Protein AF-A0A834T929-F1 (afdb_monomer_lite)

Radius of gyration: 54.78 Å; chains: 1; bounding box: 114×130×174 Å

Secondary structure (DSSP, 8-state):
-HHHHHHHHHHHHHHHHHHHHHHHHHHHHHHHHHHHHHHHHHHHHHHHHHHHHHHHHHHHHHHHHHHHHHHHHHHHHHHHHHHHHHHHHHHHHHHHHHHHHHHHHHH-HHHHHHHHHHHHHHHHHHHHHHHHHHHHHHHHHHHHHHHHHHHHHHHHHHHHHHHHHH------HHHHHHHHHHHHHHHHHHHHHHHHHHHHHHHHHHHHHHHHHHHHHHHHHHHHHHHHH--TT-SEEEEEETPPPSHHHHHHHHHH--STTHHHHHHHHHHHHHHHTT-TT---EEEEEETTEEEEEE-TT-HHHHHHHHHT-HHHHHHHHHHHHHHHHHHTTT-S-EEEEEETTTTEEPPHHHHHHHHHHHHHHGGGS-TT----------------------------------------------------PPPP--------PPPPPPPPP-PPP---------------------------

Sequence (476 aa):
MAKSIYEMRNHEYEQNLRKQSMTIVALLKEVDYKNQKLIEMEHSINEKVALMSKHIASLNENINAREKCLLEMEQKYLESSTMVRRMMNERYKICDIYQKVQLTLWSFPELRQLKVKNNNMIRDMRCLKKKNGQLTKELEESKALNDLQQKNFIEEIEMLRRELQDHDPVESNSNLATQLDTFRQQLKGKMEYLEAVESINSCLIVKERQYKQELLDARKESINCLQDMCSGRSQIGIKRMGELDRKPFQDACMQKYSNEQWPLISAQLCSSWEENMKNPNWYPFKKIVVNGMLQEIIDENDEKLKELRSEHGEMVYKAVANALMELEEYNSSGRYVVSEIWNWKEGRRASLKEVIQYMIRQLKTHKRDGDDAGAVLGDLEEHRHGEVEVRPGRVAPAAVVAGESIVGRAKVGGRDEDRRTAGMAPLWVIATLDLEARSAAKSIVKQSSAQSRRVHTVPFTVQVPVPTCSSCTQQL

pLDDT: mean 74.59, std 25.1, range [24.61, 97.44]

Organism: NCBI:txid362788

InterPro domains:
  IPR005379 Factor of DNA methylation 1-5/IDN2 , domain XH [PF03469] (239-368)
  IPR045177 Factor of DNA methylation 1-5/IDN2 [PTHR21596] (15-368)

Structure (mmCIF, N/CA/C/O backbone):
data_AF-A0A834T929-F1
#
_entry.id   AF-A0A834T929-F1
#
loop_
_atom_site.group_PDB
_atom_site.id
_atom_site.type_symbol
_atom_site.label_atom_id
_atom_site.label_alt_id
_atom_site.label_comp_id
_atom_site.label_asym_id
_atom_site.label_entity_id
_atom_site.label_seq_id
_atom_site.pdbx_PDB_ins_code
_atom_site.Cartn_x
_atom_site.Cartn_y
_atom_site.Cartn_z
_atom_site.occupancy
_atom_site.B_iso_or_equiv
_atom_site.auth_seq_id
_atom_site.auth_comp_id
_atom_site.auth_asym_id
_atom_site.auth_atom_id
_atom_site.pdbx_PDB_model_num
ATOM 1 N N . MET A 1 1 ? 57.618 43.888 -124.127 1.00 59.41 1 MET A N 1
ATOM 2 C CA . MET A 1 1 ? 56.613 42.810 -123.983 1.00 59.41 1 MET A CA 1
ATOM 3 C C . MET A 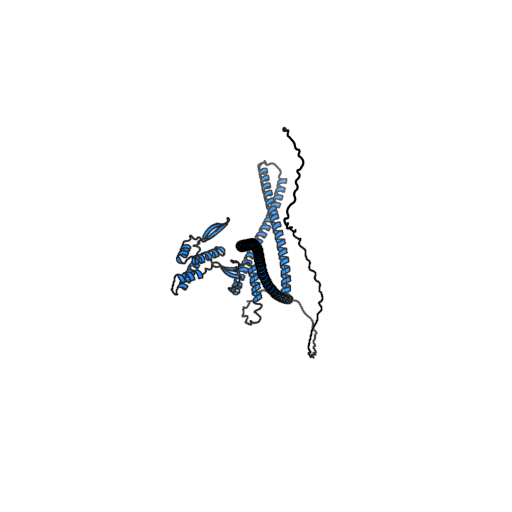1 1 ? 56.798 42.030 -122.675 1.00 59.41 1 MET A C 1
ATOM 5 O O . MET A 1 1 ? 56.012 42.263 -121.771 1.00 59.41 1 MET A O 1
ATOM 9 N N . ALA A 1 2 ? 57.851 41.213 -122.509 1.00 61.16 2 ALA A N 1
ATOM 10 C CA . ALA A 1 2 ? 58.026 40.312 -121.350 1.00 61.16 2 ALA A CA 1
ATOM 11 C C . ALA A 1 2 ? 57.797 40.932 -119.948 1.00 61.16 2 ALA A C 1
ATOM 13 O O . ALA A 1 2 ? 57.059 40.358 -119.154 1.00 61.16 2 ALA A O 1
ATOM 14 N N . LYS A 1 3 ? 58.365 42.115 -119.658 1.00 68.44 3 LYS A N 1
ATOM 15 C CA . LYS A 1 3 ? 58.229 42.785 -118.346 1.00 68.44 3 LYS A CA 1
ATOM 16 C C . LYS A 1 3 ? 56.764 43.043 -117.941 1.00 68.44 3 LYS A C 1
ATOM 18 O O . LYS A 1 3 ? 56.370 42.680 -116.841 1.00 68.44 3 LYS A O 1
ATOM 23 N N . SER A 1 4 ? 55.941 43.535 -118.869 1.00 69.38 4 SER A N 1
ATOM 24 C CA . SER A 1 4 ? 54.508 43.779 -118.634 1.00 69.38 4 SER A CA 1
ATOM 25 C C . SER A 1 4 ? 53.720 42.486 -118.371 1.00 69.38 4 SER A C 1
ATOM 27 O O . SER A 1 4 ? 52.816 42.479 -117.542 1.00 69.38 4 SER A O 1
ATOM 29 N N . ILE A 1 5 ? 54.089 41.369 -119.011 1.00 70.56 5 ILE A N 1
ATOM 30 C CA . ILE A 1 5 ? 53.457 40.059 -118.766 1.00 70.56 5 ILE A CA 1
ATOM 31 C C . ILE A 1 5 ? 53.782 39.556 -117.350 1.00 70.56 5 ILE A C 1
ATOM 33 O O . ILE A 1 5 ? 52.911 39.003 -116.679 1.00 70.56 5 ILE A O 1
ATOM 37 N N . TYR A 1 6 ? 55.012 39.781 -116.876 1.00 72.81 6 TYR A N 1
ATOM 38 C CA . TYR A 1 6 ? 55.414 39.465 -115.503 1.00 72.81 6 TYR A CA 1
ATOM 39 C C . TYR A 1 6 ? 54.658 40.325 -114.477 1.00 72.81 6 TYR A C 1
ATOM 41 O O . TYR A 1 6 ? 54.103 39.796 -113.518 1.00 72.81 6 TYR A O 1
ATOM 49 N N . GLU A 1 7 ? 54.572 41.637 -114.713 1.00 75.69 7 GLU A N 1
ATOM 50 C CA . GLU A 1 7 ? 53.873 42.589 -113.838 1.00 75.69 7 GLU A CA 1
ATOM 51 C C . GLU A 1 7 ? 52.366 42.291 -113.744 1.00 75.69 7 GLU A C 1
ATOM 53 O O . GLU A 1 7 ? 51.822 42.249 -112.640 1.00 75.69 7 GLU A O 1
ATOM 58 N N . MET A 1 8 ? 51.702 41.980 -114.867 1.00 75.06 8 MET A N 1
ATOM 59 C CA . MET A 1 8 ? 50.295 41.551 -114.869 1.00 75.06 8 MET A CA 1
ATOM 60 C C . MET A 1 8 ? 50.088 40.240 -114.100 1.00 75.06 8 MET A C 1
ATOM 62 O O . MET A 1 8 ? 49.194 40.170 -113.259 1.00 75.06 8 MET A O 1
ATOM 66 N N . ARG A 1 9 ? 50.934 39.222 -114.326 1.00 75.38 9 ARG A N 1
ATOM 67 C CA . ARG A 1 9 ? 50.831 37.930 -113.621 1.00 75.38 9 ARG A CA 1
ATOM 68 C C . ARG A 1 9 ? 51.072 38.074 -112.115 1.00 75.38 9 ARG A C 1
ATOM 70 O O . ARG A 1 9 ? 50.388 37.423 -111.331 1.00 75.38 9 ARG A O 1
ATOM 77 N N . ASN A 1 10 ? 52.006 38.931 -111.697 1.00 79.38 10 ASN A N 1
ATOM 78 C CA . ASN A 1 10 ? 52.228 39.202 -110.276 1.00 79.38 10 ASN A CA 1
ATOM 79 C C . ASN A 1 10 ? 51.037 39.944 -109.647 1.00 79.38 10 ASN A C 1
ATOM 81 O O . ASN A 1 10 ? 50.620 39.605 -108.544 1.00 79.38 10 ASN A O 1
ATOM 85 N N . HIS A 1 11 ? 50.438 40.904 -110.359 1.00 80.75 11 HIS A N 1
ATOM 86 C CA . HIS A 1 11 ? 49.243 41.600 -109.882 1.00 80.75 11 HIS A CA 1
ATOM 87 C C . HIS A 1 11 ? 48.024 40.666 -109.773 1.00 80.75 11 HIS A C 1
ATOM 89 O O . HIS A 1 11 ? 47.280 40.733 -108.796 1.00 80.75 11 HIS A O 1
ATOM 95 N N . GLU A 1 12 ? 47.838 39.755 -110.730 1.00 83.38 12 GLU A N 1
ATOM 96 C CA . GLU A 1 12 ? 46.808 38.710 -110.677 1.00 83.38 12 GLU A CA 1
ATOM 97 C C . GLU A 1 12 ? 47.025 37.755 -109.490 1.00 83.38 12 GLU A C 1
ATOM 99 O O . GLU A 1 12 ? 46.083 37.464 -108.747 1.00 83.38 12 GLU A O 1
ATOM 104 N N . TYR A 1 13 ? 48.271 37.328 -109.257 1.00 85.25 13 TYR A N 1
ATOM 105 C CA . TYR A 1 13 ? 48.651 36.521 -108.096 1.00 85.25 13 TYR A CA 1
ATOM 106 C C . TYR A 1 13 ? 48.364 37.252 -106.776 1.00 85.25 13 TYR A C 1
ATOM 108 O O . TYR A 1 13 ? 47.704 36.694 -105.901 1.00 85.25 13 TYR A O 1
ATOM 116 N N . GLU A 1 14 ? 48.757 38.523 -106.648 1.00 84.44 14 GLU A N 1
ATOM 117 C CA . GLU A 1 14 ? 48.433 39.349 -105.480 1.00 84.44 14 GLU A CA 1
ATOM 118 C C . GLU A 1 14 ? 46.925 39.532 -105.278 1.00 84.44 14 GLU A C 1
ATOM 120 O O . GLU A 1 14 ? 46.450 39.443 -104.147 1.00 84.44 14 GLU A O 1
ATOM 125 N N . GLN A 1 15 ? 46.147 39.775 -106.338 1.00 85.75 15 GLN A N 1
ATOM 126 C CA . GLN A 1 15 ? 44.692 39.874 -106.218 1.00 85.75 15 GLN A CA 1
ATOM 127 C C . GLN A 1 15 ? 44.075 38.558 -105.740 1.00 85.75 15 GLN A C 1
ATOM 129 O O . GLN A 1 15 ? 43.180 38.576 -104.894 1.00 85.75 15 GLN A O 1
ATOM 134 N N . ASN A 1 16 ? 44.532 37.420 -106.261 1.00 88.31 16 ASN A N 1
ATOM 135 C CA . ASN A 1 16 ? 44.012 36.112 -105.871 1.00 88.31 16 ASN A CA 1
ATOM 136 C C . ASN A 1 16 ? 44.427 35.739 -104.441 1.00 88.31 16 ASN A C 1
ATOM 138 O O . ASN A 1 16 ? 43.580 35.270 -103.682 1.00 88.31 16 ASN A O 1
ATOM 142 N N . LEU A 1 17 ? 45.652 36.068 -104.021 1.00 88.19 17 LEU A N 1
ATOM 143 C CA . LEU A 1 17 ? 46.097 35.935 -102.633 1.00 88.19 17 LEU A CA 1
ATOM 144 C C . LEU A 1 17 ? 45.279 36.831 -101.686 1.00 88.19 17 LEU A C 1
ATOM 146 O O . LEU A 1 17 ? 44.824 36.368 -100.646 1.00 88.19 17 LEU A O 1
ATOM 150 N N . ARG A 1 18 ? 44.999 38.090 -102.059 1.00 89.06 18 ARG A N 1
ATOM 151 C CA . ARG A 1 18 ? 44.128 38.991 -101.275 1.00 89.06 18 ARG A CA 1
ATOM 152 C C . ARG A 1 18 ? 42.698 38.448 -101.162 1.00 89.06 18 ARG A C 1
ATOM 154 O O . ARG A 1 18 ? 42.133 38.486 -100.071 1.00 89.06 18 ARG A O 1
ATOM 161 N N . LYS A 1 19 ? 42.122 37.905 -102.246 1.00 91.31 19 LYS A N 1
ATOM 162 C CA . LYS A 1 19 ? 40.805 37.232 -102.222 1.00 91.31 19 LYS A CA 1
ATOM 163 C C . LYS A 1 19 ? 40.820 36.037 -101.263 1.00 91.31 19 LYS A C 1
ATOM 165 O O . LYS A 1 19 ? 39.967 35.974 -100.385 1.00 91.31 19 LYS A O 1
ATOM 170 N N . GLN A 1 20 ? 41.818 35.155 -101.372 1.00 92.81 20 GLN A N 1
ATOM 171 C CA . GLN A 1 20 ? 41.988 34.007 -100.475 1.00 92.81 20 GLN A CA 1
ATOM 172 C C . GLN A 1 20 ? 42.117 34.440 -99.008 1.00 92.81 20 GLN A C 1
ATOM 174 O O . GLN A 1 20 ? 41.387 33.921 -98.169 1.00 92.81 20 GLN A O 1
ATOM 179 N N . SER A 1 21 ? 42.956 35.431 -98.691 1.00 93.31 21 SER A N 1
ATOM 180 C CA . SER A 1 21 ? 43.095 35.950 -97.323 1.00 93.31 21 SER A CA 1
ATOM 181 C C . SER A 1 21 ? 41.795 36.548 -96.776 1.00 93.31 21 SER A C 1
ATOM 183 O O . SER A 1 21 ? 41.469 36.314 -95.614 1.00 93.31 21 SER A O 1
ATOM 185 N N . MET A 1 22 ? 41.009 37.264 -97.589 1.00 93.31 22 MET A N 1
ATOM 186 C CA . MET A 1 22 ? 39.683 37.744 -97.172 1.00 93.31 22 MET A CA 1
ATOM 187 C C . MET A 1 22 ? 38.711 36.586 -96.903 1.00 93.31 22 MET A C 1
ATOM 189 O O . MET A 1 22 ? 38.002 36.613 -95.897 1.00 93.31 22 MET A O 1
ATOM 193 N N . THR A 1 23 ? 38.706 35.545 -97.743 1.00 94.31 23 THR A N 1
ATOM 194 C CA . THR A 1 23 ? 37.905 34.331 -97.516 1.00 94.31 23 THR A CA 1
ATOM 195 C C . THR A 1 23 ? 38.338 33.596 -96.245 1.00 94.31 23 THR A C 1
ATOM 197 O O . THR A 1 23 ? 37.482 33.207 -95.457 1.00 94.31 23 THR A O 1
ATOM 200 N N . ILE A 1 24 ? 39.643 33.458 -95.994 1.00 95.56 24 ILE A N 1
ATOM 201 C CA . ILE A 1 24 ? 40.187 32.834 -94.778 1.00 95.56 24 ILE A CA 1
ATOM 202 C C . ILE A 1 24 ? 39.765 33.623 -93.531 1.00 95.56 24 ILE A C 1
ATOM 204 O O . ILE A 1 24 ? 39.264 33.027 -92.585 1.00 95.56 24 ILE A O 1
ATOM 208 N N . VAL A 1 25 ? 39.878 34.956 -93.535 1.00 95.88 25 VAL A N 1
ATOM 209 C CA . VAL A 1 25 ? 39.445 35.800 -92.403 1.00 95.88 25 VAL A CA 1
ATOM 210 C C . VAL A 1 25 ? 37.929 35.732 -92.174 1.00 95.88 25 VAL A C 1
ATOM 212 O O . VAL A 1 25 ? 37.487 35.770 -91.026 1.00 95.88 25 VAL A O 1
ATOM 215 N N . ALA A 1 26 ? 37.121 35.600 -93.230 1.00 95.81 26 ALA A N 1
ATOM 216 C CA . ALA A 1 26 ? 35.679 35.384 -93.094 1.00 95.81 26 ALA A CA 1
ATOM 217 C C . ALA A 1 26 ? 35.356 34.002 -92.493 1.00 95.81 26 ALA A C 1
ATOM 219 O O . ALA A 1 26 ? 34.534 33.911 -91.583 1.00 95.81 26 ALA A O 1
ATOM 220 N N . LEU A 1 27 ? 36.035 32.944 -92.951 1.00 96.75 27 LEU A N 1
ATOM 221 C CA . LEU A 1 27 ? 35.875 31.585 -92.423 1.00 96.75 27 LEU A CA 1
ATOM 222 C C . LEU A 1 27 ? 36.340 31.463 -90.966 1.00 96.75 27 LEU A C 1
ATOM 224 O O . LEU A 1 27 ? 35.666 30.801 -90.185 1.00 96.75 27 LEU A O 1
ATOM 228 N N . LEU A 1 28 ? 37.436 32.128 -90.582 1.00 96.69 28 LEU A N 1
ATOM 229 C CA . LEU A 1 28 ? 37.902 32.176 -89.192 1.00 96.69 28 LEU A CA 1
ATOM 230 C C . LEU A 1 28 ? 36.837 32.786 -88.273 1.00 96.69 28 LEU A C 1
ATOM 232 O O . LEU A 1 28 ? 36.427 32.137 -87.320 1.00 96.69 28 LEU A O 1
ATOM 236 N N . LYS A 1 29 ? 36.286 33.958 -88.621 1.00 96.69 29 LYS A N 1
ATOM 237 C CA . LYS A 1 29 ? 35.209 34.597 -87.838 1.00 96.69 29 LYS A CA 1
ATOM 238 C C . LYS A 1 29 ? 33.954 33.729 -87.710 1.00 96.69 29 LYS A C 1
ATOM 240 O O . LYS A 1 29 ? 33.313 33.730 -86.663 1.00 96.69 29 LYS A O 1
ATOM 245 N N . GLU A 1 30 ? 33.599 32.998 -88.764 1.00 97.19 30 GLU A N 1
ATOM 246 C CA . GLU A 1 30 ? 32.463 32.070 -88.763 1.00 97.19 30 GLU A CA 1
ATOM 247 C C . GLU A 1 30 ? 32.725 30.833 -87.881 1.00 97.19 30 GLU A C 1
ATOM 249 O O . GLU A 1 30 ? 31.814 30.346 -87.210 1.00 97.19 30 GLU A O 1
ATOM 254 N N . VAL A 1 31 ? 33.970 30.344 -87.840 1.00 97.44 31 VAL A N 1
ATOM 255 C CA . VAL A 1 31 ? 34.415 29.284 -86.920 1.00 97.44 31 VAL A CA 1
ATOM 256 C C . VAL A 1 31 ? 34.422 29.785 -85.475 1.00 97.44 31 VAL A C 1
ATOM 258 O O . VAL A 1 31 ? 33.849 29.122 -84.616 1.00 97.44 31 VAL A O 1
ATOM 261 N N . ASP A 1 32 ? 34.973 30.969 -85.205 1.00 96.62 32 ASP A N 1
ATOM 262 C CA . ASP A 1 32 ? 34.999 31.580 -83.869 1.00 96.62 32 ASP A CA 1
ATOM 263 C C . ASP A 1 32 ? 33.578 31.791 -83.319 1.00 96.62 32 ASP A C 1
ATOM 265 O O . ASP A 1 32 ? 33.283 31.410 -82.186 1.00 96.62 32 ASP A O 1
ATOM 269 N N . TYR A 1 33 ? 32.661 32.312 -84.145 1.00 96.88 33 TYR A N 1
ATOM 270 C CA . TYR A 1 33 ? 31.247 32.470 -83.788 1.00 96.88 33 TYR A CA 1
ATOM 271 C C . TYR A 1 33 ? 30.565 31.126 -83.478 1.00 96.88 33 TYR A C 1
ATOM 273 O O . TYR A 1 33 ? 29.840 31.004 -82.486 1.00 96.88 33 TYR A O 1
ATOM 281 N N . LYS A 1 34 ? 30.815 30.093 -84.293 1.00 97.31 34 LYS A N 1
ATOM 282 C CA . LYS A 1 34 ? 30.289 28.738 -84.060 1.00 97.31 34 LYS A CA 1
ATOM 283 C C . LYS A 1 34 ? 30.859 28.098 -82.796 1.00 97.31 34 LYS A C 1
ATOM 285 O O . LYS A 1 34 ? 30.098 27.474 -82.062 1.00 97.31 34 LYS A O 1
ATOM 290 N N . ASN A 1 35 ? 32.148 28.287 -82.519 1.00 97.19 35 ASN A N 1
ATOM 291 C CA . ASN A 1 35 ? 32.811 27.785 -81.316 1.00 97.19 35 ASN A CA 1
ATOM 292 C C . ASN A 1 35 ? 32.249 28.453 -80.053 1.00 97.19 35 ASN A C 1
ATOM 294 O O . ASN A 1 35 ? 31.866 27.755 -79.118 1.00 97.19 35 ASN A O 1
ATOM 298 N N . GLN A 1 36 ? 32.107 29.783 -80.050 1.00 96.81 36 GLN A N 1
ATOM 299 C CA . GLN A 1 36 ? 31.488 30.522 -78.944 1.00 96.81 36 GLN A CA 1
ATOM 300 C C . GLN A 1 36 ? 30.057 30.031 -78.671 1.00 96.81 36 GLN A C 1
ATOM 302 O O . GLN A 1 36 ? 29.705 29.707 -77.537 1.00 96.81 36 GLN A O 1
ATOM 307 N N . LYS A 1 37 ? 29.247 29.878 -79.726 1.00 97.38 37 LYS A N 1
ATOM 308 C CA . LYS A 1 37 ? 27.879 29.358 -79.615 1.00 97.38 37 LYS A CA 1
ATOM 309 C C . LYS A 1 37 ? 27.826 27.899 -79.139 1.00 97.38 37 LYS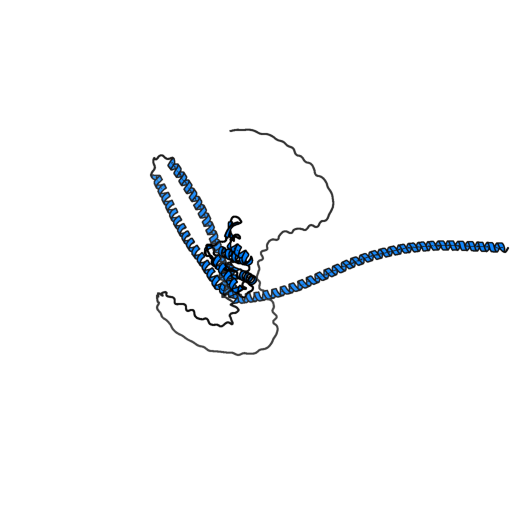 A C 1
ATOM 311 O O . LYS A 1 37 ? 26.878 27.516 -78.458 1.00 97.38 37 LYS A O 1
ATOM 316 N N . LEU A 1 38 ? 28.821 27.079 -79.482 1.00 97.19 38 LEU A N 1
ATOM 317 C CA . LEU A 1 38 ? 28.946 25.706 -78.986 1.00 97.19 38 LEU A CA 1
ATOM 318 C C . LEU A 1 38 ? 29.215 25.697 -77.476 1.00 97.19 38 LEU A C 1
ATOM 320 O O . LEU A 1 38 ? 28.508 24.992 -76.760 1.00 97.19 38 LEU A O 1
ATOM 324 N N . ILE A 1 39 ? 30.138 26.535 -76.992 1.00 96.94 39 ILE A N 1
ATOM 325 C CA . ILE A 1 39 ? 30.446 26.693 -75.559 1.00 96.94 39 ILE A CA 1
ATOM 326 C C . ILE A 1 39 ? 29.205 27.150 -74.772 1.00 96.94 39 ILE A C 1
ATOM 328 O O . ILE A 1 39 ? 28.914 26.613 -73.705 1.00 96.94 39 ILE A O 1
ATOM 332 N N . GLU A 1 40 ? 28.422 28.092 -75.306 1.00 96.62 40 GLU A N 1
ATOM 333 C CA . GLU A 1 40 ? 27.163 28.547 -74.690 1.00 96.62 40 GLU A CA 1
ATOM 334 C C . GLU A 1 40 ? 26.109 27.427 -74.596 1.00 96.62 40 GLU A C 1
ATOM 336 O O . GLU A 1 40 ? 25.443 27.269 -73.567 1.00 96.62 40 GLU A O 1
ATOM 341 N N . MET A 1 41 ? 25.972 26.609 -75.647 1.00 97.06 41 MET A N 1
ATOM 342 C CA . MET A 1 41 ? 25.072 25.449 -75.637 1.00 97.06 41 MET A CA 1
ATOM 343 C C . MET A 1 41 ? 25.553 24.360 -74.670 1.00 97.06 41 MET A C 1
ATOM 345 O O . MET A 1 41 ? 24.740 23.816 -73.924 1.00 97.06 41 MET A O 1
ATOM 349 N N . GLU A 1 42 ? 26.855 24.070 -74.642 1.00 96.19 42 GLU A N 1
ATOM 350 C CA . GLU A 1 42 ? 27.475 23.119 -73.715 1.00 96.19 42 GLU A CA 1
ATOM 351 C C . GLU A 1 42 ? 27.285 23.557 -72.257 1.00 96.19 42 GLU A C 1
ATOM 353 O O . GLU A 1 42 ? 26.868 22.753 -71.422 1.00 96.19 42 GLU A O 1
ATOM 358 N N . HIS A 1 43 ? 27.484 24.843 -71.951 1.00 96.50 43 HIS A N 1
ATOM 359 C CA . HIS A 1 43 ? 27.217 25.395 -70.624 1.00 96.50 43 HIS A CA 1
ATOM 360 C C . HIS A 1 43 ? 25.749 25.195 -70.220 1.00 96.50 43 HIS A C 1
ATOM 362 O O . HIS A 1 43 ? 25.477 24.621 -69.166 1.00 96.50 43 HIS A O 1
ATOM 368 N N . SER A 1 44 ? 24.797 25.549 -71.092 1.00 96.69 44 SER A N 1
ATOM 369 C CA . SER A 1 44 ? 23.365 25.375 -70.810 1.00 96.69 44 SER A CA 1
ATOM 370 C C . SER A 1 44 ? 22.936 23.904 -70.680 1.00 96.69 44 SER A C 1
ATOM 372 O O . SER A 1 44 ? 21.965 23.600 -69.982 1.00 96.69 44 SER A O 1
ATOM 374 N N . ILE A 1 45 ? 23.629 22.972 -71.342 1.00 95.38 45 ILE A N 1
ATOM 375 C CA . ILE A 1 45 ? 23.442 21.526 -71.146 1.00 95.38 45 ILE A CA 1
ATOM 376 C C . ILE A 1 45 ? 23.973 21.117 -69.768 1.00 95.38 45 ILE A C 1
ATOM 378 O O . ILE A 1 45 ? 23.249 20.472 -69.008 1.00 95.38 45 ILE A O 1
ATOM 382 N N . ASN A 1 46 ? 25.184 21.541 -69.408 1.00 95.94 46 ASN A N 1
ATOM 383 C CA . ASN A 1 46 ? 25.815 21.220 -68.128 1.00 95.94 46 ASN A CA 1
ATOM 384 C C . ASN A 1 46 ? 25.036 21.783 -66.923 1.00 95.94 46 ASN A C 1
ATOM 386 O O . ASN A 1 46 ? 24.862 21.075 -65.931 1.00 95.94 46 ASN A O 1
ATOM 390 N N . GLU A 1 47 ? 24.471 22.991 -67.019 1.00 96.94 47 GLU A N 1
ATOM 391 C CA . GLU A 1 47 ? 23.548 23.538 -66.011 1.00 96.94 47 GLU A CA 1
ATOM 392 C C . GLU A 1 47 ? 22.309 22.650 -65.814 1.00 96.94 47 GLU A C 1
ATOM 394 O O . GLU A 1 47 ? 21.936 22.329 -64.682 1.00 96.94 47 GLU A O 1
ATOM 399 N N . LYS A 1 48 ? 21.679 22.207 -66.912 1.00 96.75 48 LYS A N 1
ATOM 400 C CA . LYS A 1 48 ? 20.497 21.329 -66.872 1.00 96.75 48 LYS A CA 1
ATOM 401 C C . LYS A 1 48 ? 20.838 19.955 -66.303 1.00 96.75 48 LYS A C 1
ATOM 403 O O . LYS A 1 48 ? 20.074 19.435 -65.494 1.00 96.75 48 LYS A O 1
ATOM 408 N N . VAL A 1 49 ? 21.988 19.386 -66.665 1.00 96.12 49 VAL A N 1
ATOM 409 C CA . VAL A 1 49 ? 22.495 18.127 -66.094 1.00 96.12 49 VAL A CA 1
ATOM 410 C C . VAL A 1 49 ? 22.760 18.278 -64.594 1.00 96.12 49 VAL A C 1
ATOM 412 O O . VAL A 1 49 ? 22.338 17.424 -63.818 1.00 96.12 49 VAL A O 1
ATOM 415 N N . ALA A 1 50 ? 23.361 19.383 -64.147 1.00 96.25 50 ALA A N 1
ATOM 416 C CA . ALA A 1 50 ? 23.563 19.657 -62.725 1.00 96.25 50 ALA A CA 1
ATOM 417 C C . ALA A 1 50 ? 22.234 19.825 -61.959 1.00 96.25 50 ALA A C 1
ATOM 419 O O . ALA A 1 50 ? 22.107 19.335 -60.834 1.00 96.25 50 ALA A O 1
ATOM 420 N N . LEU A 1 51 ? 21.227 20.473 -62.559 1.00 96.38 51 LEU A N 1
ATOM 421 C CA . LEU A 1 51 ? 19.885 20.602 -61.981 1.00 96.38 51 LEU A CA 1
ATOM 422 C C . LEU A 1 51 ? 19.186 19.235 -61.867 1.00 96.38 51 LEU A C 1
ATOM 424 O O . LEU A 1 51 ? 18.683 18.890 -60.797 1.00 96.38 51 LEU A O 1
ATOM 428 N N . MET A 1 52 ? 19.196 18.432 -62.936 1.00 97.31 52 MET A N 1
ATOM 429 C CA . MET A 1 52 ? 18.624 17.080 -62.935 1.00 97.31 52 MET A CA 1
ATOM 430 C C . MET A 1 52 ? 19.309 16.182 -61.899 1.00 97.31 52 MET A C 1
ATOM 432 O O . MET A 1 52 ? 18.618 15.527 -61.123 1.00 97.31 52 MET A O 1
ATOM 436 N N . SER A 1 53 ? 20.641 16.215 -61.801 1.00 96.06 53 SER A N 1
ATOM 437 C CA . SER A 1 53 ? 21.399 15.468 -60.787 1.00 96.06 53 SER A CA 1
ATOM 438 C C . SER A 1 53 ? 21.004 15.846 -59.354 1.00 96.06 53 SER A C 1
ATOM 440 O O . SER A 1 53 ? 20.831 14.960 -58.519 1.00 96.06 53 SER A O 1
ATOM 442 N N . LYS A 1 54 ? 20.783 17.139 -59.064 1.00 96.56 54 LYS A N 1
ATOM 443 C CA . LYS A 1 54 ? 20.286 17.599 -57.750 1.00 96.56 54 LYS A CA 1
ATOM 444 C C . LYS A 1 54 ? 18.874 17.082 -57.451 1.00 96.56 54 LYS A C 1
ATOM 446 O O . LYS A 1 54 ? 18.615 16.640 -56.333 1.00 96.56 54 LYS A O 1
ATOM 451 N N . HIS A 1 55 ? 17.976 17.095 -58.438 1.00 96.81 55 HIS A N 1
ATOM 452 C CA . HIS A 1 55 ? 16.632 16.531 -58.277 1.00 96.81 55 HIS A CA 1
ATOM 453 C C . HIS A 1 55 ? 16.657 15.011 -58.062 1.00 96.81 55 HIS A C 1
ATOM 455 O O . HIS A 1 55 ? 15.953 14.525 -57.182 1.00 96.81 55 HIS A O 1
ATOM 461 N N . ILE A 1 56 ? 17.491 14.270 -58.799 1.00 96.25 56 ILE A N 1
ATOM 462 C CA . ILE A 1 56 ? 17.654 12.816 -58.636 1.00 96.25 56 ILE A CA 1
ATOM 463 C C . ILE A 1 56 ? 18.205 12.481 -57.244 1.00 96.25 56 ILE A C 1
ATOM 465 O O . ILE A 1 56 ? 17.650 11.618 -56.569 1.00 96.25 56 ILE A O 1
ATOM 469 N N . ALA A 1 57 ? 19.235 13.193 -56.774 1.00 95.94 57 ALA A N 1
ATOM 470 C CA . ALA A 1 57 ? 19.780 13.009 -55.428 1.00 95.94 57 ALA A CA 1
ATOM 471 C C . ALA A 1 57 ? 18.705 13.212 -54.344 1.00 95.94 57 ALA A C 1
ATOM 473 O O . ALA A 1 57 ? 18.483 12.323 -53.524 1.00 95.94 57 ALA A O 1
ATOM 474 N N . SER A 1 58 ? 17.962 14.324 -54.402 1.00 95.56 58 SER A N 1
ATOM 475 C CA . SER A 1 58 ? 16.894 14.607 -53.436 1.00 95.56 58 SER A CA 1
ATOM 476 C C . SER A 1 58 ? 15.736 13.600 -53.509 1.00 95.56 58 SER A C 1
ATOM 478 O O . SER A 1 58 ? 15.172 13.228 -52.478 1.00 95.56 58 SER A O 1
ATOM 480 N N . LEU A 1 59 ? 15.381 13.103 -54.700 1.00 95.62 59 LEU A N 1
ATOM 481 C CA . LEU A 1 59 ? 14.379 12.043 -54.846 1.00 95.62 59 LEU A CA 1
ATOM 482 C C . LEU A 1 59 ? 14.854 10.723 -54.224 1.00 95.62 59 LEU A C 1
ATOM 484 O O . LEU A 1 59 ? 14.084 10.099 -53.496 1.00 95.62 59 LEU A O 1
ATOM 488 N N . ASN A 1 60 ? 16.115 10.338 -54.433 1.00 95.44 60 ASN A N 1
ATOM 489 C CA . ASN A 1 60 ? 16.699 9.132 -53.840 1.00 95.44 60 ASN A CA 1
ATOM 490 C C . ASN A 1 60 ? 16.757 9.221 -52.305 1.00 95.44 60 ASN A C 1
ATOM 492 O O . ASN A 1 60 ? 16.372 8.275 -51.625 1.00 95.44 60 ASN A O 1
ATOM 496 N N . GLU A 1 61 ? 17.148 10.368 -51.740 1.00 96.06 61 GLU A N 1
ATOM 497 C CA . GLU A 1 61 ? 17.090 10.614 -50.289 1.00 96.06 61 GLU A CA 1
ATOM 498 C C . GLU A 1 61 ? 15.664 10.446 -49.734 1.00 96.06 61 GLU A C 1
ATOM 500 O O . GLU A 1 61 ? 15.460 9.778 -48.718 1.00 96.06 61 GLU A O 1
ATOM 505 N N . ASN A 1 62 ? 14.663 10.994 -50.433 1.00 94.81 62 ASN A N 1
ATOM 506 C CA . ASN A 1 62 ? 13.252 10.860 -50.064 1.00 94.81 62 ASN A CA 1
ATOM 507 C C . ASN A 1 62 ? 12.728 9.416 -50.178 1.00 94.81 62 ASN A C 1
ATOM 509 O O . ASN A 1 62 ? 11.875 9.023 -49.382 1.00 94.81 62 ASN A O 1
ATOM 513 N N . ILE A 1 63 ? 13.208 8.631 -51.148 1.00 95.31 63 ILE A N 1
ATOM 514 C CA . ILE A 1 63 ? 12.865 7.208 -51.299 1.00 95.31 63 ILE A CA 1
ATOM 515 C C . ILE A 1 63 ? 13.483 6.405 -50.150 1.00 95.31 63 ILE A C 1
ATOM 517 O O . ILE A 1 63 ? 12.741 5.798 -49.379 1.00 95.31 63 ILE A O 1
ATOM 521 N N . ASN A 1 64 ? 14.798 6.511 -49.943 1.00 94.25 64 ASN A N 1
ATOM 522 C CA . ASN A 1 64 ? 15.527 5.809 -48.882 1.00 94.25 64 ASN A CA 1
ATOM 523 C C . ASN A 1 64 ? 14.935 6.093 -47.484 1.00 94.25 64 ASN A C 1
ATOM 525 O O . ASN A 1 64 ? 14.799 5.193 -46.652 1.00 94.25 64 ASN A O 1
ATOM 529 N N . ALA A 1 65 ? 14.536 7.344 -47.220 1.00 94.31 65 ALA A N 1
ATOM 530 C CA . ALA A 1 65 ? 13.885 7.728 -45.968 1.00 94.31 65 ALA A CA 1
ATOM 531 C C . ALA A 1 65 ? 12.499 7.076 -45.786 1.00 94.31 65 ALA A C 1
ATOM 533 O O . ALA A 1 65 ? 12.145 6.681 -44.672 1.00 94.31 65 ALA A O 1
ATOM 534 N N . ARG A 1 66 ? 11.717 6.932 -46.867 1.00 93.62 66 ARG A N 1
ATOM 535 C CA . ARG A 1 66 ? 10.405 6.261 -46.847 1.00 93.62 66 ARG A CA 1
ATOM 536 C C . ARG A 1 66 ? 10.539 4.752 -46.686 1.00 93.62 66 ARG A C 1
ATOM 538 O O . ARG A 1 66 ? 9.802 4.187 -45.886 1.00 93.62 66 ARG A O 1
ATOM 545 N N . GLU A 1 67 ? 11.482 4.122 -47.379 1.00 92.50 67 GLU A N 1
ATOM 546 C CA . GLU A 1 67 ? 11.758 2.684 -47.267 1.00 92.50 67 GLU A CA 1
ATOM 547 C C . GLU A 1 67 ? 12.179 2.308 -45.843 1.00 92.50 67 GLU A C 1
ATOM 549 O O . GLU A 1 67 ? 11.589 1.409 -45.242 1.00 92.50 67 GLU A O 1
ATOM 554 N N . LYS A 1 68 ? 13.104 3.069 -45.238 1.00 94.69 68 LYS A N 1
ATOM 555 C CA . LYS A 1 68 ? 13.459 2.895 -43.822 1.00 94.69 68 LYS A CA 1
ATOM 556 C C . LYS A 1 68 ? 12.238 3.036 -42.904 1.00 94.69 68 LYS A C 1
ATOM 558 O O . LYS A 1 68 ? 12.047 2.223 -42.002 1.00 94.69 68 LYS A O 1
ATOM 563 N N . CYS A 1 69 ? 11.411 4.059 -43.124 1.00 94.62 69 CYS A N 1
ATOM 564 C CA . CYS A 1 69 ? 10.219 4.300 -42.310 1.00 94.62 69 CYS A CA 1
ATOM 565 C C . CYS A 1 69 ? 9.180 3.169 -42.446 1.00 94.62 69 CYS A C 1
ATOM 567 O O . CYS A 1 69 ? 8.549 2.798 -41.458 1.00 94.62 69 CYS A O 1
ATOM 569 N N . LEU A 1 70 ? 9.043 2.586 -43.641 1.00 93.69 70 LEU A N 1
ATOM 570 C CA . LEU A 1 70 ? 8.171 1.443 -43.910 1.00 93.69 70 LEU A CA 1
ATOM 571 C C . LEU A 1 70 ? 8.662 0.182 -43.184 1.00 93.69 70 LEU A C 1
ATOM 573 O O . LEU A 1 70 ? 7.881 -0.413 -42.446 1.00 93.69 70 LEU A O 1
ATOM 577 N N . LEU A 1 71 ? 9.952 -0.156 -43.283 1.00 94.06 71 LEU A N 1
ATOM 578 C CA . LEU A 1 71 ? 10.554 -1.286 -42.555 1.00 94.06 71 LEU A CA 1
ATOM 579 C C . LEU A 1 71 ? 10.377 -1.151 -41.032 1.00 94.06 71 LEU A C 1
ATOM 581 O O . LEU A 1 71 ? 10.023 -2.110 -40.345 1.00 94.06 71 LEU A O 1
ATOM 585 N N . GLU A 1 72 ? 10.548 0.061 -40.496 1.00 94.81 72 GLU A N 1
ATOM 586 C CA . GLU A 1 72 ? 10.276 0.347 -39.085 1.00 94.81 72 GLU A CA 1
ATOM 587 C C . GLU A 1 72 ? 8.801 0.145 -38.692 1.00 94.81 72 GLU A C 1
ATOM 589 O O . GLU A 1 72 ? 8.525 -0.207 -37.543 1.00 94.81 72 GLU A O 1
ATOM 594 N N . MET A 1 73 ? 7.843 0.385 -39.595 1.00 94.31 73 MET A N 1
ATOM 595 C CA . MET A 1 73 ? 6.421 0.112 -39.346 1.00 94.31 73 MET A CA 1
ATOM 596 C C . MET A 1 73 ? 6.095 -1.380 -39.457 1.00 94.31 73 MET A C 1
ATOM 598 O O . MET A 1 73 ? 5.344 -1.888 -38.624 1.00 94.31 73 MET A O 1
ATOM 602 N N . GLU A 1 74 ? 6.677 -2.093 -40.423 1.00 92.06 74 GLU A N 1
ATOM 603 C CA . GLU A 1 74 ? 6.506 -3.542 -40.584 1.00 92.06 74 GLU A CA 1
ATOM 604 C C . GLU A 1 74 ? 7.025 -4.313 -39.366 1.00 92.06 74 GLU A C 1
ATOM 606 O O . GLU A 1 74 ? 6.317 -5.180 -38.846 1.00 92.06 74 GLU A O 1
ATOM 611 N N . GLN A 1 75 ? 8.197 -3.944 -38.834 1.00 94.12 75 GLN A N 1
ATOM 612 C CA . GLN A 1 75 ? 8.716 -4.519 -37.590 1.00 94.12 75 GLN A CA 1
ATOM 613 C C . GLN A 1 75 ? 7.745 -4.289 -36.419 1.00 94.12 75 GLN A C 1
ATOM 615 O O . GLN A 1 75 ? 7.345 -5.246 -35.754 1.00 94.12 75 GLN A O 1
ATOM 620 N N . LYS A 1 76 ? 7.306 -3.041 -36.195 1.00 94.19 76 LYS A N 1
ATOM 621 C CA . LYS A 1 76 ? 6.373 -2.686 -35.105 1.00 94.19 76 LYS A CA 1
ATOM 622 C C . LYS A 1 76 ? 5.023 -3.407 -35.251 1.00 94.19 76 LYS A C 1
ATOM 624 O O . LYS A 1 76 ? 4.429 -3.821 -34.252 1.00 94.19 76 LYS A O 1
ATOM 629 N N . TYR A 1 77 ? 4.545 -3.607 -36.482 1.00 91.00 77 TYR A N 1
ATOM 630 C CA . TYR A 1 77 ? 3.338 -4.383 -36.771 1.00 91.00 77 TYR A CA 1
ATOM 631 C C . TYR A 1 77 ? 3.523 -5.874 -36.450 1.00 91.00 77 TYR A C 1
ATOM 633 O O . TYR A 1 77 ? 2.668 -6.468 -35.788 1.00 91.00 77 TYR A O 1
ATOM 641 N N . LEU A 1 78 ? 4.644 -6.474 -36.862 1.00 95.38 78 LEU A N 1
ATOM 642 C CA . LEU A 1 78 ? 4.962 -7.874 -36.585 1.00 95.38 78 LEU A CA 1
ATOM 643 C C . LEU A 1 78 ? 5.094 -8.130 -35.077 1.00 95.38 78 LEU A C 1
ATOM 645 O O . LEU A 1 78 ? 4.456 -9.045 -34.553 1.00 95.38 78 LEU A O 1
ATOM 649 N N . GLU A 1 79 ? 5.848 -7.292 -34.363 1.00 95.31 79 GLU A N 1
ATOM 650 C CA . GLU A 1 79 ? 5.989 -7.342 -32.903 1.00 95.31 79 GLU A CA 1
ATOM 651 C C . GLU A 1 79 ? 4.619 -7.280 -32.212 1.00 95.31 79 GLU A C 1
ATOM 653 O O . GLU A 1 79 ? 4.269 -8.189 -31.449 1.00 95.31 79 GLU A O 1
ATOM 658 N N . SER A 1 80 ? 3.802 -6.278 -32.557 1.00 94.31 80 SER A N 1
ATOM 659 C CA . SER A 1 80 ? 2.434 -6.115 -32.049 1.00 94.31 80 SER A CA 1
ATOM 660 C C . SER A 1 80 ? 1.561 -7.347 -32.326 1.00 94.31 80 SER A C 1
ATOM 662 O O . SER A 1 80 ? 0.921 -7.875 -31.414 1.00 94.31 80 SER A O 1
ATOM 664 N N . SER A 1 81 ? 1.606 -7.893 -33.545 1.00 94.38 81 SER A N 1
ATOM 665 C CA . SER A 1 81 ? 0.883 -9.110 -33.933 1.00 94.38 81 SER A CA 1
ATOM 666 C C . SER A 1 81 ? 1.305 -10.334 -33.105 1.00 94.38 81 SER A C 1
ATOM 668 O O . SER A 1 81 ? 0.453 -11.084 -32.611 1.00 94.38 81 SER A O 1
ATOM 670 N N . THR A 1 82 ? 2.608 -10.523 -32.846 1.00 96.00 82 THR A N 1
ATOM 671 C CA . THR A 1 82 ? 3.064 -11.609 -31.957 1.00 96.00 82 THR A CA 1
ATOM 672 C C . THR A 1 82 ? 2.622 -11.413 -30.505 1.00 96.00 82 THR A C 1
ATOM 674 O O . THR A 1 82 ? 2.266 -12.394 -29.845 1.00 96.00 82 THR A O 1
ATOM 677 N N . MET A 1 83 ? 2.573 -10.170 -30.016 1.00 95.06 83 MET A N 1
ATOM 678 C CA . MET A 1 83 ? 2.102 -9.849 -28.668 1.00 95.06 83 MET A CA 1
ATOM 679 C C . MET A 1 83 ? 0.589 -10.068 -28.527 1.00 95.06 83 MET A C 1
ATOM 681 O O . MET A 1 83 ? 0.152 -10.703 -27.568 1.00 95.06 83 MET A O 1
ATOM 685 N N . VAL A 1 84 ? -0.218 -9.651 -29.509 1.00 94.69 84 VAL A N 1
ATOM 686 C CA . VAL A 1 84 ? -1.665 -9.932 -29.557 1.00 94.69 84 VAL A CA 1
ATOM 687 C C . VAL A 1 84 ? -1.926 -11.440 -29.569 1.00 94.69 84 VAL A C 1
ATOM 689 O O . VAL A 1 84 ? -2.725 -11.924 -28.767 1.00 94.69 84 VAL A O 1
ATOM 692 N N . ARG A 1 85 ? -1.198 -12.210 -30.391 1.00 96.12 85 ARG A N 1
ATOM 693 C CA . ARG A 1 85 ? -1.288 -13.682 -30.416 1.00 96.12 85 ARG A CA 1
ATOM 694 C C . ARG A 1 85 ? -0.929 -14.316 -29.064 1.00 96.12 85 ARG A C 1
ATOM 696 O O . ARG A 1 85 ? -1.601 -15.256 -28.640 1.00 96.12 85 ARG A O 1
ATOM 703 N N . ARG A 1 86 ? 0.076 -13.784 -28.356 1.00 95.19 86 ARG A N 1
ATOM 704 C CA . ARG A 1 86 ? 0.435 -14.216 -26.992 1.00 95.19 86 ARG A CA 1
ATOM 705 C C . ARG A 1 86 ? -0.694 -13.921 -25.997 1.00 95.19 86 ARG A C 1
ATOM 707 O O . ARG A 1 86 ? -1.124 -14.827 -25.291 1.00 95.19 86 ARG A O 1
ATOM 714 N N . MET A 1 87 ? -1.226 -12.697 -25.990 1.00 92.94 87 MET A N 1
ATOM 715 C CA . MET A 1 87 ? -2.333 -12.299 -25.107 1.00 92.94 87 MET A CA 1
ATOM 716 C C . MET A 1 87 ? -3.617 -13.101 -25.366 1.00 92.94 87 MET A C 1
ATOM 718 O O . MET A 1 87 ? -4.315 -13.453 -24.417 1.00 92.94 87 MET A O 1
ATOM 722 N N . MET A 1 88 ? -3.918 -13.444 -26.624 1.00 94.00 88 MET A N 1
ATOM 723 C CA . MET A 1 88 ? -5.032 -14.339 -26.956 1.00 94.00 88 MET A CA 1
ATOM 724 C C . MET A 1 88 ? -4.842 -15.736 -26.354 1.00 94.00 88 MET A C 1
ATOM 726 O O . MET A 1 88 ? -5.785 -16.266 -25.774 1.00 94.00 88 MET A O 1
ATOM 730 N N . ASN A 1 89 ? -3.637 -16.314 -26.429 1.00 95.56 89 ASN A N 1
ATOM 731 C CA . ASN A 1 89 ? -3.350 -17.622 -25.832 1.00 95.56 89 ASN A CA 1
ATOM 732 C C . ASN A 1 89 ? -3.537 -17.611 -24.303 1.00 95.56 89 ASN A C 1
ATOM 734 O O . ASN A 1 89 ? -4.239 -18.461 -23.760 1.00 95.56 89 ASN A O 1
ATOM 738 N N . GLU A 1 90 ? -2.991 -16.610 -23.604 1.00 94.19 90 GLU A N 1
ATOM 739 C CA . GLU A 1 90 ? -3.190 -16.491 -22.151 1.00 94.19 90 GLU A CA 1
ATOM 740 C C . GLU A 1 90 ? -4.667 -16.262 -21.787 1.00 94.19 90 GLU A C 1
ATOM 742 O O . GLU A 1 90 ? -5.164 -16.861 -20.832 1.00 94.19 90 GLU A O 1
ATOM 747 N N . ARG A 1 91 ? -5.416 -15.487 -22.588 1.00 93.88 91 ARG A N 1
ATOM 748 C CA . ARG A 1 91 ? -6.873 -15.347 -22.429 1.00 93.88 91 ARG A CA 1
ATOM 749 C C . ARG A 1 91 ? -7.595 -16.692 -22.562 1.00 93.88 91 ARG A C 1
ATOM 751 O O . ARG A 1 91 ? -8.458 -16.974 -21.735 1.00 93.88 91 ARG A O 1
ATOM 758 N N . TYR A 1 92 ? -7.251 -17.527 -23.548 1.00 95.00 92 TYR A N 1
ATOM 759 C CA . TYR A 1 92 ? -7.860 -18.855 -23.700 1.00 95.00 92 TYR A CA 1
ATOM 760 C C . TYR A 1 92 ? -7.599 -19.751 -22.481 1.00 95.00 92 TYR A C 1
ATOM 762 O O . TYR A 1 92 ? -8.547 -20.344 -21.965 1.00 95.00 92 TYR A O 1
ATOM 770 N N . LYS A 1 93 ? -6.365 -19.781 -21.954 1.00 96.12 93 LYS A N 1
ATOM 771 C CA . LYS A 1 93 ? -6.038 -20.516 -20.714 1.00 96.12 93 LYS A CA 1
ATOM 772 C C . LYS A 1 93 ? -6.854 -20.020 -19.517 1.00 96.12 93 LYS A C 1
ATOM 774 O O . LYS A 1 93 ? -7.391 -20.824 -18.761 1.00 96.12 93 LYS A O 1
ATOM 779 N N . ILE A 1 94 ? -6.976 -18.701 -19.347 1.00 93.75 94 ILE A N 1
ATOM 780 C CA . ILE A 1 94 ? -7.753 -18.101 -18.250 1.00 93.75 94 ILE A CA 1
ATOM 781 C C . ILE A 1 94 ? -9.242 -18.457 -18.377 1.00 93.75 94 ILE A C 1
ATOM 783 O O . ILE A 1 94 ? -9.867 -18.793 -17.373 1.00 93.75 94 ILE A O 1
ATOM 787 N N . CYS A 1 95 ? -9.808 -18.437 -19.588 1.00 92.38 95 CYS A N 1
ATOM 788 C CA . CYS A 1 95 ? -11.195 -18.845 -19.828 1.00 92.38 95 CYS A CA 1
ATOM 789 C C . CYS A 1 95 ? -11.435 -20.337 -19.531 1.00 92.38 95 CYS A C 1
ATOM 791 O O . CYS A 1 95 ? -12.437 -20.664 -18.899 1.00 92.38 95 CYS A O 1
ATOM 793 N N . ASP A 1 96 ? -10.518 -21.227 -19.920 1.00 93.94 96 ASP A N 1
ATOM 794 C CA . ASP A 1 96 ? -10.577 -22.661 -19.598 1.00 93.94 96 ASP A CA 1
ATOM 795 C C . ASP A 1 96 ? -10.523 -22.917 -18.079 1.00 93.94 96 ASP A C 1
ATOM 797 O O . ASP A 1 96 ? -11.386 -23.605 -17.528 1.00 93.94 96 ASP A O 1
ATOM 801 N N . ILE A 1 97 ? -9.574 -22.289 -17.374 1.00 93.38 97 ILE A N 1
ATOM 802 C CA . ILE A 1 97 ? -9.468 -22.371 -15.909 1.00 93.38 97 ILE A CA 1
ATOM 803 C C . ILE A 1 97 ? -10.737 -21.823 -15.244 1.00 93.38 97 ILE A C 1
ATOM 805 O O . ILE A 1 97 ? -11.268 -22.454 -14.330 1.00 93.38 97 ILE A O 1
ATOM 809 N N . TYR A 1 98 ? -11.260 -20.682 -15.705 1.00 89.06 98 TYR A N 1
ATOM 810 C CA . TYR A 1 98 ? -12.489 -20.095 -15.168 1.00 89.06 98 TYR A CA 1
ATOM 811 C C . TYR A 1 98 ? -13.689 -21.031 -15.349 1.00 89.06 98 TYR A C 1
ATOM 813 O O . TYR A 1 98 ? -14.426 -21.264 -14.392 1.00 89.06 98 TYR A O 1
ATOM 821 N N . GLN A 1 99 ? -13.846 -21.638 -16.530 1.00 91.50 99 GLN A N 1
ATOM 822 C CA . GLN A 1 99 ? -14.916 -22.597 -16.802 1.00 91.50 99 GLN A CA 1
ATOM 823 C C . GLN A 1 99 ? -14.797 -23.847 -15.914 1.00 91.50 99 GLN A C 1
ATOM 825 O O . GLN A 1 99 ? -15.789 -24.279 -15.328 1.00 91.50 99 GLN A O 1
ATOM 830 N N . LYS A 1 100 ? -13.587 -24.395 -15.736 1.00 91.06 100 LYS A N 1
ATOM 831 C CA . LYS A 1 100 ? -13.320 -25.538 -14.840 1.00 91.06 100 LYS A CA 1
ATOM 832 C C . LYS A 1 100 ? -13.608 -25.212 -13.370 1.00 91.06 100 LYS A C 1
ATOM 834 O O . LYS A 1 100 ? -14.216 -26.022 -12.666 1.00 91.06 100 LYS A O 1
ATOM 839 N N . VAL A 1 101 ? -13.239 -24.015 -12.911 1.00 86.00 101 VAL A N 1
ATOM 840 C CA . VAL A 1 101 ? -13.558 -23.517 -11.561 1.00 86.00 101 VAL A CA 1
ATOM 841 C C . VAL A 1 101 ? -15.062 -23.284 -11.394 1.00 86.00 101 VAL A C 1
ATOM 843 O O . VAL A 1 101 ? -15.612 -23.610 -10.347 1.00 86.00 101 VAL A O 1
ATOM 846 N N . GLN A 1 102 ? -15.759 -22.774 -12.412 1.00 81.38 102 GLN A N 1
ATOM 847 C CA . GLN A 1 102 ? -17.207 -22.566 -12.358 1.00 81.38 102 GLN A CA 1
ATOM 848 C C . GLN A 1 102 ? -17.982 -23.892 -12.347 1.00 81.38 102 GLN A C 1
ATOM 850 O O . GLN A 1 102 ? -18.945 -24.017 -11.593 1.00 81.38 102 GLN A O 1
ATOM 855 N N . LEU A 1 103 ? -17.550 -24.890 -13.126 1.00 83.94 103 LEU A N 1
ATOM 856 C CA . LEU A 1 103 ? -18.139 -26.233 -13.133 1.00 83.94 103 LEU A CA 1
ATOM 857 C C . LEU A 1 103 ? -17.919 -26.959 -11.798 1.00 83.94 103 LEU A C 1
ATOM 859 O O . LEU A 1 103 ? -18.880 -27.455 -11.217 1.00 83.94 103 LEU A O 1
ATOM 863 N N . THR A 1 104 ? -16.697 -26.960 -11.255 1.00 80.75 104 THR A N 1
ATOM 864 C CA . THR A 1 104 ? -16.440 -27.546 -9.924 1.00 80.75 104 THR A CA 1
ATOM 865 C C . THR A 1 104 ? -17.215 -26.816 -8.823 1.00 80.75 104 THR A C 1
ATOM 867 O O . THR A 1 104 ? -17.859 -27.465 -8.005 1.00 80.75 104 THR A O 1
ATOM 870 N N . LEU A 1 105 ? -17.265 -25.478 -8.841 1.00 76.62 105 LEU A N 1
ATOM 871 C CA . LEU A 1 105 ? -18.069 -24.683 -7.901 1.00 76.62 105 LEU A CA 1
ATOM 872 C C . LEU A 1 105 ? -19.582 -24.949 -8.014 1.00 76.62 105 LEU A C 1
ATOM 874 O O . LEU A 1 105 ? -20.299 -24.812 -7.024 1.00 76.62 105 LEU A O 1
ATOM 878 N N . TRP A 1 106 ? -20.083 -25.328 -9.194 1.00 73.00 106 TRP A N 1
ATOM 879 C CA . TRP A 1 106 ? -21.480 -25.727 -9.377 1.00 73.00 106 TRP A CA 1
ATOM 880 C C . TRP A 1 106 ? -21.789 -27.069 -8.700 1.00 73.00 106 TRP A C 1
ATOM 882 O O . TRP A 1 106 ? -22.881 -27.226 -8.146 1.00 73.00 106 TRP A O 1
ATOM 892 N N . SER A 1 107 ? -20.831 -28.000 -8.707 1.00 77.44 107 SER A N 1
ATOM 893 C CA . SER A 1 107 ? -20.973 -29.361 -8.175 1.00 77.44 107 SER A CA 1
ATOM 894 C C . SER A 1 107 ? -20.941 -29.478 -6.645 1.00 77.44 107 SER A C 1
ATOM 896 O O . SER A 1 107 ? -21.318 -30.529 -6.141 1.00 77.44 107 SER A O 1
ATOM 898 N N . PHE A 1 108 ? -20.541 -28.439 -5.900 1.00 80.31 108 PHE A N 1
ATOM 899 C CA . PHE A 1 108 ? -20.494 -28.453 -4.426 1.00 80.31 108 PHE A CA 1
ATOM 900 C C . PHE A 1 108 ? -21.723 -27.757 -3.792 1.00 80.31 108 PHE A C 1
ATOM 902 O O . PHE A 1 108 ? -21.815 -26.519 -3.834 1.00 80.31 108 PHE A O 1
ATOM 909 N N . PRO A 1 109 ? -22.676 -28.494 -3.180 1.00 77.31 109 PRO A N 1
ATOM 910 C CA . PRO A 1 109 ? -23.892 -27.913 -2.598 1.00 77.31 109 PRO A CA 1
ATOM 911 C C . PRO A 1 109 ? -23.629 -26.932 -1.445 1.00 77.31 109 PRO A C 1
ATOM 913 O O . PRO A 1 109 ? -24.343 -25.939 -1.293 1.00 77.31 109 PRO A O 1
ATOM 916 N N . GLU A 1 110 ? -22.583 -27.158 -0.656 1.00 80.88 110 GLU A N 1
ATOM 917 C CA . GLU A 1 110 ? -22.254 -26.396 0.554 1.00 80.88 110 GLU A CA 1
ATOM 918 C C . GLU A 1 110 ? -21.772 -24.992 0.178 1.00 80.88 110 GLU A C 1
ATOM 920 O O . GLU A 1 110 ? -22.198 -23.995 0.763 1.00 80.88 110 GLU A O 1
ATOM 925 N N . LEU A 1 111 ? -20.947 -24.892 -0.871 1.00 74.25 111 LEU A N 1
ATOM 926 C CA . LEU A 1 111 ? -20.505 -23.615 -1.438 1.00 74.25 111 LEU A CA 1
ATOM 927 C C . LEU A 1 111 ? -21.669 -22.848 -2.081 1.00 74.25 111 LEU A C 1
ATOM 929 O O . LEU A 1 111 ? -21.720 -21.617 -1.990 1.00 74.25 111 LEU A O 1
ATOM 933 N N . ARG A 1 112 ? -22.649 -23.556 -2.660 1.00 71.56 112 ARG A N 1
ATOM 934 C CA . ARG A 1 112 ? -23.900 -22.958 -3.150 1.00 71.56 112 ARG A CA 1
ATOM 935 C C . ARG A 1 112 ? -24.722 -22.372 -1.995 1.00 71.56 112 ARG A C 1
ATOM 937 O O . ARG A 1 112 ? -25.146 -21.220 -2.090 1.00 71.56 112 ARG A O 1
ATOM 944 N N . GLN A 1 113 ? -24.879 -23.100 -0.885 1.00 81.12 113 GLN A N 1
ATOM 945 C CA . GLN A 1 113 ? -25.536 -22.580 0.321 1.00 81.12 113 GLN A CA 1
ATOM 946 C C . GLN A 1 113 ? -24.782 -21.388 0.928 1.00 81.12 113 GLN A C 1
ATOM 948 O O . GLN A 1 113 ? -25.404 -20.378 1.252 1.00 81.12 113 GLN A O 1
ATOM 953 N N . LEU A 1 114 ? -23.452 -21.457 1.044 1.00 83.62 114 LEU A N 1
ATOM 954 C CA . LEU A 1 114 ? -22.624 -20.359 1.558 1.00 83.62 114 LEU A CA 1
ATOM 955 C C . LEU A 1 114 ? -22.748 -19.090 0.703 1.00 83.62 114 LEU A C 1
ATOM 957 O O . LEU A 1 114 ? -22.823 -17.992 1.252 1.00 83.62 114 LEU A O 1
ATOM 961 N N . LYS A 1 115 ? -22.853 -19.219 -0.628 1.00 81.81 115 LYS A N 1
ATOM 962 C CA . LYS A 1 115 ? -23.115 -18.084 -1.530 1.00 81.81 115 LYS A CA 1
ATOM 963 C C . LYS A 1 115 ? -24.473 -17.425 -1.248 1.00 81.81 115 LYS A C 1
ATOM 965 O O . LYS A 1 115 ? -24.550 -16.199 -1.218 1.00 81.81 115 LYS A O 1
ATOM 970 N N . VAL A 1 116 ? -25.522 -18.212 -0.991 1.00 85.69 116 VAL A N 1
ATOM 971 C CA . VAL A 1 116 ? -26.850 -17.692 -0.605 1.00 85.69 116 VAL A CA 1
ATOM 972 C C . VAL A 1 116 ? -26.808 -17.033 0.779 1.00 85.69 116 VAL A C 1
ATOM 974 O O . VAL A 1 116 ? -27.258 -15.898 0.919 1.00 85.69 116 VAL A O 1
ATOM 977 N N . LYS A 1 117 ? -26.200 -17.683 1.781 1.00 86.62 117 LYS A N 1
ATOM 978 C CA . LYS A 1 117 ? -26.048 -17.133 3.142 1.00 86.62 117 LYS A CA 1
ATOM 979 C C . LYS A 1 117 ? -25.278 -15.805 3.142 1.00 86.62 117 LYS A C 1
ATOM 981 O O . LYS A 1 117 ? -25.715 -14.856 3.783 1.00 86.62 117 LYS A O 1
ATOM 986 N N . ASN A 1 118 ? -24.200 -15.692 2.361 1.00 85.62 118 ASN A N 1
ATOM 987 C CA . ASN A 1 118 ? -23.441 -14.447 2.209 1.00 85.62 118 ASN A CA 1
ATOM 988 C C . ASN A 1 118 ? -24.274 -13.332 1.541 1.00 85.62 118 ASN A C 1
ATOM 990 O O . ASN A 1 118 ? -24.301 -12.202 2.023 1.00 85.62 118 ASN A O 1
ATOM 994 N N . ASN A 1 119 ? -25.024 -13.649 0.477 1.00 88.44 119 ASN A N 1
ATOM 995 C CA . ASN A 1 119 ? -25.926 -12.686 -0.167 1.00 88.44 119 ASN A CA 1
ATOM 996 C C . ASN A 1 119 ? -27.018 -12.167 0.788 1.00 88.44 119 ASN A C 1
ATOM 998 O O . ASN A 1 119 ? -27.357 -10.983 0.734 1.00 88.44 119 ASN A O 1
ATOM 1002 N N . ASN A 1 120 ? -27.542 -13.025 1.670 1.00 93.38 120 ASN A N 1
ATOM 1003 C CA . ASN A 1 120 ? -28.489 -12.623 2.711 1.00 93.38 120 ASN A CA 1
ATOM 1004 C C . ASN A 1 120 ? -27.807 -11.730 3.757 1.00 93.38 120 ASN A C 1
ATOM 1006 O O . ASN A 1 120 ? -28.247 -10.605 3.958 1.00 93.38 120 ASN A O 1
ATOM 1010 N N . MET A 1 121 ? -26.650 -12.134 4.289 1.00 92.25 121 MET A N 1
ATOM 1011 C CA . MET A 1 121 ? -25.879 -11.344 5.259 1.00 92.25 121 MET A CA 1
ATOM 1012 C C . MET A 1 121 ? -25.512 -9.937 4.738 1.00 92.25 121 MET A C 1
ATOM 1014 O O . MET A 1 121 ? -25.553 -8.964 5.488 1.00 92.25 121 MET A O 1
ATOM 1018 N N . ILE A 1 122 ? -25.223 -9.787 3.439 1.00 93.19 122 ILE A N 1
ATOM 1019 C CA . ILE A 1 122 ? -25.014 -8.480 2.780 1.00 93.19 122 ILE A CA 1
ATOM 1020 C C . ILE A 1 122 ? -26.299 -7.626 2.769 1.00 93.19 122 ILE A C 1
ATOM 1022 O O . ILE A 1 122 ? -26.236 -6.394 2.856 1.00 93.19 122 ILE A O 1
ATOM 1026 N N . ARG A 1 123 ? -27.473 -8.257 2.658 1.00 92.81 123 ARG A N 1
ATOM 1027 C CA . ARG A 1 123 ? -28.796 -7.614 2.731 1.00 92.81 123 ARG A CA 1
ATOM 1028 C C . ARG A 1 123 ? -29.108 -7.167 4.160 1.00 92.81 123 ARG A C 1
ATOM 1030 O O . ARG A 1 123 ? -29.531 -6.028 4.357 1.00 92.81 123 ARG A O 1
ATOM 1037 N N . ASP A 1 124 ? -28.820 -8.020 5.135 1.00 93.44 124 ASP A N 1
ATOM 1038 C CA . ASP A 1 124 ? -29.078 -7.782 6.557 1.00 93.44 124 ASP A CA 1
ATOM 1039 C C . ASP A 1 124 ? -28.163 -6.678 7.102 1.00 93.44 124 ASP A C 1
ATOM 1041 O O . ASP A 1 124 ? -28.636 -5.713 7.697 1.00 93.44 124 ASP A O 1
ATOM 1045 N N . MET A 1 125 ? -26.870 -6.718 6.766 1.00 90.31 125 MET A N 1
ATOM 1046 C CA . MET A 1 125 ? -25.901 -5.656 7.063 1.00 90.31 125 MET A CA 1
ATOM 1047 C C . MET A 1 125 ? -26.322 -4.300 6.464 1.00 90.31 125 MET A C 1
ATOM 1049 O O . MET A 1 125 ? -26.148 -3.253 7.091 1.00 90.31 125 MET A O 1
ATOM 1053 N N . ARG A 1 126 ? -26.937 -4.297 5.270 1.00 94.88 126 ARG A N 1
ATOM 1054 C CA . ARG A 1 126 ? -27.515 -3.088 4.655 1.00 94.88 126 ARG A CA 1
ATOM 1055 C C . ARG A 1 126 ? -28.768 -2.601 5.395 1.00 94.88 126 ARG A C 1
ATOM 1057 O O . ARG A 1 126 ? -28.976 -1.392 5.478 1.00 94.88 126 ARG A O 1
ATOM 1064 N N . CYS A 1 127 ? -29.587 -3.507 5.930 1.00 92.62 127 CYS A N 1
ATOM 1065 C CA . CYS A 1 127 ? -30.750 -3.171 6.753 1.00 92.62 127 CYS A CA 1
ATOM 1066 C C . CYS A 1 127 ? -30.327 -2.576 8.106 1.00 92.62 127 CYS A C 1
ATOM 1068 O O . CYS A 1 127 ? -30.788 -1.494 8.464 1.00 92.62 127 CYS A O 1
ATOM 1070 N N . LEU A 1 128 ? -29.383 -3.216 8.803 1.00 89.19 128 LEU A N 1
ATOM 1071 C CA . LEU A 1 128 ? -28.810 -2.725 10.059 1.00 89.19 128 LEU A CA 1
ATOM 1072 C C . LEU A 1 128 ? -28.163 -1.346 9.879 1.00 89.19 128 LEU A C 1
ATOM 1074 O O . LEU A 1 128 ? -28.453 -0.437 10.649 1.00 89.19 128 LEU A O 1
ATOM 1078 N N . LYS A 1 129 ? -27.387 -1.127 8.806 1.00 93.50 129 LYS A N 1
ATOM 1079 C CA . LYS A 1 129 ? -26.818 0.201 8.519 1.00 93.50 129 LYS A CA 1
ATOM 1080 C C . LYS A 1 129 ? -27.891 1.285 8.323 1.00 93.50 129 LYS A C 1
ATOM 1082 O O . LYS A 1 129 ? -27.660 2.422 8.723 1.00 93.50 129 LYS A O 1
ATOM 1087 N N . LYS A 1 130 ? -29.054 0.957 7.740 1.00 93.69 130 LYS A N 1
ATOM 1088 C CA . LYS A 1 130 ? -30.189 1.896 7.662 1.00 93.69 130 LYS A CA 1
ATOM 1089 C C . LYS A 1 130 ? -30.784 2.178 9.042 1.00 93.69 130 LYS A C 1
ATOM 1091 O O . LYS A 1 130 ? -30.905 3.345 9.391 1.00 93.69 130 LYS A O 1
ATOM 1096 N N . LYS A 1 131 ? -31.087 1.138 9.829 1.00 93.19 131 LYS A N 1
ATOM 1097 C CA . LYS A 1 131 ? -31.652 1.284 11.183 1.00 93.19 131 LYS A CA 1
ATOM 1098 C C . LYS A 1 131 ? -30.749 2.112 12.097 1.00 93.19 131 LYS A C 1
ATOM 1100 O O . LYS A 1 131 ? -31.232 3.036 12.735 1.00 93.19 131 LYS A O 1
ATOM 1105 N N . ASN A 1 132 ? -29.440 1.858 12.091 1.00 83.56 132 ASN A N 1
ATOM 1106 C CA . ASN A 1 132 ? -28.486 2.647 12.873 1.00 83.56 132 ASN A CA 1
ATOM 1107 C C . ASN A 1 132 ? -28.491 4.126 12.453 1.00 83.56 132 ASN A C 1
ATOM 1109 O O . ASN A 1 132 ? -28.448 4.986 13.319 1.00 83.56 132 ASN A O 1
ATOM 1113 N N . GLY A 1 133 ? -28.600 4.423 11.151 1.00 92.25 133 GLY A N 1
ATOM 1114 C CA . GLY A 1 133 ? -28.709 5.799 10.650 1.00 92.25 133 GLY A CA 1
ATOM 1115 C C . GLY A 1 133 ? -30.025 6.508 11.002 1.00 92.25 133 GLY A C 1
ATOM 1116 O O . GLY A 1 133 ? -30.063 7.734 11.037 1.00 92.25 133 GLY A O 1
ATOM 1117 N N . GLN A 1 134 ? -31.096 5.753 11.271 1.00 91.75 134 GLN A N 1
ATOM 1118 C CA . GLN A 1 134 ? -32.351 6.291 11.809 1.00 91.75 134 GLN A CA 1
ATOM 1119 C C . GLN A 1 134 ? -32.198 6.578 13.307 1.00 91.75 134 GLN A C 1
ATOM 1121 O O . GLN A 1 134 ? -32.394 7.714 13.721 1.00 91.75 134 GLN A O 1
ATOM 1126 N N . LEU A 1 135 ? -31.704 5.605 14.081 1.00 90.56 135 LEU A N 1
ATOM 1127 C CA . LEU A 1 135 ? -31.457 5.746 15.522 1.00 90.56 135 LEU A CA 1
ATOM 1128 C C . LEU A 1 135 ? -30.488 6.892 15.860 1.00 90.56 135 LEU A C 1
ATOM 1130 O O . LEU A 1 135 ? -30.695 7.584 16.851 1.00 90.56 135 LEU A O 1
ATOM 1134 N N . THR A 1 136 ? -29.450 7.143 15.049 1.00 86.00 136 THR A N 1
ATOM 1135 C CA . THR A 1 136 ? -28.568 8.308 15.257 1.00 86.00 136 THR A CA 1
ATOM 1136 C C . THR A 1 136 ? -29.295 9.632 15.046 1.00 86.00 136 THR A C 1
ATOM 1138 O O . THR A 1 136 ? -29.059 10.569 15.800 1.00 86.00 136 THR A O 1
ATOM 1141 N N . LYS A 1 137 ? -30.205 9.705 14.066 1.00 93.56 137 LYS A N 1
ATOM 1142 C CA . LYS A 1 137 ? -30.990 10.914 13.792 1.00 93.56 137 LYS A CA 1
ATOM 1143 C C . LYS A 1 137 ? -32.053 11.148 14.870 1.00 93.56 137 LYS A C 1
ATOM 1145 O O . LYS A 1 137 ? -32.186 12.261 15.357 1.00 93.56 137 LYS A O 1
ATOM 1150 N N . GLU A 1 138 ? -32.744 10.092 15.296 1.00 92.44 138 GLU A N 1
ATOM 1151 C CA . GLU A 1 138 ? -33.694 10.121 16.418 1.00 92.44 138 GLU A CA 1
ATOM 1152 C C . GLU A 1 138 ? -33.002 10.554 17.728 1.00 92.44 138 GLU A C 1
ATOM 1154 O O . GLU A 1 138 ? -33.562 11.329 18.502 1.00 92.44 138 GLU A O 1
ATOM 1159 N N . LEU A 1 139 ? -31.751 10.130 17.951 1.00 91.31 139 LEU A N 1
ATOM 1160 C CA . LEU A 1 139 ? -30.926 10.559 19.086 1.00 91.31 139 LEU A CA 1
ATOM 1161 C C . LEU A 1 139 ? -30.482 12.031 18.989 1.00 91.31 139 LEU A C 1
ATOM 1163 O O . LEU A 1 139 ? -30.443 12.716 20.009 1.00 91.31 139 LEU A O 1
ATOM 1167 N N . GLU A 1 140 ? -30.145 12.531 17.799 1.00 91.75 140 GLU A N 1
ATOM 1168 C CA . GLU A 1 140 ? -29.839 13.954 17.575 1.00 91.75 140 GLU A CA 1
ATOM 1169 C C . GLU A 1 140 ? -31.080 14.838 17.788 1.00 91.75 140 GLU A C 1
ATOM 1171 O O . GLU A 1 140 ? -31.004 15.847 18.489 1.00 91.75 140 GLU A O 1
ATOM 1176 N N . GLU A 1 141 ? -32.240 14.422 17.271 1.00 92.12 141 GLU A N 1
ATOM 1177 C CA . GLU A 1 141 ? -33.522 15.116 17.454 1.00 92.12 141 GLU A CA 1
ATOM 1178 C C . GLU A 1 141 ? -33.975 15.102 18.923 1.00 92.12 141 GLU A C 1
ATOM 1180 O O . GLU A 1 141 ? -34.409 16.130 19.445 1.00 92.12 141 GLU A O 1
ATOM 1185 N N . SER A 1 142 ? -33.797 13.981 19.631 1.00 88.00 142 SER A N 1
ATOM 1186 C CA . SER A 1 142 ? -34.072 13.882 21.070 1.00 88.00 142 SER A CA 1
ATOM 1187 C C . SER A 1 142 ? -33.156 14.781 21.907 1.00 88.00 142 SER A C 1
ATOM 1189 O O . SER A 1 142 ? -33.637 15.434 22.833 1.00 88.00 142 SER A O 1
ATOM 1191 N N . LYS A 1 143 ? -31.859 14.872 21.578 1.00 91.06 143 LYS A N 1
ATOM 1192 C CA . LYS A 1 143 ? -30.930 15.796 22.250 1.00 91.06 143 LYS A CA 1
ATOM 1193 C C . LYS A 1 143 ? -31.333 17.251 22.037 1.00 91.06 143 LYS A C 1
ATOM 1195 O O . LYS A 1 143 ? -31.509 17.963 23.017 1.00 91.06 143 LYS A O 1
ATOM 1200 N N . ALA A 1 144 ? -31.583 17.660 20.793 1.00 91.00 144 ALA A N 1
ATOM 1201 C CA . ALA A 1 144 ? -32.008 19.025 20.485 1.00 91.00 144 ALA A CA 1
ATOM 1202 C C . ALA A 1 144 ? -33.330 19.411 21.182 1.00 91.00 144 ALA A C 1
ATOM 1204 O O . ALA A 1 144 ? -33.486 20.551 21.622 1.00 91.00 144 ALA A O 1
ATOM 1205 N N . LEU A 1 145 ? -34.266 18.463 21.329 1.00 91.56 145 LEU A N 1
ATOM 1206 C CA . LEU A 1 145 ? -35.502 18.666 22.088 1.00 91.56 145 LEU A CA 1
ATOM 1207 C C . LEU A 1 145 ? -35.241 18.831 23.594 1.00 91.56 145 LEU A C 1
ATOM 1209 O O . LEU A 1 145 ? -35.827 19.718 24.211 1.00 91.56 145 LEU A O 1
ATOM 1213 N N . ASN A 1 146 ? -34.357 18.016 24.176 1.00 85.56 146 ASN A N 1
ATOM 1214 C CA . ASN A 1 146 ? -33.971 18.121 25.586 1.00 85.56 146 ASN A CA 1
ATOM 1215 C C . ASN A 1 146 ? -33.213 19.431 25.876 1.00 85.56 146 ASN A C 1
ATOM 1217 O O . ASN A 1 146 ? -33.528 20.102 26.857 1.00 85.56 146 ASN A O 1
ATOM 1221 N N . ASP A 1 147 ? -32.296 19.853 24.998 1.00 88.69 147 ASP A N 1
ATOM 1222 C CA . ASP A 1 147 ? -31.572 21.129 25.104 1.00 88.69 147 ASP A CA 1
ATOM 1223 C C . ASP A 1 147 ? -32.530 22.335 25.040 1.00 88.69 147 ASP A C 1
ATOM 1225 O O . ASP A 1 147 ? -32.363 23.319 25.766 1.00 88.69 147 ASP A O 1
ATOM 1229 N N . LEU A 1 148 ? -33.553 22.268 24.177 1.00 91.38 148 LEU A N 1
ATOM 1230 C CA . LEU A 1 148 ? -34.601 23.288 24.081 1.00 91.38 148 LEU A CA 1
ATOM 1231 C C . LEU A 1 148 ? -35.485 23.301 25.335 1.00 91.38 148 LEU A C 1
ATOM 1233 O O . LEU A 1 148 ? -35.714 24.361 25.909 1.00 91.38 148 LEU A O 1
ATOM 1237 N N . GLN A 1 149 ? -35.932 22.134 25.803 1.00 86.94 149 GLN A N 1
ATOM 1238 C CA . GLN A 1 149 ? -36.686 22.028 27.052 1.00 86.94 149 GLN A CA 1
ATOM 1239 C C . GLN A 1 149 ? -35.892 22.571 28.245 1.00 86.94 149 GLN A C 1
ATOM 1241 O O . GLN A 1 149 ? -36.447 23.309 29.055 1.00 86.94 149 GLN A O 1
ATOM 1246 N N . GLN A 1 150 ? -34.597 22.261 28.348 1.00 80.38 150 GLN A N 1
ATOM 1247 C CA . GLN A 1 150 ? -33.746 22.754 29.430 1.00 80.38 150 GLN A CA 1
ATOM 1248 C C . GLN A 1 150 ? -33.655 24.286 29.434 1.00 80.38 150 GLN A C 1
ATOM 1250 O O . GLN A 1 150 ? -33.737 24.880 30.507 1.00 80.38 150 GLN A O 1
ATOM 1255 N N . LYS A 1 151 ? -33.552 24.932 28.263 1.00 87.81 151 LYS A N 1
ATOM 1256 C CA . LYS A 1 151 ? -33.613 26.401 28.151 1.00 87.81 151 LYS A CA 1
ATOM 1257 C C . LYS A 1 151 ? -34.953 26.949 28.625 1.00 87.81 151 LYS A C 1
ATOM 1259 O O . LYS A 1 151 ? -34.958 27.802 29.504 1.00 87.81 151 LYS A O 1
ATOM 1264 N N . ASN A 1 152 ? -36.064 26.394 28.139 1.00 84.56 152 ASN A N 1
ATOM 1265 C CA . ASN A 1 152 ? -37.403 26.828 28.542 1.00 84.56 152 ASN A CA 1
ATOM 1266 C C . ASN A 1 152 ? -37.596 26.738 30.069 1.00 84.56 152 ASN A C 1
ATOM 1268 O O . ASN A 1 152 ? -38.121 27.668 30.670 1.00 84.56 152 ASN A O 1
ATOM 1272 N N . PHE A 1 153 ? -37.126 25.663 30.717 1.00 80.31 153 PHE A N 1
ATOM 1273 C CA . PHE A 1 153 ? -37.202 25.531 32.179 1.00 80.31 153 PHE A CA 1
ATOM 1274 C C . PHE A 1 153 ? -36.272 26.501 32.929 1.00 80.31 153 PHE A C 1
ATOM 1276 O O . PHE A 1 153 ? -36.601 26.909 34.038 1.00 80.31 153 PHE A O 1
ATOM 1283 N N . ILE A 1 154 ? -35.127 26.892 32.356 1.00 81.62 154 ILE A N 1
ATOM 1284 C CA . ILE A 1 154 ? -34.262 27.936 32.933 1.00 81.62 154 ILE A CA 1
ATOM 1285 C C . ILE A 1 154 ? -34.944 29.307 32.826 1.00 81.62 154 ILE A C 1
ATOM 1287 O O . ILE A 1 154 ? -34.996 30.032 33.816 1.00 81.62 154 ILE A O 1
ATOM 1291 N N . GLU A 1 155 ? -35.517 29.634 31.667 1.00 83.94 155 GLU A N 1
ATOM 1292 C CA . GLU A 1 155 ? -36.254 30.882 31.429 1.00 83.94 155 GLU A CA 1
ATOM 1293 C C . GLU A 1 155 ? -37.497 30.990 32.333 1.00 83.94 155 GLU A C 1
ATOM 1295 O O . GLU A 1 155 ? -37.715 32.029 32.954 1.00 83.94 155 GLU A O 1
ATOM 1300 N N . GLU A 1 156 ? -38.260 29.906 32.499 1.00 83.38 156 GLU A N 1
ATOM 1301 C CA . GLU A 1 156 ? -39.410 29.822 33.414 1.00 83.38 156 GLU A CA 1
ATOM 1302 C C . GLU A 1 156 ? -38.992 30.013 34.886 1.00 83.38 156 GLU A C 1
ATOM 1304 O O . GLU A 1 156 ? -39.614 30.790 35.612 1.00 83.38 156 GLU A O 1
ATOM 1309 N N . ILE A 1 157 ? -37.887 29.390 35.320 1.00 78.50 157 ILE A N 1
ATOM 1310 C CA . ILE A 1 157 ? -37.312 29.595 36.662 1.00 78.50 157 ILE A CA 1
ATOM 1311 C C . ILE A 1 157 ? -36.814 31.036 36.853 1.00 78.50 157 ILE A C 1
ATOM 1313 O O . ILE A 1 157 ? -36.903 31.565 37.962 1.00 78.50 157 ILE A O 1
ATOM 1317 N N . GLU A 1 158 ? -36.290 31.687 35.812 1.00 79.00 158 GLU A N 1
ATOM 1318 C CA . GLU A 1 158 ? -35.912 33.101 35.877 1.00 79.00 158 GLU A CA 1
ATOM 1319 C C . GLU A 1 158 ? -37.122 34.036 35.947 1.00 79.00 158 GLU A C 1
ATOM 1321 O O . GLU A 1 158 ? -37.073 34.992 36.720 1.00 79.00 158 GLU A O 1
ATOM 1326 N N . MET A 1 159 ? -38.202 33.777 35.200 1.00 78.81 159 MET A N 1
ATOM 1327 C CA . MET A 1 159 ? -39.426 34.582 35.292 1.00 78.81 159 MET A CA 1
ATOM 1328 C C . MET A 1 159 ? -40.065 34.457 36.675 1.00 78.81 159 MET A C 1
ATOM 1330 O O . MET A 1 159 ? -40.236 35.471 37.348 1.00 78.81 159 MET A O 1
ATOM 1334 N N . LEU A 1 160 ? -40.294 33.229 37.155 1.00 76.75 160 LEU A N 1
ATOM 1335 C CA . LEU A 1 160 ? -40.855 32.979 38.488 1.00 76.75 160 LEU A CA 1
ATOM 1336 C C . LEU A 1 160 ? -40.005 33.607 39.603 1.00 76.75 160 LEU A C 1
ATOM 1338 O O . LEU A 1 160 ? -40.545 34.068 40.605 1.00 76.75 160 LEU A O 1
ATOM 1342 N N . ARG A 1 161 ? -38.674 33.660 39.442 1.00 72.81 161 ARG A N 1
ATOM 1343 C CA . ARG A 1 161 ? -37.770 34.308 40.408 1.00 72.81 161 ARG A CA 1
ATOM 1344 C C . ARG A 1 161 ? -37.878 35.836 40.402 1.00 72.81 161 ARG A C 1
ATOM 1346 O O . ARG A 1 161 ? -37.648 36.434 41.446 1.00 72.81 161 ARG A O 1
ATOM 1353 N N . ARG A 1 162 ? -38.217 36.456 39.266 1.00 75.62 162 ARG A N 1
ATOM 1354 C CA . ARG A 1 162 ? -38.500 37.900 39.176 1.00 75.62 162 ARG A CA 1
ATOM 1355 C C . ARG A 1 162 ? -39.875 38.208 39.772 1.00 75.62 162 ARG A C 1
ATOM 1357 O O . ARG A 1 162 ? -39.972 39.070 40.633 1.00 75.62 162 ARG A O 1
ATOM 1364 N N . GLU A 1 163 ? -40.897 37.426 39.426 1.00 72.19 163 GLU A N 1
ATOM 1365 C CA . GLU A 1 163 ? -42.249 37.558 39.994 1.00 72.19 163 GLU A CA 1
ATOM 1366 C C . GLU A 1 163 ? -42.247 37.409 41.528 1.00 72.19 163 GLU A C 1
ATOM 1368 O O . GLU A 1 163 ? -42.811 38.246 42.224 1.00 72.19 163 GLU A O 1
ATOM 1373 N N . LEU A 1 164 ? -41.526 36.421 42.077 1.00 63.19 164 LEU A N 1
ATOM 1374 C CA . LEU A 1 164 ? -41.320 36.256 43.529 1.00 63.19 164 LEU A CA 1
ATOM 1375 C C . LEU A 1 164 ? -40.525 37.388 44.201 1.00 63.19 164 LEU A C 1
ATOM 1377 O O . LEU A 1 164 ? -40.487 37.441 45.429 1.00 63.19 164 LEU A O 1
ATOM 1381 N N . GLN A 1 165 ? -39.864 38.253 43.431 1.00 61.44 165 GLN A N 1
ATOM 1382 C CA . GLN A 1 165 ? -39.088 39.383 43.940 1.00 61.44 165 GLN A CA 1
ATOM 1383 C C . GLN A 1 165 ? -39.869 40.711 43.886 1.00 61.44 165 GLN A C 1
ATOM 1385 O O . GLN A 1 165 ? -39.531 41.628 44.633 1.00 61.44 165 GLN A O 1
ATOM 1390 N N . ASP A 1 166 ? -40.936 40.783 43.081 1.00 54.66 166 ASP A N 1
ATOM 1391 C CA . ASP A 1 166 ? -41.810 41.958 42.930 1.00 54.66 166 ASP A CA 1
ATOM 1392 C C . ASP A 1 166 ? -43.139 41.854 43.721 1.00 54.66 166 ASP A C 1
ATOM 1394 O O . ASP A 1 166 ? -43.916 42.811 43.743 1.00 54.66 166 ASP A O 1
ATOM 1398 N N . HIS A 1 167 ? -43.432 40.718 44.373 1.00 51.28 167 HIS A N 1
ATOM 1399 C CA . HIS A 1 167 ? -44.739 40.458 45.000 1.00 51.28 167 HIS A CA 1
ATOM 1400 C C . HIS A 1 167 ? -44.757 40.610 46.533 1.00 51.28 167 HIS A C 1
ATOM 1402 O O . HIS A 1 167 ? -44.174 39.803 47.260 1.00 51.28 167 HIS A O 1
ATOM 1408 N N . ASP A 1 168 ? -45.538 41.571 47.037 1.00 48.66 168 ASP A N 1
ATOM 1409 C CA . ASP A 1 168 ? -45.973 41.589 48.443 1.00 48.66 168 ASP A CA 1
ATOM 1410 C C . ASP A 1 168 ? -47.014 40.465 48.707 1.00 48.66 168 ASP A C 1
ATOM 1412 O O . ASP A 1 168 ? -47.785 40.107 47.803 1.00 48.66 168 ASP A O 1
ATOM 1416 N N . PRO A 1 169 ? -47.064 39.867 49.917 1.00 49.00 169 PRO A N 1
ATOM 1417 C CA . PRO A 1 169 ? -47.711 38.570 50.131 1.00 49.00 169 PRO A CA 1
ATOM 1418 C C . PRO A 1 169 ? -49.196 38.661 50.537 1.00 49.00 169 PRO A C 1
ATOM 1420 O O . PRO A 1 169 ? -49.531 38.561 51.719 1.00 49.00 169 PRO A O 1
ATOM 1423 N N . VAL A 1 170 ? -50.111 38.760 49.562 1.00 46.78 170 VAL A N 1
ATOM 1424 C CA . VAL A 1 170 ? -51.568 38.633 49.794 1.00 46.78 170 VAL A CA 1
ATOM 1425 C C . VAL A 1 170 ? -52.243 37.719 48.753 1.00 46.78 170 VAL A C 1
ATOM 1427 O O . VAL A 1 170 ? -52.166 37.963 47.558 1.00 46.78 170 VAL A O 1
ATOM 1430 N N . GLU A 1 171 ? -52.918 36.679 49.260 1.00 50.94 171 GLU A N 1
ATOM 1431 C CA . GLU A 1 171 ? -53.967 35.835 48.641 1.00 50.94 171 GLU A CA 1
ATOM 1432 C C . GLU A 1 171 ? -53.788 35.252 47.215 1.00 50.94 171 GLU A C 1
ATOM 1434 O O . GLU A 1 171 ? -54.090 35.890 46.214 1.00 50.94 171 GLU A O 1
ATOM 1439 N N . SER A 1 172 ? -53.560 33.927 47.130 1.00 48.28 172 SER A N 1
ATOM 1440 C CA . SER A 1 172 ? -54.611 32.971 46.689 1.00 48.28 172 SER A CA 1
ATOM 1441 C C . SER A 1 172 ? -54.129 31.503 46.736 1.00 48.28 172 SER A C 1
ATOM 1443 O O . SER A 1 172 ? -53.591 30.957 45.770 1.00 48.28 172 SER A O 1
ATOM 1445 N N . ASN A 1 173 ? -54.353 30.815 47.864 1.00 56.25 173 ASN A N 1
ATOM 1446 C CA . ASN A 1 173 ? -53.830 29.455 48.101 1.00 56.25 173 ASN A CA 1
ATOM 1447 C C . ASN A 1 173 ? -54.342 28.373 47.126 1.00 56.25 173 ASN A C 1
ATOM 1449 O O . ASN A 1 173 ? -53.679 27.351 46.957 1.00 56.25 173 ASN A O 1
ATOM 1453 N N . SER A 1 174 ? -55.510 28.555 46.498 1.00 57.66 174 SER A N 1
ATOM 1454 C CA . SER A 1 174 ? -56.129 27.487 45.697 1.00 57.66 174 SER A CA 1
ATOM 1455 C C . SER A 1 174 ? -55.429 27.231 44.360 1.00 57.66 174 SER A C 1
ATOM 1457 O O . SER A 1 174 ? -55.445 26.094 43.900 1.00 57.66 174 SER A O 1
ATOM 1459 N N . ASN A 1 175 ? -54.860 28.260 43.723 1.00 64.31 175 ASN A N 1
ATOM 1460 C CA . ASN A 1 175 ? -54.263 28.131 42.387 1.00 64.31 175 ASN A CA 1
ATOM 1461 C C . ASN A 1 175 ? -52.787 27.695 42.463 1.00 64.31 175 ASN A C 1
ATOM 1463 O O . ASN A 1 175 ? -52.319 26.901 41.649 1.00 64.31 175 ASN A O 1
ATOM 1467 N N . LEU A 1 176 ? -52.074 28.145 43.505 1.00 64.81 176 LEU A N 1
ATOM 1468 C CA . LEU A 1 176 ? -50.710 27.694 43.796 1.00 64.81 176 LEU A CA 1
ATOM 1469 C C . LEU A 1 176 ? -50.650 26.178 44.039 1.00 64.81 176 LEU A C 1
ATOM 1471 O O . LEU A 1 176 ? -49.723 25.519 43.579 1.00 64.81 176 LEU A O 1
ATOM 1475 N N . ALA A 1 177 ? -51.639 25.613 44.741 1.00 68.38 177 ALA A N 1
ATOM 1476 C CA . ALA A 1 177 ? -51.682 24.182 45.041 1.00 68.38 177 ALA A CA 1
ATOM 1477 C C . ALA A 1 177 ? -51.761 23.320 43.766 1.00 68.38 177 ALA A C 1
ATOM 1479 O O . ALA A 1 177 ? -50.976 22.385 43.604 1.00 68.38 177 ALA A O 1
ATOM 1480 N N . THR A 1 178 ? -52.644 23.669 42.825 1.00 75.38 178 THR A N 1
ATOM 1481 C CA . THR A 1 178 ? -52.764 22.968 41.536 1.00 75.38 178 THR A CA 1
ATOM 1482 C C . THR A 1 178 ? -51.519 23.130 40.667 1.00 75.38 178 THR A C 1
ATOM 1484 O O . THR A 1 178 ? -51.096 22.155 40.046 1.00 75.38 178 THR A O 1
ATOM 1487 N N . GLN A 1 179 ? -50.882 24.306 40.668 1.00 76.50 179 GLN A N 1
ATOM 1488 C CA . GLN A 1 179 ? -49.600 24.514 39.983 1.00 76.50 179 GLN A CA 1
ATOM 1489 C C . GLN A 1 179 ? -48.482 23.644 40.587 1.00 76.50 179 GLN A C 1
ATOM 1491 O O . GLN A 1 179 ? -47.792 22.933 39.850 1.00 76.50 179 GLN A O 1
ATOM 1496 N N . LEU A 1 180 ? -48.341 23.621 41.918 1.00 73.94 180 LEU A N 1
ATOM 1497 C CA . LEU A 1 180 ? -47.345 22.808 42.626 1.00 73.94 180 LEU A CA 1
ATOM 1498 C C . LEU A 1 180 ? -47.498 21.308 42.346 1.00 73.94 180 LEU A C 1
ATOM 1500 O O . LEU A 1 180 ? -46.494 20.633 42.106 1.00 73.94 180 LEU A O 1
ATOM 1504 N N . ASP A 1 181 ? -48.724 20.780 42.323 1.00 75.19 181 ASP A N 1
ATOM 1505 C CA . ASP A 1 181 ? -48.943 19.368 41.997 1.00 75.19 181 ASP A CA 1
ATOM 1506 C C . ASP A 1 181 ? -48.703 19.067 40.505 1.00 75.19 181 ASP A C 1
ATOM 1508 O O . ASP A 1 181 ? -48.120 18.026 40.193 1.00 75.19 181 ASP A O 1
ATOM 1512 N N . THR A 1 182 ? -49.000 19.984 39.571 1.00 79.38 182 THR A N 1
ATOM 1513 C CA . THR A 1 182 ? -48.566 19.806 38.167 1.00 79.38 182 THR A CA 1
ATOM 1514 C C . THR A 1 182 ? -47.043 19.821 38.004 1.00 79.38 182 THR A C 1
ATOM 1516 O O . THR A 1 182 ? -46.509 18.970 37.288 1.00 79.38 182 THR A O 1
ATOM 1519 N N . PHE A 1 183 ? -46.316 20.699 38.705 1.00 73.00 183 PHE A N 1
ATOM 1520 C CA . PHE A 1 183 ? -44.848 20.694 38.692 1.00 73.00 183 PHE A CA 1
ATOM 1521 C C . PHE A 1 183 ? -44.271 19.418 39.324 1.00 73.00 183 PHE A C 1
ATOM 1523 O O . PHE A 1 183 ? -43.329 18.845 38.778 1.00 73.00 183 PHE A O 1
ATOM 1530 N N . ARG A 1 184 ? -44.863 18.903 40.411 1.00 74.50 184 ARG A N 1
ATOM 1531 C CA . ARG A 1 184 ? -44.512 17.587 40.983 1.00 74.50 184 ARG A CA 1
ATOM 1532 C C . ARG A 1 184 ? -44.711 16.451 39.981 1.00 74.50 184 ARG A C 1
ATOM 1534 O O . ARG A 1 184 ? -43.816 15.620 39.833 1.00 74.50 184 ARG A O 1
ATOM 1541 N N . GLN A 1 185 ? -45.835 16.437 39.265 1.00 81.12 185 GLN A N 1
ATOM 1542 C CA . GLN A 1 185 ? -46.129 15.424 38.250 1.00 81.12 185 GLN A CA 1
ATOM 1543 C C . GLN A 1 185 ? -45.090 15.450 37.113 1.00 81.12 185 GLN A C 1
ATOM 1545 O O . GLN A 1 185 ? -44.580 14.403 36.712 1.00 81.12 185 GLN A O 1
ATOM 1550 N N . GLN A 1 186 ? -44.715 16.646 36.638 1.00 79.56 186 GLN A N 1
ATOM 1551 C CA . GLN A 1 186 ? -43.668 16.822 35.624 1.00 79.56 186 GLN A CA 1
ATOM 1552 C C . GLN A 1 186 ? -42.275 16.419 36.129 1.00 79.56 186 GLN A C 1
ATOM 1554 O O . GLN A 1 186 ? -41.534 15.750 35.409 1.00 79.56 186 GLN A O 1
ATOM 1559 N N . LEU A 1 187 ? -41.905 16.802 37.356 1.00 75.75 187 LEU A N 1
ATOM 1560 C CA . LEU A 1 187 ? -40.628 16.424 37.973 1.00 75.75 187 LEU A CA 1
ATOM 1561 C C . LEU A 1 187 ? -40.509 14.904 38.132 1.00 75.75 187 LEU A C 1
ATOM 1563 O O . LEU A 1 187 ? -39.455 14.350 37.829 1.00 75.75 187 LEU A O 1
ATOM 1567 N N . LYS A 1 188 ? -41.595 14.224 38.524 1.00 86.31 188 LYS A N 1
ATOM 1568 C CA . LYS A 1 188 ? -41.643 12.758 38.603 1.00 86.31 188 LYS A CA 1
ATOM 1569 C C . LYS A 1 188 ? -41.421 12.112 37.232 1.00 86.31 188 LYS A C 1
ATOM 1571 O O . LYS A 1 188 ? -40.540 11.271 37.108 1.00 86.31 188 LYS A O 1
ATOM 1576 N N . GLY A 1 189 ? -42.131 12.563 36.194 1.00 81.88 189 GLY A N 1
ATOM 1577 C CA . GLY A 1 189 ? -41.948 12.045 34.831 1.00 81.88 189 GLY A CA 1
ATOM 1578 C C . GLY A 1 189 ? -40.540 12.286 34.263 1.00 81.88 189 GLY A C 1
ATOM 1579 O O . GLY A 1 189 ? -39.984 11.411 33.602 1.00 81.88 189 GLY A O 1
ATOM 1580 N N . LYS A 1 190 ? -39.918 13.436 34.568 1.00 82.00 190 LYS A N 1
ATOM 1581 C CA . LYS A 1 190 ? -38.507 13.710 34.231 1.00 82.00 190 LYS A CA 1
ATOM 1582 C C . LYS A 1 190 ? -37.544 12.764 34.958 1.00 82.00 190 LYS A C 1
ATOM 1584 O O . LYS A 1 190 ? -36.584 12.307 34.349 1.00 82.00 190 LYS A O 1
ATOM 1589 N N . MET A 1 191 ? -37.794 12.470 36.234 1.00 77.81 191 MET A N 1
ATOM 1590 C CA . MET A 1 191 ? -36.971 11.561 37.041 1.00 77.81 191 MET A CA 1
ATOM 1591 C C . MET A 1 191 ? -37.044 10.119 36.519 1.00 77.81 191 MET A C 1
ATOM 1593 O O . MET A 1 191 ? -36.007 9.502 36.299 1.00 77.81 191 MET A O 1
ATOM 1597 N N . GLU A 1 192 ? -38.249 9.628 36.217 1.00 88.81 192 GLU A N 1
ATOM 1598 C CA . GLU A 1 192 ? -38.476 8.306 35.609 1.00 88.81 192 GLU A CA 1
ATOM 1599 C C . GLU A 1 192 ? -37.824 8.186 34.218 1.00 88.81 192 GLU A C 1
ATOM 1601 O O . GLU A 1 192 ? -37.264 7.145 33.872 1.00 88.81 192 GLU A O 1
ATOM 1606 N N . TYR A 1 193 ? -37.838 9.262 33.421 1.00 79.88 193 TYR A N 1
ATOM 1607 C CA . TYR A 1 193 ? -37.126 9.311 32.140 1.00 79.88 193 TYR A CA 1
ATOM 1608 C C . TYR A 1 193 ? -35.598 9.291 32.311 1.00 79.88 193 TYR A C 1
ATOM 1610 O O . TYR A 1 193 ? -34.915 8.565 31.588 1.00 79.88 193 TYR A O 1
ATOM 1618 N N . LEU A 1 194 ? -35.052 10.053 33.266 1.00 85.44 194 LEU A N 1
ATOM 1619 C CA . LEU A 1 194 ? -33.614 10.071 33.552 1.00 85.44 194 LEU A CA 1
ATOM 1620 C C . LEU A 1 194 ? -33.112 8.694 34.006 1.00 85.44 194 LEU A C 1
ATOM 1622 O O . LEU A 1 194 ? -32.135 8.204 33.447 1.00 85.44 194 LEU A O 1
ATOM 1626 N N . GLU A 1 195 ? -33.819 8.028 34.922 1.00 89.38 195 GLU A N 1
ATOM 1627 C CA . GLU A 1 195 ? -33.488 6.671 35.382 1.00 89.38 195 GLU A CA 1
ATOM 1628 C C . GLU A 1 195 ? -33.477 5.657 34.218 1.00 89.38 195 GLU A C 1
ATOM 1630 O O . GLU A 1 195 ? -32.558 4.841 34.090 1.00 89.38 195 GLU A O 1
ATOM 1635 N N . ALA A 1 196 ? -34.443 5.752 33.295 1.00 88.56 196 ALA A N 1
ATOM 1636 C CA . ALA A 1 196 ? -34.464 4.927 32.088 1.00 88.56 196 ALA A CA 1
ATOM 1637 C C . ALA A 1 196 ? -33.258 5.195 31.161 1.00 88.56 196 ALA A C 1
ATOM 1639 O O . ALA A 1 196 ? -32.671 4.252 30.620 1.00 88.56 196 ALA A O 1
ATOM 1640 N N . VAL A 1 197 ? -32.848 6.458 30.995 1.00 81.62 197 VAL A N 1
ATOM 1641 C CA . VAL A 1 197 ? -31.667 6.837 30.197 1.00 81.62 197 VAL A CA 1
ATOM 1642 C C . VAL A 1 197 ? -30.363 6.380 30.862 1.00 81.62 197 VAL A C 1
ATOM 1644 O O . VAL A 1 197 ? -29.489 5.849 30.174 1.00 81.62 197 VAL A O 1
ATOM 1647 N N . GLU A 1 198 ? -30.227 6.509 32.183 1.00 86.81 198 GLU A N 1
ATOM 1648 C CA . GLU A 1 198 ? -29.060 6.034 32.941 1.00 86.81 198 GLU A CA 1
ATOM 1649 C C . GLU A 1 198 ? -28.923 4.505 32.898 1.00 86.81 198 GLU A C 1
ATOM 1651 O O . GLU A 1 198 ? -27.816 3.982 32.726 1.00 86.81 198 GLU A O 1
ATOM 1656 N N . SER A 1 199 ? -30.045 3.783 32.956 1.00 92.75 199 SER A N 1
ATOM 1657 C CA . SER A 1 199 ? -30.105 2.328 32.780 1.00 92.75 199 SER A CA 1
ATOM 1658 C C . SER A 1 199 ? -29.645 1.894 31.379 1.00 92.75 199 SER A C 1
ATOM 1660 O O . SER A 1 199 ? -28.773 1.027 31.240 1.00 92.75 199 SER A O 1
ATOM 1662 N N . ILE A 1 200 ? -30.138 2.558 30.324 1.00 90.25 200 ILE A N 1
ATOM 1663 C CA . ILE A 1 200 ? -29.703 2.314 28.938 1.00 90.25 200 ILE A CA 1
ATOM 1664 C C . ILE A 1 200 ? -28.210 2.629 28.768 1.00 90.25 200 ILE A C 1
ATOM 1666 O O . ILE A 1 200 ? -27.479 1.819 28.196 1.00 90.25 200 ILE A O 1
ATOM 1670 N N . ASN A 1 201 ? -27.733 3.761 29.290 1.00 90.31 201 ASN A N 1
ATOM 1671 C CA . ASN A 1 201 ? -26.324 4.154 29.219 1.00 90.31 201 ASN A CA 1
ATOM 1672 C C . ASN A 1 201 ? -25.415 3.129 29.922 1.00 90.31 201 ASN A C 1
ATOM 1674 O O . ASN A 1 201 ? -24.416 2.685 29.356 1.00 90.31 201 ASN A O 1
ATOM 1678 N N . SER A 1 202 ? -25.807 2.668 31.111 1.00 87.00 202 SER A N 1
ATOM 1679 C CA . SER A 1 202 ? -25.094 1.625 31.860 1.00 87.00 202 SER A CA 1
ATOM 1680 C C . SER A 1 202 ? -25.018 0.306 31.080 1.00 87.00 202 SER A C 1
ATOM 1682 O O . SER A 1 202 ? -23.949 -0.302 30.982 1.00 87.00 202 SER A O 1
ATOM 1684 N N . CYS A 1 203 ? -26.122 -0.109 30.449 1.00 91.88 203 CYS A N 1
ATOM 1685 C CA . CYS A 1 203 ? -26.166 -1.288 29.583 1.00 91.88 203 CYS A CA 1
ATOM 1686 C C . CYS A 1 203 ? -25.250 -1.143 28.352 1.00 91.88 203 CYS A C 1
ATOM 1688 O O . CYS A 1 203 ? -24.504 -2.068 28.016 1.00 91.88 203 CYS A O 1
ATOM 1690 N N . LEU A 1 204 ? -25.241 0.033 27.711 1.00 89.81 204 LEU A N 1
ATOM 1691 C CA . LEU A 1 204 ? -24.367 0.331 26.573 1.00 89.81 204 LEU A CA 1
ATOM 1692 C C . LEU A 1 204 ? -22.883 0.305 26.963 1.00 89.81 204 LEU A C 1
ATOM 1694 O O . LEU A 1 204 ? -22.096 -0.299 26.240 1.00 89.81 204 LEU A O 1
ATOM 1698 N N . ILE A 1 205 ? -22.505 0.860 28.119 1.00 89.69 205 ILE A N 1
ATOM 1699 C CA . ILE A 1 205 ? -21.125 0.813 28.639 1.00 89.69 205 ILE A CA 1
ATOM 1700 C C . ILE A 1 205 ? -20.678 -0.637 28.890 1.00 89.69 205 ILE A C 1
ATOM 1702 O O . ILE A 1 205 ? -19.554 -1.010 28.545 1.00 89.69 205 ILE A O 1
ATOM 1706 N N . VAL A 1 206 ? -21.549 -1.486 29.449 1.00 93.25 206 VAL A N 1
ATOM 1707 C CA . VAL A 1 206 ? -21.260 -2.922 29.625 1.00 93.25 206 VAL A CA 1
ATOM 1708 C C . VAL A 1 206 ? -21.101 -3.623 28.272 1.00 93.25 206 VAL A C 1
ATOM 1710 O O . VAL A 1 206 ? -20.150 -4.384 28.090 1.00 93.25 206 VAL A O 1
ATOM 1713 N N . LYS A 1 207 ? -21.975 -3.342 27.298 1.00 91.50 207 LYS A N 1
ATOM 1714 C CA . LYS A 1 207 ? -21.896 -3.933 25.953 1.00 91.50 207 LYS A CA 1
ATOM 1715 C C . LYS A 1 207 ? -20.671 -3.474 25.166 1.00 91.50 207 LYS A C 1
ATOM 1717 O O . LYS A 1 207 ? -20.039 -4.294 24.509 1.00 91.50 207 LYS A O 1
ATOM 1722 N N . GLU A 1 208 ? -20.287 -2.206 25.269 1.00 91.06 208 GLU A N 1
ATOM 1723 C CA . GLU A 1 208 ? -19.069 -1.682 24.650 1.00 91.06 208 GLU A CA 1
ATOM 1724 C C . GLU A 1 208 ? -17.819 -2.381 25.204 1.00 91.06 208 GLU A C 1
ATOM 1726 O O . GLU A 1 208 ? -16.943 -2.778 24.435 1.00 91.06 208 GLU A O 1
ATOM 1731 N N . ARG A 1 209 ? -17.755 -2.592 26.527 1.00 90.88 209 ARG A N 1
ATOM 1732 C CA . ARG A 1 209 ? -16.671 -3.348 27.177 1.00 90.88 209 ARG A CA 1
ATOM 1733 C C . ARG A 1 209 ? -16.633 -4.806 26.712 1.00 90.88 209 ARG A C 1
ATOM 1735 O O . ARG A 1 209 ? -15.551 -5.292 26.403 1.00 90.88 209 ARG A O 1
ATOM 1742 N N . GLN A 1 210 ? -17.788 -5.470 26.597 1.00 90.19 210 GLN A N 1
ATOM 1743 C CA . GLN A 1 210 ? -17.887 -6.841 26.074 1.00 90.19 210 GLN A CA 1
ATOM 1744 C C . GLN A 1 210 ? -17.354 -6.940 24.636 1.00 90.19 210 GLN A C 1
ATOM 1746 O O . GLN A 1 210 ? -16.404 -7.679 24.397 1.00 90.19 210 GLN A O 1
ATOM 1751 N N . TYR A 1 211 ? -17.857 -6.126 23.701 1.00 86.44 211 TYR A N 1
ATOM 1752 C CA . TYR A 1 211 ? -17.390 -6.164 22.308 1.00 86.44 211 TYR A CA 1
ATOM 1753 C C . TYR A 1 211 ? -15.916 -5.750 22.149 1.00 86.44 211 TYR A C 1
ATOM 1755 O O . TYR A 1 211 ? -15.222 -6.267 21.274 1.00 86.44 211 TYR A O 1
ATOM 1763 N N . LYS A 1 212 ? -15.403 -4.839 22.991 1.00 90.06 212 LYS A N 1
ATOM 1764 C CA . LYS A 1 212 ? -13.966 -4.513 23.033 1.00 90.06 212 LYS A CA 1
ATOM 1765 C C . LYS A 1 212 ? -13.129 -5.711 23.483 1.00 90.06 212 LYS A C 1
ATOM 1767 O O . LYS A 1 212 ? -12.107 -5.979 22.857 1.00 90.06 212 LYS A O 1
ATOM 1772 N N . GLN A 1 213 ? -13.567 -6.436 24.512 1.00 90.94 213 GLN A N 1
ATOM 1773 C CA . GLN A 1 213 ? -12.883 -7.632 25.002 1.00 90.94 213 GLN A CA 1
ATOM 1774 C C . GLN A 1 213 ? -12.887 -8.749 23.945 1.00 90.94 213 GLN A C 1
ATOM 1776 O O . GLN A 1 213 ? -11.822 -9.228 23.571 1.00 90.94 213 GLN A O 1
ATOM 1781 N N . GLU A 1 214 ? -14.049 -9.056 23.356 1.00 90.12 214 GLU A N 1
ATOM 1782 C CA . GLU A 1 214 ? -14.190 -10.033 22.261 1.00 90.12 214 GLU A CA 1
ATOM 1783 C C . GLU A 1 214 ? -13.247 -9.735 21.078 1.00 90.12 214 GLU A C 1
ATOM 1785 O O . GLU A 1 214 ? -12.635 -10.646 20.518 1.00 90.12 214 GLU A O 1
ATOM 1790 N N . LEU A 1 215 ? -13.081 -8.459 20.704 1.00 87.19 215 LEU A N 1
ATOM 1791 C CA . LEU A 1 215 ? -12.167 -8.042 19.633 1.00 87.19 215 LEU A CA 1
ATOM 1792 C C . LEU A 1 215 ? -10.681 -8.153 20.012 1.00 87.19 215 LEU A C 1
ATOM 1794 O O . LEU A 1 215 ? -9.855 -8.420 19.134 1.00 87.19 215 LEU A O 1
ATOM 1798 N N . LEU A 1 216 ? -10.330 -7.942 21.284 1.00 86.81 216 LEU A N 1
ATOM 1799 C CA . LEU A 1 216 ? -8.966 -8.131 21.785 1.00 86.81 216 LEU A CA 1
ATOM 1800 C C . LEU A 1 216 ? -8.609 -9.619 21.839 1.00 86.81 216 LEU A C 1
ATOM 1802 O O . LEU A 1 216 ? -7.565 -10.004 21.314 1.00 86.81 216 LEU A O 1
ATOM 1806 N N . ASP A 1 217 ? -9.498 -10.455 22.375 1.00 88.06 217 ASP A N 1
ATOM 1807 C CA . ASP A 1 217 ? -9.296 -11.902 22.466 1.00 88.06 217 ASP A CA 1
ATOM 1808 C C . ASP A 1 217 ? -9.240 -12.545 21.074 1.00 88.06 217 ASP A C 1
ATOM 1810 O O . ASP A 1 217 ? -8.307 -13.288 20.775 1.00 88.06 217 ASP A O 1
ATOM 1814 N N . ALA A 1 218 ? -10.138 -12.163 20.158 1.00 86.56 218 ALA A N 1
ATOM 1815 C CA . ALA A 1 218 ? -10.081 -12.616 18.769 1.00 86.56 218 ALA A CA 1
ATOM 1816 C C . ALA A 1 218 ? -8.800 -12.164 18.040 1.00 86.56 218 ALA A C 1
ATOM 1818 O O . ALA A 1 218 ? -8.313 -12.882 17.161 1.00 86.56 218 ALA A O 1
ATOM 1819 N N . ARG A 1 219 ? -8.218 -10.998 18.380 1.00 87.62 219 ARG A N 1
ATOM 1820 C CA . ARG A 1 219 ? -6.923 -10.566 17.816 1.00 87.62 219 ARG A CA 1
ATOM 1821 C C . ARG A 1 219 ? -5.749 -11.316 18.445 1.00 87.62 219 ARG A C 1
ATOM 1823 O O . ARG A 1 219 ? -4.847 -11.695 17.703 1.00 87.62 219 ARG A O 1
ATOM 1830 N N . LYS A 1 220 ? -5.769 -11.561 19.757 1.00 89.31 220 LYS A N 1
ATOM 1831 C CA . LYS A 1 220 ? -4.776 -12.379 20.470 1.00 89.31 220 LYS A CA 1
ATOM 1832 C C . LYS A 1 220 ? -4.734 -13.795 19.897 1.00 89.31 220 LYS A C 1
ATOM 1834 O O . LYS A 1 220 ? -3.668 -14.267 19.523 1.00 89.31 220 LYS A O 1
ATOM 1839 N N . GLU A 1 221 ? -5.893 -14.415 19.711 1.00 89.50 221 GLU A N 1
ATOM 1840 C CA . GLU A 1 221 ? -5.976 -15.749 19.118 1.00 89.50 221 GLU A CA 1
ATOM 1841 C C . GLU A 1 221 ? -5.580 -15.744 17.635 1.00 89.50 221 GLU A C 1
ATOM 1843 O O . GLU A 1 221 ? -4.849 -16.618 17.178 1.00 89.50 221 GLU A O 1
ATOM 1848 N N . SER A 1 222 ? -5.928 -14.686 16.891 1.00 88.50 222 SER A N 1
ATOM 1849 C CA . SER A 1 222 ? -5.409 -14.496 15.530 1.00 88.50 222 SER A CA 1
ATOM 1850 C C . SER A 1 222 ? -3.879 -14.394 15.480 1.00 88.50 222 SER A C 1
ATOM 1852 O O . SER A 1 222 ? -3.299 -14.837 14.494 1.00 88.50 222 SER A O 1
ATOM 1854 N N . ILE A 1 223 ? -3.222 -13.814 16.494 1.00 89.75 223 ILE A N 1
ATOM 1855 C CA . ILE A 1 223 ? -1.754 -13.774 16.598 1.00 89.75 223 ILE A CA 1
ATOM 1856 C C . ILE A 1 223 ? -1.211 -15.184 16.845 1.00 89.75 223 ILE A C 1
ATOM 1858 O O . ILE A 1 223 ? -0.332 -15.609 16.096 1.00 89.75 223 ILE A O 1
ATOM 1862 N N . ASN A 1 224 ? -1.781 -15.914 17.812 1.00 87.19 224 ASN A N 1
ATOM 1863 C CA . ASN A 1 224 ? -1.410 -17.296 18.136 1.00 87.19 224 ASN A CA 1
ATOM 1864 C C . ASN A 1 224 ? -1.461 -18.188 16.882 1.00 87.19 224 ASN A C 1
ATOM 1866 O O . ASN A 1 224 ? -0.430 -18.688 16.439 1.00 87.19 224 ASN A O 1
ATOM 1870 N N . CYS A 1 225 ? -2.627 -18.306 16.232 1.00 83.25 225 CYS A N 1
ATOM 1871 C CA . CYS A 1 225 ? -2.786 -19.168 15.055 1.00 83.25 225 CYS A CA 1
ATOM 1872 C C . CYS A 1 225 ? -1.903 -18.745 13.867 1.00 83.25 225 CYS A C 1
ATOM 1874 O O . CYS A 1 225 ? -1.519 -19.575 13.043 1.00 83.25 225 CYS A O 1
ATOM 1876 N N . LEU A 1 226 ? -1.607 -17.447 13.718 1.00 85.38 226 LEU A N 1
ATOM 1877 C CA . LEU A 1 226 ? -0.738 -16.964 12.642 1.00 85.38 226 LEU A CA 1
ATOM 1878 C C . LEU A 1 226 ? 0.745 -17.213 12.910 1.00 85.38 226 LEU A C 1
ATOM 1880 O O . LEU A 1 226 ? 1.498 -17.266 11.938 1.00 85.38 226 LEU A O 1
ATOM 1884 N N . GLN A 1 227 ? 1.167 -17.380 14.163 1.00 81.94 227 GLN A N 1
ATOM 1885 C CA . GLN A 1 227 ? 2.564 -17.642 14.499 1.00 81.94 227 GLN A CA 1
ATOM 1886 C C . GLN A 1 227 ? 3.057 -18.956 13.867 1.00 81.94 227 GLN A C 1
ATOM 1888 O O . GLN A 1 227 ? 4.148 -18.973 13.299 1.00 81.94 227 GLN A O 1
ATOM 1893 N N . ASP A 1 228 ? 2.210 -19.989 13.837 1.00 75.56 228 ASP A N 1
ATOM 1894 C CA . ASP A 1 228 ? 2.521 -21.277 13.198 1.00 75.56 228 ASP A CA 1
ATOM 1895 C C . ASP A 1 228 ? 2.280 -21.265 11.674 1.00 75.56 228 ASP A C 1
ATOM 1897 O O . ASP A 1 228 ? 3.025 -21.877 10.908 1.00 75.56 228 ASP A O 1
ATOM 1901 N N . MET A 1 229 ? 1.258 -20.540 11.193 1.00 72.00 229 MET A N 1
ATOM 1902 C CA . MET A 1 229 ? 0.908 -20.500 9.760 1.00 72.00 229 MET A CA 1
ATOM 1903 C C . MET A 1 229 ? 1.795 -19.579 8.898 1.00 72.00 229 MET A C 1
ATOM 1905 O O . MET A 1 229 ? 1.771 -19.682 7.667 1.00 72.00 229 MET A O 1
ATOM 1909 N N . CYS A 1 230 ? 2.530 -18.629 9.484 1.00 68.81 230 CYS A N 1
ATOM 1910 C CA . CYS A 1 230 ? 3.236 -17.594 8.719 1.00 68.81 230 CYS A CA 1
ATOM 1911 C C . CYS A 1 230 ? 4.689 -17.962 8.399 1.00 68.81 230 CYS A C 1
ATOM 1913 O O . CYS A 1 230 ? 5.623 -17.536 9.076 1.00 68.81 230 CYS A O 1
ATOM 1915 N N . SER A 1 231 ? 4.917 -18.637 7.269 1.00 64.06 231 SER A N 1
ATOM 1916 C CA . SER A 1 231 ? 6.272 -18.745 6.706 1.00 64.06 231 SER A CA 1
ATOM 1917 C C . SER A 1 231 ? 6.846 -17.352 6.402 1.00 64.06 231 SER A C 1
ATOM 1919 O O . SER A 1 231 ? 6.145 -16.517 5.821 1.00 64.06 231 SER A O 1
ATOM 1921 N N . GLY A 1 232 ? 8.136 -17.119 6.681 1.00 63.88 232 GLY A N 1
ATOM 1922 C CA . GLY A 1 232 ? 8.823 -15.811 6.586 1.00 63.88 232 GLY A CA 1
ATOM 1923 C C . GLY A 1 232 ? 8.920 -15.134 5.203 1.00 63.88 232 GLY A C 1
ATOM 1924 O O . GLY A 1 232 ? 9.658 -14.171 5.044 1.00 63.88 232 GLY A O 1
ATOM 1925 N N . ARG A 1 233 ? 8.187 -15.618 4.192 1.00 66.31 233 ARG A N 1
ATOM 1926 C CA . ARG A 1 233 ? 7.981 -14.959 2.884 1.00 66.31 233 ARG A CA 1
ATOM 1927 C C . ARG A 1 233 ? 6.541 -14.444 2.696 1.00 66.31 233 ARG A C 1
ATOM 1929 O O . ARG A 1 233 ? 6.157 -14.063 1.593 1.00 66.31 233 ARG A O 1
ATOM 1936 N N . SER A 1 234 ? 5.722 -14.478 3.748 1.00 79.00 234 SER A N 1
ATOM 1937 C CA . SER A 1 234 ? 4.304 -14.106 3.707 1.00 79.00 234 SER A CA 1
ATOM 1938 C C . SER A 1 234 ? 4.098 -12.588 3.748 1.00 79.00 234 SER A C 1
ATOM 1940 O O . SER A 1 234 ? 4.729 -11.886 4.530 1.00 79.00 234 SER A O 1
ATOM 1942 N N . GLN A 1 235 ? 3.157 -12.071 2.946 1.00 84.94 235 GLN A N 1
ATOM 1943 C CA . GLN A 1 235 ? 2.819 -10.636 2.924 1.00 84.94 235 GLN A CA 1
ATOM 1944 C C . GLN A 1 235 ? 2.258 -10.132 4.270 1.00 84.94 235 GLN A C 1
ATOM 1946 O O . GLN A 1 235 ? 2.411 -8.961 4.613 1.00 84.94 235 GLN A O 1
ATOM 1951 N N . ILE A 1 236 ? 1.596 -11.021 5.013 1.00 89.44 236 ILE A N 1
ATOM 1952 C CA . ILE A 1 236 ? 1.184 -10.815 6.401 1.00 89.44 236 ILE A CA 1
ATOM 1953 C C . ILE A 1 236 ? 1.998 -11.778 7.261 1.00 89.44 236 ILE A C 1
ATOM 1955 O O . ILE A 1 236 ? 2.187 -12.926 6.867 1.00 89.44 236 ILE A O 1
ATOM 1959 N N . GLY A 1 237 ? 2.462 -11.310 8.414 1.00 89.94 237 GLY A N 1
ATOM 1960 C CA . GLY A 1 237 ? 3.108 -12.132 9.433 1.00 89.94 237 GLY A CA 1
ATOM 1961 C C . GLY A 1 237 ? 2.980 -11.486 10.808 1.00 89.94 237 GLY A C 1
ATOM 1962 O O . GLY A 1 237 ? 2.315 -10.458 10.950 1.00 89.94 237 GLY A O 1
ATOM 1963 N N . ILE A 1 238 ? 3.632 -12.069 11.809 1.00 91.25 238 ILE A N 1
ATOM 1964 C CA . ILE A 1 238 ? 3.768 -11.450 13.129 1.00 91.25 238 ILE A CA 1
ATOM 1965 C C . ILE A 1 238 ? 5.029 -10.581 13.141 1.00 91.25 238 ILE A C 1
ATOM 1967 O O . ILE A 1 238 ? 6.097 -11.028 12.726 1.00 91.25 238 ILE A O 1
ATOM 1971 N N . LYS A 1 239 ? 4.901 -9.340 13.613 1.00 92.06 239 LYS A N 1
ATOM 1972 C CA . LYS A 1 239 ? 6.016 -8.466 13.989 1.00 92.06 239 LYS A CA 1
ATOM 1973 C C . LYS A 1 239 ? 6.009 -8.304 15.506 1.00 92.06 239 LYS A C 1
ATOM 1975 O O . LYS A 1 239 ? 4.946 -8.172 16.105 1.00 92.06 239 LYS A O 1
ATOM 1980 N N . ARG A 1 240 ? 7.184 -8.304 16.127 1.00 92.69 240 ARG A N 1
ATOM 1981 C CA . ARG A 1 240 ? 7.356 -8.043 17.557 1.00 92.69 240 ARG A CA 1
ATOM 1982 C C . ARG A 1 240 ? 7.723 -6.571 17.742 1.00 92.69 240 ARG A C 1
ATOM 1984 O O . ARG A 1 240 ? 8.855 -6.176 17.489 1.00 92.69 240 ARG A O 1
ATOM 1991 N N . MET A 1 241 ? 6.729 -5.758 18.090 1.00 93.31 241 MET A N 1
ATOM 1992 C CA . MET A 1 241 ? 6.862 -4.304 18.205 1.00 93.31 241 MET A CA 1
ATOM 1993 C C . MET A 1 241 ? 7.769 -3.961 19.382 1.00 93.31 241 MET A C 1
ATOM 1995 O O . MET A 1 241 ? 7.544 -4.443 20.496 1.00 93.31 241 MET A O 1
ATOM 1999 N N . GLY A 1 242 ? 8.802 -3.161 19.119 1.00 92.19 242 GLY A N 1
ATOM 2000 C CA . GLY A 1 242 ? 9.814 -2.814 20.115 1.00 92.19 242 GLY A CA 1
ATOM 2001 C C . GLY A 1 242 ? 10.858 -3.903 20.388 1.00 92.19 242 GLY A C 1
ATOM 2002 O O . GLY A 1 242 ? 11.628 -3.778 21.339 1.00 92.19 242 GLY A O 1
ATOM 2003 N N . GLU A 1 243 ? 10.911 -4.975 19.587 1.00 94.44 243 GLU A N 1
ATOM 2004 C CA . GLU A 1 243 ? 12.075 -5.866 19.588 1.00 94.44 243 GLU A CA 1
ATOM 2005 C C . GLU A 1 243 ? 13.278 -5.177 18.927 1.00 94.44 243 GLU A C 1
ATOM 2007 O O . GLU A 1 243 ? 13.160 -4.542 17.879 1.00 94.44 243 GLU A O 1
ATOM 2012 N N . LEU A 1 244 ? 14.446 -5.305 19.555 1.00 94.56 244 LEU A N 1
ATOM 2013 C CA . LEU A 1 244 ? 15.679 -4.675 19.105 1.00 94.56 244 LEU A CA 1
ATOM 2014 C C . LEU A 1 244 ? 16.286 -5.454 17.929 1.00 94.56 244 LEU A C 1
ATOM 2016 O O . LEU A 1 244 ? 16.612 -6.634 18.071 1.00 94.56 244 LEU A O 1
ATOM 2020 N N . ASP A 1 245 ? 16.491 -4.798 16.782 1.00 94.00 245 ASP A N 1
ATOM 2021 C CA . ASP A 1 245 ? 17.240 -5.414 15.680 1.00 94.00 245 ASP A CA 1
ATOM 2022 C C . ASP A 1 245 ? 18.694 -5.646 16.111 1.00 94.00 245 ASP A C 1
ATOM 2024 O O . ASP A 1 245 ? 19.443 -4.711 16.405 1.00 94.00 245 ASP A O 1
ATOM 2028 N N . ARG A 1 246 ? 19.087 -6.920 16.146 1.00 94.81 246 ARG A N 1
ATOM 2029 C CA . ARG A 1 246 ? 20.412 -7.372 16.577 1.00 94.81 246 ARG A CA 1
ATOM 2030 C C . ARG A 1 246 ? 21.463 -7.214 15.483 1.00 94.81 246 ARG A C 1
ATOM 2032 O O . ARG A 1 246 ? 22.650 -7.172 15.798 1.00 94.81 246 ARG A O 1
ATOM 2039 N N . LYS A 1 247 ? 21.069 -7.096 14.210 1.00 94.31 247 LYS A N 1
ATOM 2040 C CA . LYS A 1 247 ? 22.030 -7.040 13.104 1.00 94.31 247 LYS A CA 1
ATOM 2041 C C . LYS A 1 247 ? 22.937 -5.796 13.158 1.00 94.31 247 LYS A C 1
ATOM 2043 O O . LYS A 1 247 ? 24.146 -5.984 13.068 1.00 94.31 247 LYS A O 1
ATOM 2048 N N . PRO A 1 248 ? 22.444 -4.561 13.382 1.00 96.19 248 PRO A N 1
ATOM 2049 C CA . PRO A 1 248 ? 23.312 -3.391 13.539 1.00 96.19 248 PRO A CA 1
ATOM 2050 C C . PRO A 1 248 ? 24.369 -3.544 14.640 1.00 96.19 248 PRO A C 1
ATOM 2052 O O . PRO A 1 248 ? 25.496 -3.085 14.473 1.00 96.19 248 PRO A O 1
ATOM 2055 N N . PHE A 1 249 ? 24.034 -4.228 15.739 1.00 94.25 249 PHE A N 1
ATOM 2056 C CA . PHE A 1 249 ? 24.971 -4.524 16.825 1.00 94.25 249 PHE A CA 1
ATOM 2057 C C . PHE A 1 249 ? 26.019 -5.561 16.408 1.00 94.25 249 PHE A C 1
ATOM 2059 O O . PHE A 1 249 ? 27.186 -5.414 16.757 1.00 94.25 249 PHE A O 1
ATOM 2066 N N . GLN A 1 250 ? 25.622 -6.586 15.648 1.00 93.81 250 GLN A N 1
ATOM 2067 C CA . GLN A 1 250 ? 26.541 -7.583 15.091 1.00 93.81 250 GLN A CA 1
ATOM 2068 C C . GLN A 1 250 ? 27.513 -6.934 14.101 1.00 93.81 250 GLN A C 1
ATOM 2070 O O . GLN A 1 250 ? 28.723 -7.088 14.252 1.00 93.81 250 GLN A O 1
ATOM 2075 N N . ASP A 1 251 ? 26.998 -6.145 13.154 1.00 93.69 251 ASP A N 1
ATOM 2076 C CA . ASP A 1 251 ? 27.794 -5.425 12.156 1.00 93.69 251 ASP A CA 1
ATOM 2077 C C . ASP A 1 251 ? 28.785 -4.446 12.828 1.00 93.69 251 ASP A C 1
ATOM 2079 O O . ASP A 1 251 ? 29.955 -4.396 12.445 1.00 93.69 251 ASP A O 1
ATOM 2083 N N . ALA A 1 252 ? 28.358 -3.714 13.867 1.00 92.88 252 ALA A N 1
ATOM 2084 C CA . ALA A 1 252 ? 29.219 -2.797 14.621 1.00 92.88 252 ALA A CA 1
ATOM 2085 C C . ALA A 1 252 ? 30.279 -3.523 15.472 1.00 92.88 252 ALA A C 1
ATOM 2087 O O . ALA A 1 252 ? 31.447 -3.133 15.470 1.00 92.88 252 ALA A O 1
ATOM 2088 N N . CYS A 1 253 ? 29.914 -4.597 16.181 1.00 92.00 253 CYS A N 1
ATOM 2089 C CA . CYS A 1 253 ? 30.868 -5.380 16.970 1.00 92.00 253 CYS A CA 1
ATOM 2090 C C . CYS A 1 253 ? 31.887 -6.111 16.086 1.00 92.00 253 CYS A C 1
ATOM 2092 O O . CYS A 1 253 ? 33.067 -6.106 16.418 1.00 92.00 253 CYS A O 1
ATOM 2094 N N . MET A 1 254 ? 31.473 -6.668 14.946 1.00 91.06 254 MET A N 1
ATOM 2095 C CA . MET A 1 254 ? 32.370 -7.312 13.979 1.00 91.06 254 MET A CA 1
ATOM 2096 C C . MET A 1 254 ? 33.399 -6.330 13.386 1.00 91.06 254 MET A C 1
ATOM 2098 O O . MET A 1 254 ? 34.517 -6.730 13.074 1.00 91.06 254 MET A O 1
ATOM 2102 N N . GLN A 1 255 ? 33.054 -5.043 13.254 1.00 89.62 255 GLN A N 1
ATOM 2103 C CA . GLN A 1 255 ? 33.994 -3.993 12.829 1.00 89.62 255 GLN A CA 1
ATOM 2104 C C . GLN A 1 255 ? 34.908 -3.503 13.966 1.00 89.62 255 GLN A C 1
ATOM 2106 O O . GLN A 1 255 ? 36.057 -3.150 13.713 1.00 89.62 255 GLN A O 1
ATOM 2111 N N . LYS A 1 256 ? 34.409 -3.466 15.211 1.00 87.69 256 LYS A N 1
ATOM 2112 C CA . LYS A 1 256 ? 35.125 -2.939 16.390 1.00 87.69 256 LYS A CA 1
ATOM 2113 C C . LYS A 1 256 ? 36.040 -3.975 17.068 1.00 87.69 256 LYS A C 1
ATOM 2115 O O . LYS A 1 256 ? 37.005 -3.582 17.719 1.00 87.69 256 LYS A O 1
ATOM 2120 N N . TYR A 1 257 ? 35.764 -5.274 16.915 1.00 85.38 257 TYR A N 1
ATOM 2121 C CA . TYR A 1 257 ? 36.474 -6.366 17.592 1.00 85.38 257 TYR A CA 1
ATOM 2122 C C . TYR A 1 257 ? 36.898 -7.467 16.607 1.00 85.38 257 TYR A C 1
ATOM 2124 O O . TYR A 1 257 ? 36.108 -8.325 16.224 1.00 85.38 257 TYR A O 1
ATOM 2132 N N . SER A 1 258 ? 38.182 -7.490 16.241 1.00 73.88 258 SER A N 1
ATOM 2133 C CA . SER A 1 258 ? 38.755 -8.439 15.268 1.00 73.88 258 SER A CA 1
ATOM 2134 C C . SER A 1 258 ? 38.977 -9.868 15.799 1.00 73.88 258 SER A C 1
ATOM 2136 O O . SER A 1 258 ? 39.724 -10.631 15.188 1.00 73.88 258 SER A O 1
ATOM 2138 N N . ASN A 1 259 ? 38.402 -10.232 16.951 1.00 74.25 259 ASN A N 1
ATOM 2139 C CA . ASN A 1 259 ? 38.562 -11.544 17.585 1.00 74.25 259 ASN A CA 1
ATOM 2140 C C . ASN A 1 259 ? 37.238 -12.329 17.607 1.00 74.25 259 ASN A C 1
ATOM 2142 O O . ASN A 1 259 ? 36.154 -11.763 17.501 1.00 74.25 259 ASN A O 1
ATOM 2146 N N . GLU A 1 260 ? 37.310 -13.647 17.803 1.00 73.69 260 GLU A N 1
ATOM 2147 C CA . GLU A 1 260 ? 36.148 -14.561 17.768 1.00 73.69 260 GLU A CA 1
ATOM 2148 C C . GLU A 1 260 ? 35.084 -14.292 18.859 1.00 73.69 260 GLU A C 1
ATOM 2150 O O . GLU A 1 260 ? 34.036 -14.931 18.886 1.00 73.69 260 GLU A O 1
ATOM 2155 N N . GLN A 1 261 ? 35.329 -13.332 19.757 1.00 83.88 261 GLN A N 1
ATOM 2156 C CA . GLN A 1 261 ? 34.439 -12.954 20.856 1.00 83.88 261 GLN A CA 1
ATOM 2157 C C . GLN A 1 261 ? 33.403 -11.886 20.467 1.00 83.88 261 GLN A C 1
ATOM 2159 O O . GLN A 1 261 ? 32.455 -11.669 21.226 1.00 83.88 261 GLN A O 1
ATOM 2164 N N . TRP A 1 262 ? 33.519 -11.251 19.290 1.00 89.00 262 TRP A N 1
ATOM 2165 C CA . TRP A 1 262 ? 32.558 -10.235 18.835 1.00 89.00 262 TRP A CA 1
ATOM 2166 C C . TRP A 1 262 ? 31.074 -10.667 18.877 1.00 89.00 262 TRP A C 1
ATOM 2168 O O . TRP A 1 262 ? 30.253 -9.806 19.205 1.00 89.00 262 TRP A O 1
ATOM 2178 N N . PRO A 1 263 ? 30.675 -11.943 18.646 1.00 90.56 263 PRO A N 1
ATOM 2179 C CA . PRO A 1 263 ? 29.268 -12.346 18.742 1.00 90.56 263 PRO A CA 1
ATOM 2180 C C . PRO A 1 263 ? 28.738 -12.305 20.181 1.00 90.56 263 PRO A C 1
ATOM 2182 O O . PRO A 1 263 ? 27.585 -11.941 20.405 1.00 90.56 263 PRO A O 1
ATOM 2185 N N . LEU A 1 264 ? 29.583 -12.642 21.163 1.00 91.44 264 LEU A N 1
ATOM 2186 C CA . LEU A 1 264 ? 29.231 -12.598 22.584 1.00 91.44 264 LEU A CA 1
ATOM 2187 C C . LEU A 1 264 ? 29.114 -11.149 23.070 1.00 91.44 264 LEU A C 1
ATOM 2189 O O . LEU A 1 264 ? 28.132 -10.807 23.724 1.00 91.44 264 LEU A O 1
ATOM 2193 N N . ILE A 1 265 ? 30.070 -10.295 22.687 1.00 89.88 265 ILE A N 1
ATOM 2194 C CA . ILE A 1 265 ? 30.046 -8.855 22.989 1.00 89.88 265 ILE A CA 1
ATOM 2195 C C . ILE A 1 265 ? 28.797 -8.210 22.368 1.00 89.88 265 ILE A C 1
ATOM 2197 O O . ILE A 1 265 ? 28.092 -7.457 23.037 1.00 89.88 265 ILE A O 1
ATOM 2201 N N . SER A 1 266 ? 28.471 -8.557 21.118 1.00 92.94 266 SER A N 1
ATOM 2202 C CA . SER A 1 266 ? 27.256 -8.097 20.439 1.00 92.94 266 SER A CA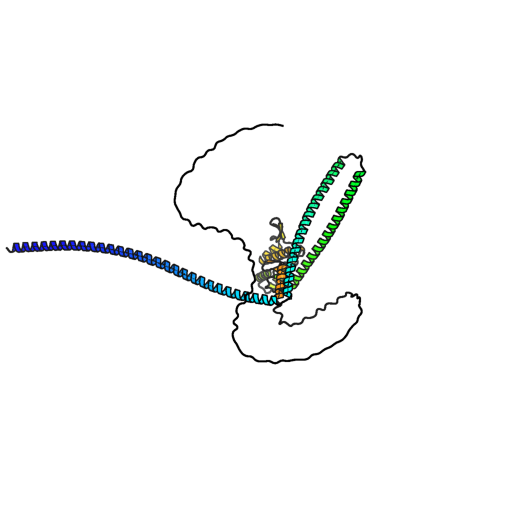 1
ATOM 2203 C C . SER A 1 266 ? 25.984 -8.519 21.178 1.00 92.94 266 SER A C 1
ATOM 2205 O O . SER A 1 266 ? 25.116 -7.679 21.404 1.00 92.94 266 SER A O 1
ATOM 2207 N N . ALA A 1 267 ? 25.879 -9.782 21.602 1.00 93.12 267 ALA A N 1
ATOM 2208 C CA . ALA A 1 267 ? 24.718 -10.273 22.343 1.00 93.12 267 ALA A CA 1
ATOM 2209 C C . ALA A 1 267 ? 24.566 -9.595 23.717 1.00 93.12 267 ALA A C 1
ATOM 2211 O O . ALA A 1 267 ? 23.461 -9.195 24.080 1.00 93.12 267 ALA A O 1
ATOM 2212 N N . GLN A 1 268 ? 25.666 -9.417 24.457 1.00 93.25 268 GLN A N 1
ATOM 2213 C CA . GLN A 1 268 ? 25.681 -8.697 25.737 1.00 93.25 268 GLN A CA 1
ATOM 2214 C C . GLN A 1 268 ? 25.251 -7.234 25.569 1.00 93.25 268 GLN A C 1
ATOM 2216 O O . GLN A 1 268 ? 24.440 -6.735 26.350 1.00 93.25 268 GLN A O 1
ATOM 2221 N N . LEU A 1 269 ? 25.740 -6.564 24.521 1.00 93.06 269 LEU A N 1
ATOM 2222 C CA . LEU A 1 269 ? 25.367 -5.191 24.199 1.00 93.06 269 LEU A CA 1
ATOM 2223 C C . LEU A 1 269 ? 23.881 -5.086 23.819 1.00 93.06 269 LEU A C 1
ATOM 2225 O O . LEU A 1 269 ? 23.190 -4.232 24.368 1.00 93.06 269 LEU A O 1
ATOM 2229 N N . CYS A 1 270 ? 23.359 -5.975 22.962 1.00 94.19 270 CYS A N 1
ATOM 2230 C CA . CYS A 1 270 ? 21.924 -6.035 22.660 1.00 94.19 270 CYS A CA 1
ATOM 2231 C C . CYS A 1 270 ? 21.087 -6.171 23.936 1.00 94.19 270 CYS A C 1
ATOM 2233 O O . CYS A 1 270 ? 20.196 -5.356 24.154 1.00 94.19 270 CYS A O 1
ATOM 2235 N N . SER A 1 271 ? 21.388 -7.148 24.799 1.00 93.88 271 SER A N 1
ATOM 2236 C CA . SER A 1 271 ? 20.615 -7.378 26.026 1.00 93.88 271 SER A CA 1
ATOM 2237 C C . SER A 1 271 ? 20.689 -6.198 27.002 1.00 93.88 271 SER A C 1
ATOM 2239 O O . SER A 1 271 ? 19.666 -5.815 27.559 1.00 93.88 271 SER A O 1
ATOM 2241 N N . SER A 1 272 ? 21.853 -5.554 27.146 1.00 95.06 272 SER A N 1
ATOM 2242 C CA . SER A 1 272 ? 21.998 -4.327 27.946 1.00 95.06 272 SER A CA 1
ATOM 2243 C C . SER A 1 272 ? 21.088 -3.197 27.442 1.00 95.06 272 SER A C 1
ATOM 2245 O O . SER A 1 272 ? 20.452 -2.498 28.235 1.00 95.06 272 SER A O 1
ATOM 2247 N N . TRP A 1 273 ? 20.939 -3.039 26.122 1.00 94.88 273 TRP A N 1
ATOM 2248 C CA . TRP A 1 273 ? 20.005 -2.063 25.550 1.00 94.88 273 TRP A CA 1
ATOM 2249 C C . TRP A 1 273 ? 18.540 -2.508 25.642 1.00 94.88 273 TRP A C 1
ATOM 2251 O O . TRP A 1 273 ? 17.684 -1.692 25.982 1.00 94.88 273 TRP A O 1
ATOM 2261 N N . GLU A 1 274 ? 18.241 -3.798 25.457 1.00 93.31 274 GLU A N 1
ATOM 2262 C CA . GLU A 1 274 ? 16.918 -4.378 25.732 1.00 93.31 274 GLU A CA 1
ATOM 2263 C C . GLU A 1 274 ? 16.494 -4.204 27.203 1.00 93.31 274 GLU A C 1
ATOM 2265 O O . GLU A 1 274 ? 15.297 -4.166 27.481 1.00 93.31 274 GLU A O 1
ATOM 2270 N N . GLU A 1 275 ? 17.422 -4.131 28.159 1.00 92.19 275 GLU A N 1
ATOM 2271 C CA . GLU A 1 275 ? 17.148 -3.838 29.573 1.00 92.19 275 GLU A CA 1
ATOM 2272 C C . GLU A 1 275 ? 17.018 -2.334 29.842 1.00 92.19 275 GLU A C 1
ATOM 2274 O O . GLU A 1 275 ? 16.062 -1.917 30.497 1.00 92.19 275 GLU A O 1
ATOM 2279 N N . ASN A 1 276 ? 17.903 -1.501 29.278 1.00 92.12 276 ASN A N 1
ATOM 2280 C CA . ASN A 1 276 ? 17.806 -0.043 29.405 1.00 92.12 276 ASN A CA 1
ATOM 2281 C C . ASN A 1 276 ? 16.457 0.488 28.889 1.00 92.12 276 ASN A C 1
ATOM 2283 O O . ASN A 1 276 ? 15.823 1.271 29.589 1.00 92.12 276 ASN A O 1
ATOM 2287 N N . MET A 1 277 ? 15.968 0.027 27.729 1.00 91.31 277 MET A N 1
ATOM 2288 C CA . MET A 1 277 ? 14.673 0.464 27.171 1.00 91.31 277 MET A CA 1
ATOM 2289 C C . MET A 1 277 ? 13.464 0.127 28.069 1.00 91.31 277 MET A C 1
ATOM 2291 O O . MET A 1 277 ? 12.471 0.856 28.067 1.00 91.31 277 MET A O 1
ATOM 2295 N N . LYS A 1 278 ? 13.549 -0.944 28.872 1.00 89.75 278 LYS A N 1
ATOM 2296 C CA . LYS A 1 278 ? 12.496 -1.351 29.823 1.00 89.75 278 LYS A CA 1
ATOM 2297 C C . LYS A 1 278 ? 12.507 -0.527 31.115 1.00 89.75 278 LYS A C 1
ATOM 2299 O O . LYS A 1 278 ? 11.534 -0.569 31.862 1.00 89.75 278 LYS A O 1
ATOM 2304 N N . ASN A 1 279 ? 13.586 0.202 31.411 1.00 89.81 279 ASN A N 1
ATOM 2305 C CA . ASN A 1 279 ? 13.733 0.949 32.659 1.00 89.81 279 ASN A CA 1
ATOM 2306 C C . ASN A 1 279 ? 12.784 2.168 32.681 1.00 89.81 279 ASN A C 1
ATOM 2308 O O . ASN A 1 279 ? 12.999 3.102 31.905 1.00 89.81 279 ASN A O 1
ATOM 2312 N N . PRO A 1 280 ? 11.775 2.226 33.575 1.00 86.69 280 PRO A N 1
ATOM 2313 C CA . PRO A 1 280 ? 10.805 3.324 33.596 1.00 86.69 280 PRO A CA 1
ATOM 2314 C C . PRO A 1 280 ? 11.440 4.682 33.933 1.00 86.69 280 PRO A C 1
ATOM 2316 O O . PRO A 1 280 ? 10.928 5.712 33.501 1.00 86.69 280 PRO A O 1
ATOM 2319 N N . ASN A 1 281 ? 12.573 4.688 34.646 1.00 90.06 281 ASN A N 1
ATOM 2320 C CA . ASN A 1 281 ? 13.278 5.902 35.070 1.00 90.06 281 ASN A CA 1
ATOM 2321 C C . ASN A 1 281 ? 14.097 6.564 33.946 1.00 90.06 281 ASN A C 1
ATOM 2323 O O . ASN A 1 281 ? 14.650 7.641 34.152 1.00 90.06 281 ASN A O 1
ATOM 2327 N N . TRP A 1 282 ? 14.200 5.935 32.771 1.00 92.62 282 TRP A N 1
ATOM 2328 C CA . TRP A 1 282 ? 14.805 6.522 31.576 1.00 92.62 282 TRP A CA 1
ATOM 2329 C C . TRP A 1 282 ? 13.726 6.691 30.504 1.00 92.62 282 TRP A C 1
ATOM 2331 O O . TRP A 1 282 ? 13.010 5.745 30.185 1.00 92.62 282 TRP A O 1
ATOM 2341 N N . TYR A 1 283 ? 13.560 7.901 29.975 1.00 91.56 283 TYR A N 1
ATOM 2342 C CA . TYR A 1 283 ? 12.538 8.214 28.973 1.00 91.56 283 TYR A CA 1
ATOM 2343 C C . TYR A 1 283 ? 13.100 9.268 28.008 1.00 91.56 283 TYR A C 1
ATOM 2345 O O . TYR A 1 283 ? 12.919 10.464 28.236 1.00 91.56 283 TYR A O 1
ATOM 2353 N N . PRO A 1 284 ? 13.836 8.847 26.961 1.00 94.31 284 PRO A N 1
ATOM 2354 C CA . PRO A 1 284 ? 14.572 9.742 26.068 1.00 94.31 284 PRO A CA 1
ATOM 2355 C C . PRO A 1 284 ? 13.647 10.365 25.008 1.00 94.31 284 PRO A C 1
ATOM 2357 O O . PRO A 1 284 ? 13.901 10.268 23.809 1.00 94.31 284 PRO A O 1
ATOM 2360 N N . PHE A 1 285 ? 12.544 10.977 25.444 1.00 93.31 285 PHE A N 1
ATOM 2361 C CA . PHE A 1 285 ? 11.516 11.569 24.588 1.00 93.31 285 PHE A CA 1
ATOM 2362 C C . PHE A 1 285 ? 11.276 13.039 24.937 1.00 93.31 285 PHE A C 1
ATOM 2364 O O . PHE A 1 285 ? 11.237 13.430 26.104 1.00 93.31 285 PHE A O 1
ATOM 2371 N N . LYS A 1 286 ? 11.037 13.853 23.907 1.00 93.19 286 LYS A N 1
ATOM 2372 C CA . LYS A 1 286 ? 10.657 15.266 24.015 1.00 93.19 286 LYS A CA 1
ATOM 2373 C C . LYS A 1 286 ? 9.338 15.539 23.305 1.00 93.19 286 LYS A C 1
ATOM 2375 O O . LYS A 1 286 ? 9.019 14.934 22.282 1.00 93.19 286 LYS A O 1
ATOM 2380 N N . LYS A 1 287 ? 8.590 16.499 23.847 1.00 91.62 287 LYS A N 1
ATOM 2381 C CA . LYS A 1 287 ? 7.286 16.932 23.337 1.00 91.62 287 LYS A CA 1
ATOM 2382 C C . LYS A 1 287 ? 7.455 18.058 22.326 1.00 91.62 287 LYS A C 1
ATOM 2384 O O . LYS A 1 287 ? 8.032 19.094 22.645 1.00 91.62 287 LYS A O 1
ATOM 2389 N N . ILE A 1 288 ? 6.925 17.858 21.125 1.00 90.38 288 ILE A N 1
ATOM 2390 C CA . ILE A 1 288 ? 6.850 18.860 20.057 1.00 90.38 288 ILE A CA 1
ATOM 2391 C C . ILE A 1 288 ? 5.395 19.059 19.623 1.00 90.38 288 ILE A C 1
ATOM 2393 O O . ILE A 1 288 ? 4.554 18.189 19.839 1.00 90.38 288 ILE A O 1
ATOM 2397 N N . VAL A 1 289 ? 5.084 20.197 19.001 1.00 89.94 289 VAL A N 1
ATOM 2398 C CA . VAL A 1 289 ? 3.755 20.453 18.425 1.00 89.94 289 VAL A CA 1
ATOM 2399 C C . VAL A 1 289 ? 3.846 20.370 16.906 1.00 89.94 289 VAL A C 1
ATOM 2401 O O . VAL A 1 289 ? 4.521 21.180 16.275 1.00 89.94 289 VAL A O 1
ATOM 2404 N N . VAL A 1 290 ? 3.146 19.402 16.316 1.00 83.38 290 VAL A N 1
ATOM 2405 C CA . VAL A 1 290 ? 3.075 19.178 14.866 1.00 83.38 290 VAL A CA 1
ATOM 2406 C C . VAL A 1 290 ? 1.616 19.296 14.440 1.00 83.38 290 VAL A C 1
ATOM 24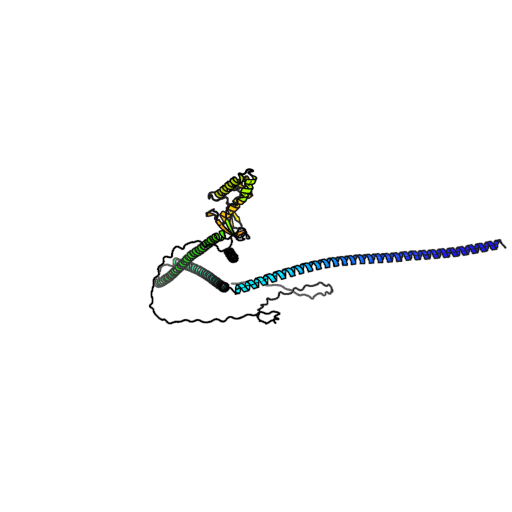08 O O . VAL A 1 290 ? 0.752 18.588 14.953 1.00 83.38 290 VAL A O 1
ATOM 2411 N N . ASN A 1 291 ? 1.322 20.215 13.516 1.00 78.00 291 ASN A N 1
ATOM 2412 C CA . ASN A 1 291 ? -0.038 20.500 13.031 1.00 78.00 291 ASN A CA 1
ATOM 2413 C C . ASN A 1 291 ? -1.062 20.779 14.156 1.00 78.00 291 ASN A C 1
ATOM 2415 O O . ASN A 1 291 ? -2.233 20.430 14.040 1.00 78.00 291 ASN A O 1
ATOM 2419 N N . GLY A 1 292 ? -0.614 21.388 15.260 1.00 81.81 292 GLY A N 1
ATOM 2420 C CA . GLY A 1 292 ? -1.445 21.685 16.434 1.00 81.81 292 GLY A CA 1
ATOM 2421 C C . GLY A 1 292 ? -1.644 20.518 17.410 1.00 81.81 292 GLY A C 1
ATOM 2422 O O . GLY A 1 292 ? -2.216 20.734 18.475 1.00 81.81 292 GLY A O 1
ATOM 2423 N N . MET A 1 293 ? -1.150 19.313 17.107 1.00 78.00 293 MET A N 1
ATOM 2424 C CA . MET A 1 293 ? -1.158 18.184 18.043 1.00 78.00 293 MET A CA 1
ATOM 2425 C C . MET A 1 293 ? 0.197 18.018 18.728 1.00 78.00 293 MET A C 1
ATOM 2427 O O . MET A 1 293 ? 1.249 18.177 18.107 1.00 78.00 293 MET A O 1
ATOM 2431 N N . LEU A 1 294 ? 0.162 17.668 20.012 1.00 86.00 294 LEU A N 1
ATOM 2432 C CA . LEU A 1 294 ? 1.342 17.299 20.784 1.00 86.00 294 LEU A CA 1
ATOM 2433 C C . LEU A 1 294 ? 1.808 15.901 20.350 1.00 86.00 294 LEU A C 1
ATOM 2435 O O . LEU A 1 294 ? 1.006 14.970 20.327 1.00 86.00 294 LEU A O 1
ATOM 2439 N N . GLN A 1 295 ? 3.083 15.761 19.999 1.00 86.56 295 GLN A N 1
ATOM 2440 C CA . GLN A 1 295 ? 3.716 14.491 19.641 1.00 86.56 295 GLN A CA 1
ATOM 2441 C C . GLN A 1 295 ? 4.993 14.307 20.460 1.00 86.56 295 GLN A C 1
ATOM 2443 O O . GLN A 1 295 ? 5.746 15.261 20.672 1.00 86.56 295 GLN A O 1
ATOM 2448 N N . GLU A 1 296 ? 5.237 13.082 20.913 1.00 89.00 296 GLU A N 1
ATOM 2449 C CA . GLU A 1 296 ? 6.491 12.682 21.549 1.00 89.00 296 GLU A CA 1
ATOM 2450 C C . GLU A 1 296 ? 7.424 12.091 20.487 1.00 89.00 296 GLU A C 1
ATOM 2452 O O . GLU A 1 296 ? 7.033 11.230 19.701 1.00 89.00 296 GLU A O 1
ATOM 2457 N N . ILE A 1 297 ? 8.655 12.601 20.439 1.00 91.81 297 ILE A N 1
ATOM 2458 C CA . ILE A 1 297 ? 9.728 12.112 19.566 1.00 91.81 297 ILE A CA 1
ATOM 2459 C C . ILE A 1 297 ? 10.972 11.830 20.402 1.00 91.81 297 ILE A C 1
ATOM 2461 O O . ILE A 1 297 ? 11.157 12.448 21.451 1.00 91.81 297 ILE A O 1
ATOM 2465 N N . ILE A 1 298 ? 11.853 10.955 19.916 1.00 93.69 298 ILE A N 1
ATOM 2466 C CA . ILE A 1 298 ? 13.160 10.718 20.539 1.00 93.69 298 ILE A CA 1
ATOM 2467 C C . ILE A 1 298 ? 13.918 12.041 20.709 1.00 93.69 298 ILE A C 1
ATOM 2469 O O . ILE A 1 298 ? 14.034 12.842 19.772 1.00 93.69 298 ILE A O 1
ATOM 2473 N N . ASP A 1 299 ? 14.469 12.274 21.899 1.00 93.38 299 ASP A N 1
ATOM 2474 C CA . ASP A 1 299 ? 15.407 13.365 22.097 1.00 93.38 299 ASP A CA 1
ATOM 2475 C C . ASP A 1 299 ? 16.827 12.947 21.711 1.00 93.38 299 ASP A C 1
ATOM 2477 O O . ASP A 1 299 ? 17.540 12.306 22.476 1.00 93.38 299 ASP A O 1
ATOM 2481 N N . GLU A 1 300 ? 17.273 13.391 20.533 1.00 89.75 300 GLU A N 1
ATOM 2482 C CA . GLU A 1 300 ? 18.681 13.301 20.113 1.00 89.75 300 GLU A CA 1
ATOM 2483 C C . GLU A 1 300 ? 19.672 13.959 21.096 1.00 89.75 300 GLU A C 1
ATOM 2485 O O . GLU A 1 300 ? 20.883 13.789 20.946 1.00 89.75 300 GLU A O 1
ATOM 2490 N N . ASN A 1 301 ? 19.192 14.725 22.088 1.00 91.31 301 ASN A N 1
ATOM 2491 C CA . ASN A 1 301 ? 20.031 15.259 23.150 1.00 91.31 301 ASN A CA 1
ATOM 2492 C C . ASN A 1 301 ? 20.264 14.339 24.355 1.00 91.31 301 ASN A C 1
ATOM 2494 O O . ASN A 1 301 ? 21.162 14.674 25.130 1.00 91.31 301 ASN A O 1
ATOM 2498 N N . ASP A 1 302 ? 19.544 13.221 24.494 1.00 95.75 302 ASP A N 1
ATOM 2499 C CA . ASP A 1 302 ? 19.739 12.263 25.590 1.00 95.75 302 ASP A CA 1
ATOM 2500 C C . ASP A 1 302 ? 21.192 11.757 25.655 1.00 95.75 302 ASP A C 1
ATOM 2502 O O . ASP A 1 302 ? 21.808 11.424 24.639 1.00 95.75 302 ASP A O 1
ATOM 2506 N N . GLU A 1 303 ? 21.751 11.724 26.866 1.00 94.81 303 GLU A N 1
ATOM 2507 C CA . GLU A 1 303 ? 23.170 11.435 27.096 1.00 94.81 303 GLU A CA 1
ATOM 2508 C C . GLU A 1 303 ? 23.534 9.995 26.711 1.00 94.81 303 GLU A C 1
ATOM 2510 O O . GLU A 1 303 ? 24.539 9.781 26.032 1.00 94.81 303 GLU A O 1
ATOM 2515 N N . LYS A 1 304 ? 22.674 9.020 27.037 1.00 94.56 304 LYS A N 1
ATOM 2516 C CA . LYS A 1 304 ? 22.883 7.607 26.692 1.00 94.56 304 LYS A CA 1
ATOM 2517 C C . LYS A 1 304 ? 22.756 7.367 25.189 1.00 94.56 304 LYS A C 1
ATOM 2519 O O . LYS A 1 304 ? 23.533 6.610 24.613 1.00 94.56 304 LYS A O 1
ATOM 2524 N N . LEU A 1 305 ? 21.790 8.007 24.527 1.00 95.75 305 LEU A N 1
ATOM 2525 C CA . LEU A 1 305 ? 21.639 7.906 23.074 1.00 95.75 305 LEU A CA 1
ATOM 2526 C C . LEU A 1 305 ? 22.805 8.566 22.324 1.00 95.75 305 LEU A C 1
ATOM 2528 O O . LEU A 1 305 ? 23.225 8.041 21.291 1.00 95.75 305 LEU A O 1
ATOM 2532 N N . LYS A 1 306 ? 23.362 9.669 22.842 1.00 95.69 306 LYS A N 1
ATOM 2533 C CA . LYS A 1 306 ? 24.604 10.274 22.329 1.00 95.69 306 LYS A CA 1
ATOM 2534 C C . LYS A 1 306 ? 25.800 9.339 22.485 1.00 95.69 306 LYS A C 1
ATOM 2536 O O . LYS A 1 306 ? 26.505 9.108 21.505 1.00 95.69 306 LYS A O 1
ATOM 2541 N N . GLU A 1 307 ? 25.995 8.783 23.680 1.00 94.69 307 GLU A N 1
ATOM 2542 C CA . GLU A 1 307 ? 27.058 7.821 23.992 1.00 94.69 307 GLU A CA 1
ATOM 2543 C C . GLU A 1 307 ? 26.996 6.620 23.034 1.00 94.69 307 GLU A C 1
ATOM 2545 O O . GLU A 1 307 ? 27.943 6.386 22.279 1.00 94.69 307 GLU A O 1
ATOM 2550 N N . LEU A 1 308 ? 25.828 5.974 22.919 1.00 94.75 308 LEU A N 1
ATOM 2551 C CA . LEU A 1 308 ? 25.561 4.884 21.972 1.00 94.75 308 LEU A CA 1
ATOM 2552 C C . LEU A 1 308 ? 25.938 5.238 20.526 1.00 94.75 308 LEU A C 1
ATOM 2554 O O . LEU A 1 308 ? 26.605 4.462 19.835 1.00 94.75 308 LEU A O 1
ATOM 2558 N N . ARG A 1 309 ? 25.512 6.421 20.068 1.00 95.12 309 ARG A N 1
ATOM 2559 C CA . ARG A 1 309 ? 25.764 6.931 18.713 1.00 95.12 309 ARG A CA 1
ATOM 2560 C C . ARG A 1 309 ? 27.253 7.188 18.468 1.00 95.12 309 ARG A C 1
ATOM 2562 O O . ARG A 1 309 ? 27.709 6.965 17.349 1.00 95.12 309 ARG A O 1
ATOM 2569 N N . SER A 1 310 ? 28.009 7.600 19.490 1.00 93.12 310 SER A N 1
ATOM 2570 C CA . SER A 1 310 ? 29.464 7.797 19.403 1.00 93.12 310 SER A CA 1
ATOM 2571 C C . SER A 1 310 ? 30.281 6.506 19.516 1.00 93.12 310 SER A C 1
ATOM 2573 O O . SER A 1 310 ? 31.270 6.355 18.803 1.00 93.12 310 SER A O 1
ATOM 2575 N N . GLU A 1 311 ? 29.875 5.560 20.365 1.00 92.75 311 GLU A N 1
ATOM 2576 C CA . GLU A 1 311 ? 30.656 4.350 20.644 1.00 92.75 311 GLU A CA 1
ATOM 2577 C C . GLU A 1 311 ? 30.388 3.202 19.666 1.00 92.75 311 GLU A C 1
ATOM 2579 O O . GLU A 1 311 ? 31.285 2.394 19.400 1.00 92.75 311 GLU A O 1
ATOM 2584 N N . HIS A 1 312 ? 29.153 3.099 19.167 1.00 90.94 312 HIS A N 1
ATOM 2585 C CA . HIS A 1 312 ? 28.674 1.984 18.341 1.00 90.94 312 HIS A CA 1
ATOM 2586 C C . HIS A 1 312 ? 28.026 2.432 17.021 1.00 90.94 312 HIS A C 1
ATOM 2588 O O . HIS A 1 312 ? 27.721 1.600 16.166 1.00 90.94 312 HIS A O 1
ATOM 2594 N N . GLY A 1 313 ? 27.879 3.742 16.813 1.00 93.50 313 GLY A N 1
ATOM 2595 C CA . GLY A 1 313 ? 27.552 4.329 15.520 1.00 93.50 313 GLY A CA 1
ATOM 2596 C C . GLY A 1 313 ? 26.061 4.464 15.204 1.00 93.50 313 GLY A C 1
ATOM 2597 O O . GLY A 1 313 ? 25.164 3.954 15.878 1.00 93.50 313 GLY A O 1
ATOM 2598 N N . GLU A 1 314 ? 25.810 5.167 14.100 1.00 95.19 314 GLU A N 1
ATOM 2599 C CA . GLU A 1 314 ? 24.490 5.612 13.638 1.00 95.19 314 GLU A CA 1
ATOM 2600 C C . GLU A 1 314 ? 23.456 4.483 13.481 1.00 95.19 314 GLU A C 1
ATOM 2602 O O . GLU A 1 314 ? 22.273 4.683 13.752 1.00 95.19 314 GLU A O 1
ATOM 2607 N N . MET A 1 315 ? 23.882 3.296 13.038 1.00 95.00 315 MET A N 1
ATOM 2608 C CA . MET A 1 315 ? 22.975 2.168 12.786 1.00 95.00 315 MET A CA 1
ATOM 2609 C C . MET A 1 315 ? 22.484 1.515 14.083 1.00 95.00 315 MET A C 1
ATOM 2611 O O . MET A 1 315 ? 21.327 1.105 14.156 1.00 95.00 315 MET A O 1
ATOM 2615 N N . VAL A 1 316 ? 23.331 1.465 15.114 1.00 95.50 316 VAL A N 1
ATOM 2616 C CA . VAL A 1 316 ? 22.975 0.937 16.440 1.00 95.50 316 VAL A CA 1
ATOM 2617 C C . VAL A 1 316 ? 22.066 1.925 17.173 1.00 95.50 316 VAL A C 1
ATOM 2619 O O . VAL A 1 316 ? 21.021 1.531 17.689 1.00 95.50 316 VAL A O 1
ATOM 2622 N N . TYR A 1 317 ? 22.391 3.222 17.112 1.00 96.06 317 TYR A N 1
ATOM 2623 C CA . TYR A 1 317 ? 21.505 4.294 17.577 1.00 96.06 317 TYR A CA 1
ATOM 2624 C C . TYR A 1 317 ? 20.108 4.206 16.932 1.00 96.06 317 TYR A C 1
ATOM 2626 O O . TYR A 1 317 ? 19.104 4.220 17.643 1.00 96.06 317 TYR A O 1
ATOM 2634 N N . LYS A 1 318 ? 20.024 4.027 15.605 1.00 96.25 318 LYS A N 1
ATOM 2635 C CA . LYS A 1 318 ? 18.741 3.871 14.893 1.00 96.25 318 LYS A CA 1
ATOM 2636 C C . LYS A 1 318 ? 17.963 2.619 15.293 1.00 96.25 318 LYS A C 1
ATOM 2638 O O . LYS A 1 318 ? 16.740 2.690 15.368 1.00 96.25 318 LYS A O 1
ATOM 2643 N N . ALA A 1 319 ? 18.632 1.499 15.570 1.00 96.19 319 ALA A N 1
ATOM 2644 C CA . ALA A 1 319 ? 17.964 0.290 16.053 1.00 96.19 319 ALA A CA 1
ATOM 2645 C C . ALA A 1 319 ? 17.265 0.531 17.403 1.00 96.19 319 ALA A C 1
ATOM 2647 O O . ALA A 1 319 ? 16.086 0.211 17.547 1.00 96.19 319 ALA A O 1
ATOM 2648 N N . VAL A 1 320 ? 17.960 1.167 18.356 1.00 95.69 320 VAL A N 1
ATOM 2649 C CA . VAL A 1 320 ? 17.404 1.522 19.675 1.00 95.69 320 VAL A CA 1
ATOM 2650 C C . VAL A 1 320 ? 16.311 2.587 19.557 1.00 95.69 320 VAL A C 1
ATOM 2652 O O . VAL A 1 320 ? 15.241 2.423 20.135 1.00 95.69 320 VAL A O 1
ATOM 2655 N N . ALA A 1 321 ? 16.528 3.647 18.773 1.00 94.94 321 ALA A N 1
ATOM 2656 C CA . ALA A 1 321 ? 15.544 4.713 18.576 1.00 94.94 321 ALA A CA 1
ATOM 2657 C C . ALA A 1 321 ? 14.236 4.196 17.945 1.00 94.94 321 ALA A C 1
ATOM 2659 O O . ALA A 1 321 ? 13.152 4.556 18.400 1.00 94.94 321 ALA A O 1
ATOM 2660 N N . ASN A 1 322 ? 14.322 3.307 16.948 1.00 94.62 322 ASN A N 1
ATOM 2661 C CA . ASN A 1 322 ? 13.146 2.676 16.345 1.00 94.62 322 ASN A CA 1
ATOM 2662 C C . ASN A 1 322 ? 12.428 1.748 17.339 1.00 94.62 322 ASN A C 1
ATOM 2664 O O . ASN A 1 322 ? 11.206 1.810 17.449 1.00 94.62 322 ASN A O 1
ATOM 2668 N N . ALA A 1 323 ? 13.167 0.924 18.092 1.00 94.56 323 ALA A N 1
ATOM 2669 C CA . ALA A 1 323 ? 12.577 0.039 19.096 1.00 94.56 323 ALA A CA 1
ATOM 2670 C C . ALA A 1 323 ? 11.867 0.828 20.215 1.00 94.56 323 ALA A C 1
ATOM 2672 O O . ALA A 1 323 ? 10.754 0.474 20.593 1.00 94.56 323 ALA A O 1
ATOM 2673 N N . LEU A 1 324 ? 12.449 1.940 20.680 1.00 94.19 324 LEU A N 1
ATOM 2674 C CA . LEU A 1 324 ? 11.816 2.865 21.627 1.00 94.19 324 LEU A CA 1
ATOM 2675 C C . LEU A 1 324 ? 10.522 3.476 21.068 1.00 94.19 324 LEU A C 1
ATOM 2677 O O . LEU A 1 324 ? 9.500 3.438 21.748 1.00 94.19 324 LEU A O 1
ATOM 2681 N N . MET A 1 325 ? 10.537 3.994 19.834 1.00 92.75 325 MET A N 1
ATOM 2682 C CA . MET A 1 325 ? 9.330 4.535 19.188 1.00 92.75 325 MET A CA 1
ATOM 2683 C C . MET A 1 325 ? 8.220 3.480 19.057 1.00 92.75 325 MET A C 1
ATOM 2685 O O . MET A 1 325 ? 7.051 3.789 19.274 1.00 92.75 325 MET A O 1
ATOM 2689 N N . GLU A 1 326 ? 8.567 2.228 18.745 1.00 93.75 326 GLU A N 1
ATOM 2690 C CA . GLU A 1 326 ? 7.598 1.128 18.667 1.00 93.75 326 GLU A CA 1
ATOM 2691 C C . GLU A 1 326 ? 7.079 0.676 20.039 1.00 93.75 326 GLU A C 1
ATOM 2693 O O . GLU A 1 326 ? 5.904 0.322 20.147 1.00 93.75 326 GLU A O 1
ATOM 2698 N N . LEU A 1 327 ? 7.908 0.706 21.090 1.00 92.25 327 LEU A N 1
ATOM 2699 C CA . LEU A 1 327 ? 7.433 0.491 22.459 1.00 92.25 327 LEU A CA 1
ATOM 2700 C C . LEU A 1 327 ? 6.444 1.584 22.873 1.00 92.25 327 LEU A C 1
ATOM 2702 O O . LEU A 1 327 ? 5.440 1.257 23.495 1.00 92.25 327 LEU A O 1
ATOM 2706 N N . GLU A 1 328 ? 6.673 2.842 22.496 1.00 91.00 328 GLU A N 1
ATOM 2707 C CA . GLU A 1 328 ? 5.774 3.948 22.841 1.00 91.00 328 GLU A CA 1
ATOM 2708 C C . GLU A 1 328 ? 4.447 3.886 22.057 1.00 91.00 328 GLU A C 1
ATOM 2710 O O . GLU A 1 328 ? 3.376 3.939 22.661 1.00 91.00 328 GLU A O 1
ATOM 2715 N N . GLU A 1 329 ? 4.483 3.669 20.732 1.00 90.56 329 GLU A N 1
ATOM 2716 C CA . GLU A 1 329 ? 3.271 3.583 19.890 1.00 90.56 329 GLU A CA 1
ATOM 2717 C C . GLU A 1 329 ? 2.371 2.382 20.257 1.00 90.56 329 GLU A C 1
ATOM 2719 O O . GLU A 1 329 ? 1.144 2.489 20.178 1.00 90.56 329 GLU A O 1
ATOM 2724 N N . TYR A 1 330 ? 2.950 1.243 20.668 1.00 89.25 330 TYR A N 1
ATOM 2725 C CA . TYR A 1 330 ? 2.198 -0.001 20.902 1.00 89.25 330 TYR A CA 1
ATOM 2726 C C . TYR A 1 330 ? 2.040 -0.397 22.378 1.00 89.25 330 TYR A C 1
ATOM 2728 O O . TYR A 1 330 ? 1.153 -1.199 22.677 1.00 89.25 330 TYR A O 1
ATOM 2736 N N . ASN A 1 331 ? 2.868 0.115 23.298 1.00 88.62 331 ASN A N 1
ATOM 2737 C CA . ASN A 1 331 ? 2.875 -0.302 24.707 1.00 88.62 331 ASN A CA 1
ATOM 2738 C C . ASN A 1 331 ? 3.536 0.712 25.677 1.00 88.62 331 ASN A C 1
ATOM 2740 O O . ASN A 1 331 ? 4.233 0.296 26.605 1.00 88.62 331 ASN A O 1
ATOM 2744 N N . SER A 1 332 ? 3.333 2.024 25.503 1.00 84.56 332 SER A N 1
ATOM 2745 C CA . SER A 1 332 ? 3.971 3.088 26.314 1.00 84.56 332 SER A CA 1
ATOM 2746 C C . SER A 1 332 ? 4.003 2.830 27.827 1.00 84.56 332 SER A C 1
ATOM 2748 O O . SER A 1 332 ? 5.025 2.997 28.494 1.00 84.56 332 SER A O 1
ATOM 2750 N N . SER A 1 333 ? 2.879 2.360 28.374 1.00 79.81 333 SER A N 1
ATOM 2751 C CA . SER A 1 333 ? 2.711 2.094 29.810 1.00 79.81 333 SER A CA 1
ATOM 2752 C C . SER A 1 333 ? 3.373 0.796 30.292 1.00 79.81 333 SER A C 1
ATOM 2754 O O . SER A 1 333 ? 3.635 0.663 31.484 1.00 79.81 333 SER A O 1
ATOM 2756 N N . GLY A 1 334 ? 3.608 -0.175 29.403 1.00 82.56 334 GLY A N 1
ATOM 2757 C CA . GLY A 1 334 ? 4.169 -1.485 29.751 1.00 82.56 334 GLY A CA 1
ATOM 2758 C C . GLY A 1 334 ? 5.636 -1.673 29.359 1.00 82.56 334 GLY A C 1
ATOM 2759 O O . GLY A 1 334 ? 6.340 -2.435 30.017 1.00 82.56 334 GLY A O 1
ATOM 2760 N N . ARG A 1 335 ? 6.095 -1.012 28.288 1.00 84.56 335 ARG A N 1
ATOM 2761 C CA . ARG A 1 335 ? 7.457 -1.080 27.714 1.00 84.56 335 ARG A CA 1
ATOM 2762 C C . ARG A 1 335 ? 8.030 -2.490 27.500 1.00 84.56 335 ARG A C 1
ATOM 2764 O O . ARG A 1 335 ? 9.243 -2.679 27.434 1.00 84.56 335 ARG A O 1
ATOM 2771 N N . TYR A 1 336 ? 7.162 -3.487 27.347 1.00 87.88 336 TYR A N 1
ATOM 2772 C CA . TYR A 1 336 ? 7.528 -4.835 26.919 1.00 87.88 336 TYR A CA 1
ATOM 2773 C C . TYR A 1 336 ? 7.161 -5.051 25.448 1.00 87.88 336 TYR A C 1
ATOM 2775 O O . TYR A 1 336 ? 6.238 -4.432 24.922 1.00 87.88 336 TYR A O 1
ATOM 2783 N N . VAL A 1 337 ? 7.883 -5.954 24.788 1.00 90.38 337 VAL A N 1
ATOM 2784 C CA . VAL A 1 337 ? 7.685 -6.289 23.372 1.00 90.38 337 VAL A CA 1
ATOM 2785 C C . VAL A 1 337 ? 6.297 -6.899 23.152 1.00 90.38 337 VAL A C 1
ATOM 2787 O O . VAL A 1 337 ? 5.957 -7.891 23.799 1.00 90.38 337 VAL A O 1
ATOM 2790 N N . VAL A 1 338 ? 5.519 -6.354 22.212 1.00 91.06 338 VAL A N 1
ATOM 2791 C CA . VAL A 1 338 ? 4.164 -6.840 21.881 1.00 91.06 338 VAL A CA 1
ATOM 2792 C C . VAL A 1 338 ? 4.138 -7.439 20.477 1.00 91.06 338 VAL A C 1
ATOM 2794 O O . VAL A 1 338 ? 4.543 -6.800 19.509 1.00 91.06 338 VAL A O 1
ATOM 2797 N N . SER A 1 339 ? 3.633 -8.666 20.346 1.00 92.19 339 SER A N 1
ATOM 2798 C CA . SER A 1 339 ? 3.382 -9.284 19.039 1.00 92.19 339 SER A CA 1
ATOM 2799 C C . SER A 1 339 ? 2.170 -8.646 18.359 1.00 92.19 339 SER A C 1
ATOM 2801 O O . SER A 1 339 ? 1.083 -8.603 18.927 1.00 92.19 339 SER A O 1
ATOM 2803 N N . GLU A 1 340 ? 2.331 -8.207 17.116 1.00 92.06 340 GLU A N 1
ATOM 2804 C CA . GLU A 1 340 ? 1.272 -7.627 16.298 1.00 92.06 340 GLU A CA 1
ATOM 2805 C C . GLU A 1 340 ? 1.225 -8.237 14.900 1.00 92.06 340 GLU A C 1
ATOM 2807 O O . GLU A 1 340 ? 2.246 -8.561 14.292 1.00 92.06 340 GLU A O 1
ATOM 2812 N N . ILE A 1 341 ? 0.013 -8.359 14.357 1.00 92.19 341 ILE A N 1
ATOM 2813 C CA . ILE A 1 341 ? -0.171 -8.844 12.990 1.00 92.19 341 ILE A CA 1
ATOM 2814 C C . ILE A 1 341 ? 0.145 -7.692 12.037 1.00 92.19 341 ILE A C 1
ATOM 2816 O O . ILE A 1 341 ? -0.540 -6.664 12.051 1.00 92.19 341 ILE A O 1
ATOM 2820 N N . TRP A 1 342 ? 1.165 -7.864 11.202 1.00 92.62 342 TRP A N 1
ATOM 2821 C CA . TRP A 1 342 ? 1.761 -6.816 10.377 1.00 92.62 342 TRP A CA 1
ATOM 2822 C C . TRP A 1 342 ? 1.601 -7.112 8.885 1.00 92.62 342 TRP A C 1
ATOM 2824 O O . TRP A 1 342 ? 1.712 -8.260 8.456 1.00 92.62 342 TRP A O 1
ATOM 2834 N N . ASN A 1 343 ? 1.348 -6.080 8.077 1.00 92.62 343 ASN A N 1
ATOM 2835 C CA . ASN A 1 343 ? 1.334 -6.178 6.619 1.00 92.62 343 ASN A CA 1
ATOM 2836 C C . ASN A 1 343 ? 2.644 -5.602 6.069 1.00 92.62 343 ASN A C 1
ATOM 2838 O O . ASN A 1 343 ? 2.775 -4.392 5.875 1.00 92.62 343 ASN A O 1
ATOM 2842 N N . TRP A 1 344 ? 3.607 -6.484 5.794 1.00 89.62 344 TRP A N 1
ATOM 2843 C CA . TRP A 1 344 ? 4.963 -6.131 5.360 1.00 89.62 344 TRP A CA 1
ATOM 2844 C C . TRP A 1 344 ? 5.009 -5.354 4.038 1.00 89.62 344 TRP A C 1
ATOM 2846 O O . TRP A 1 344 ? 5.935 -4.581 3.823 1.00 89.62 344 TRP A O 1
ATOM 2856 N N . LYS A 1 345 ? 3.996 -5.504 3.173 1.00 88.69 345 LYS A N 1
ATOM 2857 C CA . LYS A 1 345 ? 3.874 -4.729 1.925 1.00 88.69 345 LYS A CA 1
ATOM 2858 C C . LYS A 1 345 ? 3.444 -3.278 2.167 1.00 88.69 345 LYS A C 1
ATOM 2860 O O . LYS A 1 345 ? 3.813 -2.399 1.399 1.00 88.69 345 LYS A O 1
ATOM 2865 N N . GLU A 1 346 ? 2.618 -3.045 3.183 1.00 90.25 346 GLU A N 1
ATOM 2866 C CA . GLU A 1 346 ? 1.986 -1.744 3.447 1.00 90.25 346 GLU A CA 1
ATOM 2867 C C . GLU A 1 346 ? 2.671 -0.976 4.591 1.00 90.25 346 GLU A C 1
ATOM 2869 O O . GLU A 1 346 ? 2.263 0.139 4.897 1.00 90.25 346 GLU A O 1
ATOM 2874 N N . GLY A 1 347 ? 3.677 -1.573 5.243 1.00 89.62 347 GLY A N 1
ATOM 2875 C CA . GLY A 1 347 ? 4.461 -0.933 6.304 1.00 89.62 347 GLY A CA 1
ATOM 2876 C C . GLY A 1 347 ? 3.680 -0.629 7.587 1.00 89.62 347 GLY A C 1
ATOM 2877 O O . GLY A 1 347 ? 4.052 0.291 8.305 1.00 89.62 347 GLY A O 1
ATOM 2878 N N . ARG A 1 348 ? 2.591 -1.360 7.871 1.00 93.38 348 ARG A N 1
ATOM 2879 C CA . ARG A 1 348 ? 1.664 -1.058 8.980 1.00 93.38 348 ARG A CA 1
ATOM 2880 C C . ARG A 1 348 ? 1.013 -2.298 9.596 1.00 93.38 348 ARG A C 1
ATOM 2882 O O . ARG A 1 348 ? 0.958 -3.366 8.977 1.00 93.38 348 ARG A O 1
ATOM 2889 N N . ARG A 1 349 ? 0.383 -2.103 10.759 1.00 90.69 349 ARG A N 1
ATOM 2890 C CA . ARG A 1 349 ? -0.547 -3.049 11.399 1.00 90.69 349 ARG A CA 1
ATOM 2891 C C . ARG A 1 349 ? -1.614 -3.543 10.403 1.00 90.69 349 ARG A C 1
ATOM 2893 O O . ARG A 1 349 ? -2.234 -2.759 9.674 1.00 90.69 349 ARG A O 1
ATOM 2900 N N . ALA A 1 350 ? -1.837 -4.854 10.371 1.00 91.19 350 ALA A N 1
ATOM 2901 C CA . ALA A 1 350 ? -2.827 -5.499 9.515 1.00 91.19 350 ALA A CA 1
ATOM 2902 C C . ALA A 1 350 ? -4.242 -5.370 10.103 1.00 91.19 350 ALA A C 1
ATOM 2904 O O . ALA A 1 350 ? -4.490 -5.684 11.276 1.00 91.19 350 ALA A O 1
ATOM 2905 N N . SER A 1 351 ? -5.186 -4.944 9.263 1.00 90.12 351 SER A N 1
ATOM 2906 C CA . SER A 1 351 ? -6.608 -4.875 9.600 1.00 90.12 351 SER A CA 1
ATOM 2907 C C . SER A 1 351 ? -7.236 -6.270 9.668 1.00 90.12 351 SER A C 1
ATOM 2909 O O . SER A 1 351 ? -6.828 -7.187 8.955 1.00 90.12 351 SER A O 1
ATOM 2911 N N . LEU A 1 352 ? -8.295 -6.424 10.469 1.00 84.25 352 LEU A N 1
ATOM 2912 C CA . LEU A 1 352 ? -9.014 -7.696 10.625 1.00 84.25 352 LEU A CA 1
ATOM 2913 C C . LEU A 1 352 ? -9.486 -8.287 9.278 1.00 84.25 352 LEU A C 1
ATOM 2915 O O . LEU A 1 352 ? -9.470 -9.499 9.080 1.00 84.25 352 LEU A O 1
ATOM 2919 N N . LYS A 1 353 ? -9.827 -7.430 8.305 1.00 87.62 353 LYS A N 1
ATOM 2920 C CA . LYS A 1 353 ? -10.169 -7.839 6.934 1.00 87.62 353 LYS A CA 1
ATOM 2921 C C . LYS A 1 353 ? -8.989 -8.486 6.202 1.00 87.62 353 LYS A C 1
ATOM 2923 O O . LYS A 1 353 ? -9.178 -9.511 5.553 1.00 87.62 353 LYS A O 1
ATOM 2928 N N . GLU A 1 354 ? -7.797 -7.897 6.285 1.00 90.88 354 GLU A N 1
ATOM 2929 C CA . GLU A 1 354 ? -6.576 -8.436 5.666 1.00 90.88 354 GLU A CA 1
ATOM 2930 C C . GLU A 1 354 ? -6.194 -9.787 6.297 1.00 90.88 354 GLU A C 1
ATOM 2932 O O . GLU A 1 354 ? -5.876 -10.732 5.573 1.00 90.88 354 GLU A O 1
ATOM 2937 N N . VAL A 1 355 ? -6.324 -9.894 7.625 1.00 87.00 355 VAL A N 1
ATOM 2938 C CA . VAL A 1 355 ? -6.097 -11.116 8.418 1.00 87.00 355 VAL A CA 1
ATOM 2939 C C . VAL A 1 355 ? -7.036 -12.249 7.993 1.00 87.00 355 VAL A C 1
ATOM 2941 O O . VAL A 1 355 ? -6.570 -13.295 7.542 1.00 87.00 355 VAL A O 1
ATOM 2944 N N . ILE A 1 356 ? -8.354 -12.023 8.022 1.00 85.31 356 ILE A N 1
ATOM 2945 C CA . ILE A 1 356 ? -9.357 -13.020 7.609 1.00 85.31 356 ILE A CA 1
ATOM 2946 C C . ILE A 1 356 ? -9.147 -13.432 6.141 1.00 85.31 356 ILE A C 1
ATOM 2948 O O . ILE A 1 356 ? -9.224 -14.613 5.798 1.00 85.31 356 ILE A O 1
ATOM 2952 N N . GLN A 1 357 ? -8.819 -12.485 5.254 1.00 88.31 357 GLN A N 1
ATOM 2953 C CA . GLN A 1 357 ? -8.511 -12.787 3.852 1.00 88.31 357 GLN A CA 1
ATOM 2954 C C . GLN A 1 357 ? -7.218 -13.594 3.668 1.00 88.31 357 GLN A C 1
ATOM 2956 O O . GLN A 1 357 ? -7.082 -14.280 2.655 1.00 88.31 357 GLN A O 1
ATOM 2961 N N . TYR A 1 358 ? -6.254 -13.520 4.587 1.00 87.31 358 TYR A N 1
ATOM 2962 C CA . TYR A 1 358 ? -5.060 -14.369 4.586 1.00 87.31 358 TYR A CA 1
ATOM 2963 C C . TYR A 1 358 ? -5.369 -15.777 5.115 1.00 87.31 358 TYR A C 1
ATOM 2965 O O . TYR A 1 358 ? -5.103 -16.745 4.406 1.00 87.31 358 TYR A O 1
ATOM 2973 N N . MET A 1 359 ? -6.054 -15.899 6.257 1.00 84.94 359 MET A N 1
ATOM 2974 C CA . MET A 1 359 ? -6.501 -17.190 6.811 1.00 84.94 359 MET A CA 1
ATOM 2975 C C . MET A 1 359 ? -7.334 -17.995 5.795 1.00 84.94 359 MET A C 1
ATOM 2977 O O . MET A 1 359 ? -7.035 -19.152 5.511 1.00 84.94 359 MET A O 1
ATOM 2981 N N . ILE A 1 360 ? -8.315 -17.359 5.139 1.00 85.44 360 ILE A N 1
ATOM 2982 C CA . ILE A 1 360 ? -9.148 -17.990 4.093 1.00 85.44 360 ILE A CA 1
ATOM 2983 C C . ILE A 1 360 ? -8.333 -18.419 2.856 1.00 85.44 360 ILE A C 1
ATOM 2985 O O . ILE A 1 360 ? -8.789 -19.279 2.099 1.00 85.44 360 ILE A O 1
ATOM 2989 N N . ARG A 1 361 ? -7.149 -17.837 2.612 1.00 85.44 361 ARG A N 1
ATOM 2990 C CA . ARG A 1 361 ? -6.237 -18.288 1.547 1.00 85.44 361 ARG A CA 1
ATOM 2991 C C . ARG A 1 361 ? -5.436 -19.515 1.983 1.00 85.44 361 ARG A C 1
ATOM 2993 O O . ARG A 1 361 ? -5.433 -20.481 1.227 1.00 85.44 361 ARG A O 1
ATOM 3000 N N . GLN A 1 362 ? -4.865 -19.525 3.189 1.00 78.38 362 GLN A N 1
ATOM 3001 C CA . GLN A 1 362 ? -4.095 -20.679 3.683 1.00 78.38 362 GLN A CA 1
ATOM 3002 C C . GLN A 1 362 ? -4.972 -21.927 3.891 1.00 78.38 362 GLN A C 1
ATOM 3004 O O . GLN A 1 362 ? -4.615 -23.027 3.479 1.00 78.38 362 GLN A O 1
ATOM 3009 N N . LEU A 1 363 ? -6.208 -21.759 4.373 1.00 80.38 363 LEU A N 1
ATOM 3010 C CA . LEU A 1 363 ? -7.191 -22.852 4.455 1.00 80.38 363 LEU A CA 1
ATOM 3011 C C . LEU A 1 363 ? -7.634 -23.406 3.079 1.00 80.38 363 LEU A C 1
ATOM 3013 O O . LEU A 1 363 ? -8.311 -24.432 3.018 1.00 80.38 363 LEU A O 1
ATOM 3017 N N . LYS A 1 364 ? -7.286 -22.738 1.968 1.00 78.56 364 LYS A N 1
ATOM 3018 C CA . LYS A 1 364 ? -7.558 -23.191 0.589 1.00 78.56 364 LYS A CA 1
ATOM 3019 C C . LYS A 1 364 ? -6.344 -23.792 -0.117 1.00 78.56 364 LYS A C 1
ATOM 3021 O O . LYS A 1 364 ? -6.550 -24.479 -1.116 1.00 78.56 364 LYS A O 1
ATOM 3026 N N . THR A 1 365 ? -5.125 -23.533 0.354 1.00 72.19 365 THR A N 1
ATOM 3027 C CA . THR A 1 365 ? -3.914 -24.223 -0.114 1.00 72.19 365 THR A CA 1
ATOM 3028 C C . THR A 1 365 ? -3.803 -25.582 0.565 1.00 72.19 365 THR A C 1
ATOM 3030 O O . THR A 1 365 ? -3.880 -26.581 -0.136 1.00 72.19 365 THR A O 1
ATOM 3033 N N . HIS A 1 366 ? -3.841 -25.649 1.903 1.00 61.78 366 HIS A N 1
ATOM 3034 C CA . HIS A 1 366 ? -3.768 -26.925 2.638 1.00 61.78 366 HIS A CA 1
ATOM 3035 C C . HIS A 1 366 ? -4.824 -27.967 2.215 1.00 61.78 366 HIS A C 1
ATOM 3037 O O . HIS A 1 366 ? -4.557 -29.162 2.249 1.00 61.78 366 HIS A O 1
ATOM 3043 N N . LYS A 1 367 ? -6.005 -27.541 1.738 1.00 55.97 367 LYS A N 1
ATOM 3044 C CA . LYS A 1 367 ? -7.039 -28.435 1.169 1.00 55.97 367 LYS A CA 1
ATOM 3045 C C . LYS A 1 367 ? -6.747 -28.972 -0.247 1.00 55.97 367 LYS A C 1
ATOM 3047 O O . LYS A 1 367 ? -7.652 -29.504 -0.882 1.00 55.97 367 LYS A O 1
ATOM 3052 N N . ARG A 1 368 ? -5.534 -28.791 -0.770 1.00 50.62 368 ARG A N 1
ATOM 3053 C CA . ARG A 1 368 ? -5.067 -29.340 -2.059 1.00 50.62 368 ARG A CA 1
ATOM 3054 C C . ARG A 1 368 ? -3.857 -30.255 -1.921 1.00 50.62 368 ARG A C 1
ATOM 3056 O O . ARG A 1 368 ? -3.602 -31.035 -2.828 1.00 50.62 368 ARG A O 1
ATOM 3063 N N . ASP A 1 369 ? -3.168 -30.167 -0.789 1.00 47.66 369 ASP A N 1
ATOM 3064 C CA . ASP A 1 369 ? -1.939 -30.904 -0.495 1.00 47.66 369 ASP A CA 1
ATOM 3065 C C . ASP A 1 369 ? -2.197 -32.037 0.531 1.00 47.66 369 ASP A C 1
ATOM 3067 O O . ASP A 1 369 ? -1.265 -32.661 1.027 1.00 47.66 369 ASP A O 1
ATOM 3071 N N . GLY A 1 370 ? -3.468 -32.267 0.895 1.00 47.19 370 GLY A N 1
ATOM 3072 C CA . GLY A 1 370 ? -3.889 -33.103 2.027 1.00 47.19 370 GLY A CA 1
ATOM 3073 C C . GLY A 1 370 ? -4.379 -34.518 1.700 1.00 47.19 370 GLY A C 1
ATOM 3074 O O . GLY A 1 370 ? -4.723 -35.240 2.630 1.00 47.19 370 GLY A O 1
ATOM 3075 N N . ASP A 1 371 ? -4.417 -34.923 0.427 1.00 46.66 371 ASP A N 1
ATOM 3076 C CA . ASP A 1 371 ? -4.880 -36.267 0.031 1.00 46.66 371 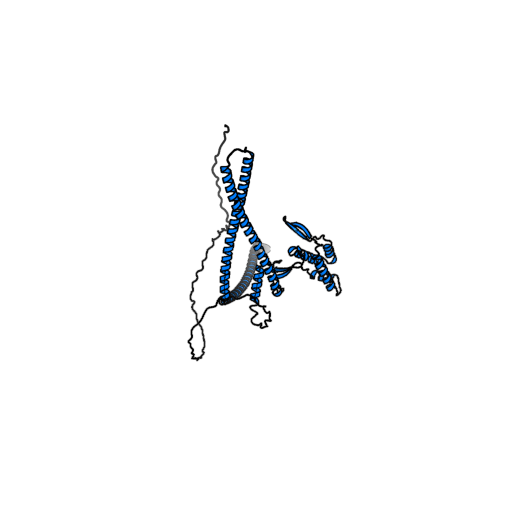ASP A CA 1
ATOM 3077 C C . ASP A 1 371 ? -3.786 -37.358 0.188 1.00 46.66 371 ASP A C 1
ATOM 3079 O O . ASP A 1 371 ? -4.108 -38.543 0.192 1.00 46.66 371 ASP A O 1
ATOM 3083 N N . ASP A 1 372 ? -2.515 -36.971 0.386 1.00 44.53 372 ASP A N 1
ATOM 3084 C CA . ASP A 1 372 ? -1.332 -37.862 0.451 1.00 44.53 372 ASP A CA 1
ATOM 3085 C C . ASP A 1 372 ? -0.589 -37.825 1.817 1.00 44.53 372 ASP A C 1
ATOM 3087 O O . ASP A 1 372 ? 0.606 -38.109 1.906 1.00 44.53 372 ASP A O 1
ATOM 3091 N N . ALA A 1 373 ? -1.272 -37.473 2.918 1.00 40.09 373 ALA A N 1
ATOM 3092 C CA . ALA A 1 373 ? -0.653 -37.310 4.247 1.00 40.09 373 ALA A CA 1
ATOM 3093 C C . ALA A 1 373 ? -1.380 -38.074 5.376 1.00 40.09 373 ALA A C 1
ATOM 3095 O O . ALA A 1 373 ? -2.012 -37.488 6.256 1.00 40.09 373 ALA A O 1
ATOM 3096 N N . GLY A 1 374 ? -1.264 -39.405 5.385 1.00 42.75 374 GLY A N 1
ATOM 3097 C CA . GLY A 1 374 ? -1.770 -40.244 6.478 1.00 42.75 374 GLY A CA 1
ATOM 3098 C C . GLY A 1 374 ? -0.834 -40.283 7.692 1.00 42.75 374 GLY A C 1
ATOM 3099 O O . GLY A 1 374 ? 0.058 -41.126 7.739 1.00 42.75 374 GLY A O 1
ATOM 3100 N N . ALA A 1 375 ? -1.055 -39.422 8.694 1.00 35.53 375 ALA A N 1
ATOM 3101 C CA . ALA A 1 375 ? -0.321 -39.455 9.965 1.00 35.53 375 ALA A CA 1
ATOM 3102 C C . ALA A 1 375 ? -1.195 -39.078 11.181 1.00 35.53 375 ALA A C 1
ATOM 3104 O O . ALA A 1 375 ? -1.546 -37.919 11.371 1.00 35.53 375 ALA A O 1
ATOM 3105 N N . VAL A 1 376 ? -1.516 -40.098 11.986 1.00 35.44 376 VAL A N 1
ATOM 3106 C CA . VAL A 1 376 ? -1.839 -40.097 13.432 1.00 35.44 376 VAL A CA 1
ATOM 3107 C C . VAL A 1 376 ? -2.356 -38.781 14.047 1.00 35.44 376 VAL A C 1
ATOM 3109 O O . VAL A 1 376 ? -1.580 -37.902 14.418 1.00 35.44 376 VAL A O 1
ATOM 3112 N N . LEU A 1 377 ? -3.666 -38.725 14.315 1.00 34.09 377 LEU A N 1
ATOM 3113 C CA . LEU A 1 377 ? -4.196 -37.913 15.417 1.00 34.09 377 LEU A CA 1
ATOM 3114 C C . LEU A 1 377 ? -3.822 -38.589 16.743 1.00 34.09 377 LEU A C 1
ATOM 3116 O O . LEU A 1 377 ? -4.157 -39.755 16.939 1.00 34.09 377 LEU A O 1
ATOM 3120 N N . GLY A 1 378 ? -3.136 -37.859 17.625 1.00 34.47 378 GLY A N 1
ATOM 3121 C CA . GLY A 1 378 ? -2.807 -38.292 18.983 1.00 34.47 378 GLY A CA 1
ATOM 3122 C C . GLY A 1 378 ? -3.568 -37.475 20.025 1.00 34.47 378 GLY A C 1
ATOM 3123 O O . GLY A 1 378 ? -3.320 -36.282 20.165 1.00 34.47 378 GLY A O 1
ATOM 3124 N N . ASP A 1 379 ? -4.498 -38.146 20.699 1.00 40.25 379 ASP A N 1
ATOM 3125 C CA . ASP A 1 379 ? -5.071 -37.912 22.030 1.00 40.25 379 ASP A CA 1
ATOM 3126 C C . ASP A 1 379 ? -5.013 -36.499 22.651 1.00 40.25 379 ASP A C 1
ATOM 3128 O O . ASP A 1 379 ? -3.989 -36.038 23.155 1.00 40.25 379 ASP A O 1
ATOM 3132 N N . LEU A 1 380 ? -6.196 -35.888 22.779 1.00 33.19 380 LEU A N 1
ATOM 3133 C CA . LEU A 1 380 ? -6.507 -34.883 23.801 1.00 33.19 380 LEU A CA 1
ATOM 3134 C C . LEU A 1 380 ? -7.939 -35.136 24.307 1.00 33.19 380 LEU A C 1
ATOM 3136 O O . LEU A 1 380 ? -8.916 -34.749 23.670 1.00 33.19 380 LEU A O 1
ATOM 3140 N N . GLU A 1 381 ? -8.066 -35.857 25.425 1.00 32.25 381 GLU A N 1
ATOM 3141 C CA . GLU A 1 381 ? -9.360 -36.270 25.990 1.00 32.25 381 GLU A CA 1
ATOM 3142 C C . GLU A 1 381 ? -10.118 -35.105 26.653 1.00 32.25 381 GLU A C 1
ATOM 3144 O O . GLU A 1 381 ? -9.738 -34.623 27.727 1.00 32.25 381 GLU A O 1
ATOM 3149 N N . GLU A 1 382 ? -11.258 -34.709 26.077 1.00 33.34 382 GLU A N 1
ATOM 3150 C CA . GLU A 1 382 ? -12.179 -33.762 26.714 1.00 33.34 382 GLU A CA 1
ATOM 3151 C C . GLU A 1 382 ? -12.766 -34.339 28.014 1.00 33.34 382 GLU A C 1
ATOM 3153 O O . GLU A 1 382 ? -13.569 -35.278 28.028 1.00 33.34 382 GLU A O 1
ATOM 3158 N N . HIS A 1 383 ? -12.383 -33.743 29.143 1.00 30.41 383 HIS A N 1
ATOM 3159 C CA . HIS A 1 383 ? -12.834 -34.168 30.463 1.00 30.41 383 HIS A CA 1
ATOM 3160 C C . HIS A 1 383 ? -14.267 -33.703 30.772 1.00 30.41 383 HIS A C 1
ATOM 3162 O O . HIS A 1 383 ? -14.480 -32.683 31.415 1.00 30.41 383 HIS A O 1
ATOM 3168 N N . ARG A 1 384 ? -15.228 -34.538 30.353 1.00 33.69 384 ARG A N 1
ATOM 3169 C CA . ARG A 1 384 ? -16.593 -34.734 30.894 1.00 33.69 384 ARG A CA 1
ATOM 3170 C C . ARG A 1 384 ? -17.419 -33.484 31.246 1.00 33.69 384 ARG A C 1
ATOM 3172 O O . ARG A 1 384 ? -17.237 -32.856 32.286 1.00 33.69 384 ARG A O 1
ATOM 3179 N N . HIS A 1 385 ? -18.503 -33.294 30.494 1.00 32.06 385 HIS A N 1
ATOM 3180 C CA . HIS A 1 385 ? -19.676 -32.553 30.966 1.00 32.06 385 HIS A CA 1
ATOM 3181 C C . HIS A 1 385 ? -20.203 -33.084 32.311 1.00 32.06 385 HIS A C 1
ATOM 3183 O O . HIS A 1 385 ? -20.222 -34.293 32.554 1.00 32.06 385 HIS A O 1
ATOM 3189 N N . GLY A 1 386 ? -20.737 -32.175 33.128 1.00 33.44 386 GLY A N 1
ATOM 3190 C CA . GLY A 1 386 ? -21.542 -32.490 34.304 1.00 33.44 386 GLY A CA 1
ATOM 3191 C C . GLY A 1 386 ? -22.757 -31.571 34.386 1.00 33.44 386 GLY A C 1
ATOM 3192 O O . GLY A 1 386 ? -22.709 -30.560 35.075 1.00 33.44 386 GLY A O 1
ATOM 3193 N N . GLU A 1 387 ? -23.842 -31.921 33.693 1.00 28.95 387 GLU A N 1
ATOM 3194 C CA . GLU A 1 387 ? -25.137 -31.238 33.812 1.00 28.95 387 GLU A CA 1
ATOM 3195 C C . GLU A 1 387 ? -26.286 -32.263 33.744 1.00 28.95 387 GLU A C 1
ATOM 3197 O O . GLU A 1 387 ? -26.119 -33.363 33.212 1.00 28.95 387 GLU A O 1
ATOM 3202 N N . VAL A 1 388 ? -27.418 -31.962 34.389 1.00 29.70 388 VAL A N 1
ATOM 3203 C CA . VAL A 1 388 ? -28.391 -32.975 34.844 1.00 29.70 388 VAL A CA 1
ATOM 3204 C C . VAL A 1 388 ? -29.589 -33.109 33.899 1.00 29.70 388 VAL A C 1
ATOM 3206 O O . VAL A 1 388 ? -30.343 -32.159 33.700 1.00 29.70 388 VAL A O 1
ATOM 3209 N N . GLU A 1 389 ? -29.829 -34.319 33.381 1.00 29.48 389 GLU A N 1
ATOM 3210 C CA . GLU A 1 389 ? -31.042 -34.648 32.618 1.00 29.48 389 GLU A CA 1
ATOM 3211 C C . GLU A 1 389 ? -32.248 -34.869 33.553 1.00 29.48 389 GLU A C 1
ATOM 3213 O O . GLU A 1 389 ? -32.205 -35.707 34.456 1.00 29.48 389 GLU A O 1
ATOM 3218 N N . VAL A 1 390 ? -33.362 -34.171 33.297 1.00 29.30 390 VAL A N 1
ATOM 3219 C CA . VAL A 1 390 ? -34.643 -34.381 33.993 1.00 29.30 390 VAL A CA 1
ATOM 3220 C C . VAL A 1 390 ? -35.695 -34.879 32.999 1.00 29.30 390 VAL A C 1
ATOM 3222 O O . VAL A 1 390 ? -36.077 -34.181 32.061 1.00 29.30 390 VAL A O 1
ATOM 3225 N N . ARG A 1 391 ? -36.176 -36.109 33.205 1.00 29.45 391 ARG A N 1
ATOM 3226 C CA . ARG A 1 391 ? -37.127 -36.793 32.311 1.00 29.45 391 ARG A CA 1
ATOM 3227 C C . ARG A 1 391 ? -38.580 -36.359 32.527 1.00 29.45 391 ARG A C 1
ATOM 3229 O O . ARG A 1 391 ? -39.004 -36.163 33.664 1.00 29.45 391 ARG A O 1
ATOM 3236 N N . PRO A 1 392 ? -39.393 -36.436 31.462 1.00 33.06 392 PRO A N 1
ATOM 3237 C CA . PRO A 1 392 ? -40.693 -37.102 31.571 1.00 33.06 392 PRO A CA 1
ATOM 3238 C C . PRO A 1 392 ? -40.865 -38.195 30.497 1.00 33.06 392 PRO A C 1
ATOM 3240 O O . PRO A 1 392 ? -40.673 -37.959 29.306 1.00 33.06 392 PRO A O 1
ATOM 3243 N N . GLY A 1 393 ? -41.236 -39.410 30.911 1.00 28.27 393 GLY A N 1
ATOM 3244 C CA . GLY A 1 393 ? -41.401 -40.559 30.006 1.00 28.27 393 GLY A CA 1
ATOM 3245 C C . GLY A 1 393 ? -42.781 -40.654 29.339 1.00 28.27 393 GLY A C 1
ATOM 3246 O O . GLY A 1 393 ? -43.751 -40.056 29.806 1.00 28.27 393 GLY A O 1
ATOM 3247 N N . ARG A 1 394 ? -42.891 -41.466 28.274 1.00 30.47 394 ARG A N 1
ATOM 3248 C CA . ARG A 1 394 ? -44.177 -41.903 27.697 1.00 30.47 394 ARG A CA 1
ATOM 3249 C C . ARG A 1 394 ? -44.181 -43.389 27.317 1.00 30.47 394 ARG A C 1
ATOM 3251 O O . ARG A 1 394 ? -43.170 -43.957 26.923 1.00 30.47 394 ARG A O 1
ATOM 3258 N N . VAL A 1 395 ? -45.373 -43.954 27.470 1.00 29.77 395 VAL A N 1
ATOM 3259 C CA . VAL A 1 395 ? -45.835 -45.336 27.262 1.00 29.77 395 VAL A CA 1
ATOM 3260 C C . VAL A 1 395 ? -45.681 -45.838 25.805 1.00 29.77 395 VAL A C 1
ATOM 3262 O O . VAL A 1 395 ? -45.724 -45.044 24.871 1.00 29.77 395 VAL A O 1
ATOM 3265 N N . ALA A 1 396 ? -45.569 -47.164 25.636 1.00 24.77 396 ALA A N 1
ATOM 3266 C CA . ALA A 1 396 ? -45.611 -47.965 24.387 1.00 24.77 396 ALA A CA 1
ATOM 3267 C C . ALA A 1 396 ? -46.675 -49.102 24.541 1.00 24.77 396 ALA A C 1
ATOM 3269 O O . ALA A 1 396 ? -47.241 -49.157 25.639 1.00 24.77 396 ALA A O 1
ATOM 3270 N N . PRO A 1 397 ? -46.973 -50.038 23.588 1.00 39.88 397 PRO A N 1
ATOM 3271 C CA . PRO A 1 397 ? -46.448 -50.349 22.231 1.00 39.88 397 PRO A CA 1
ATOM 3272 C C . PRO A 1 397 ? -47.517 -50.059 21.126 1.00 39.88 397 PRO A C 1
ATOM 3274 O O . PRO A 1 397 ? -48.327 -49.170 21.358 1.00 39.88 397 PRO A O 1
ATOM 3277 N N . ALA A 1 398 ? -47.637 -50.642 19.912 1.00 26.55 398 ALA A N 1
ATOM 3278 C CA . ALA A 1 398 ? -47.010 -51.738 19.121 1.00 26.55 398 ALA A CA 1
ATOM 3279 C C . ALA A 1 398 ? -47.107 -51.382 17.594 1.00 26.55 398 ALA A C 1
ATOM 3281 O O . ALA A 1 398 ? -47.377 -50.222 17.303 1.00 26.55 398 ALA A O 1
ATOM 3282 N N . ALA A 1 399 ? -46.936 -52.213 16.545 1.00 27.86 399 ALA A N 1
ATOM 3283 C CA . ALA A 1 399 ? -46.652 -53.649 16.298 1.00 27.86 399 ALA A CA 1
ATOM 3284 C C . ALA A 1 399 ? -45.927 -53.773 14.912 1.00 27.86 399 ALA A C 1
ATOM 3286 O O . ALA A 1 399 ? -46.062 -52.859 14.105 1.00 27.86 399 ALA A O 1
ATOM 3287 N N . VAL A 1 400 ? -44.976 -54.689 14.639 1.00 26.06 400 VAL A N 1
ATOM 3288 C CA . VAL A 1 400 ? -45.014 -56.150 14.302 1.00 26.06 400 VAL A CA 1
ATOM 3289 C C . VAL A 1 400 ? -45.520 -56.495 12.870 1.00 26.06 400 VAL A C 1
ATOM 3291 O O . VAL A 1 400 ? -46.516 -55.941 12.427 1.00 26.06 400 VAL A O 1
ATOM 3294 N N . VAL A 1 401 ? -44.848 -57.473 12.214 1.00 28.42 401 VAL A N 1
ATOM 3295 C CA . VAL A 1 401 ? -44.978 -57.998 10.813 1.00 28.42 401 VAL A CA 1
ATOM 3296 C C . VAL A 1 401 ? -44.311 -57.082 9.752 1.00 28.42 401 VAL A C 1
ATOM 3298 O O . VAL A 1 401 ? -44.737 -55.946 9.603 1.00 28.42 401 VAL A O 1
ATOM 3301 N N . ALA A 1 402 ? -43.172 -57.380 9.088 1.00 27.09 402 ALA A N 1
ATOM 3302 C CA . ALA A 1 402 ? -42.624 -58.558 8.355 1.00 27.09 402 ALA A CA 1
ATOM 3303 C C . ALA A 1 402 ? -43.126 -58.682 6.886 1.00 27.09 402 ALA A C 1
ATOM 3305 O O . ALA A 1 402 ? -44.274 -58.355 6.619 1.00 27.09 402 ALA A O 1
ATOM 3306 N N . GLY A 1 403 ? -42.347 -59.119 5.877 1.00 27.89 403 GLY A N 1
ATOM 3307 C CA . GLY A 1 403 ? -40.968 -59.656 5.845 1.00 27.89 403 GLY A CA 1
ATOM 3308 C C . GLY A 1 403 ? -40.301 -59.584 4.442 1.00 27.89 403 GLY A C 1
ATOM 3309 O O . GLY A 1 403 ? -40.704 -58.772 3.614 1.00 27.89 403 GLY A O 1
ATOM 3310 N N . GLU A 1 404 ? -39.263 -60.395 4.183 1.00 26.48 404 GLU A N 1
ATOM 3311 C CA . GLU A 1 404 ? -38.281 -60.230 3.077 1.00 26.48 404 GLU A CA 1
ATOM 3312 C C . GLU A 1 404 ? -38.466 -61.141 1.835 1.00 26.48 404 GLU A C 1
ATOM 3314 O O . GLU A 1 404 ? -39.003 -62.241 1.941 1.00 26.48 404 GLU A O 1
ATOM 3319 N N . SER A 1 405 ? -37.920 -60.725 0.674 1.00 26.33 405 SER A N 1
ATOM 3320 C CA . SER A 1 405 ? -37.159 -61.504 -0.359 1.00 26.33 405 SER A CA 1
ATOM 3321 C C . SER A 1 405 ? -37.058 -60.671 -1.667 1.00 26.33 405 SER A C 1
ATOM 3323 O O . SER A 1 405 ? -37.996 -59.945 -1.973 1.00 26.33 405 SER A O 1
ATOM 3325 N N . ILE A 1 406 ? -35.965 -60.534 -2.445 1.00 27.12 406 ILE A N 1
ATOM 3326 C CA . ILE A 1 406 ? -34.791 -61.350 -2.866 1.00 27.12 406 ILE A CA 1
ATOM 3327 C C . ILE A 1 406 ? -35.021 -62.097 -4.209 1.00 27.12 406 ILE A C 1
ATOM 3329 O O . ILE A 1 406 ? -36.112 -62.580 -4.473 1.00 27.12 406 ILE A O 1
ATOM 3333 N N . VAL A 1 407 ? -33.949 -62.207 -5.025 1.00 28.09 407 VAL A N 1
ATOM 3334 C CA . VAL A 1 407 ? -33.850 -62.741 -6.418 1.00 28.09 407 VAL A CA 1
ATOM 3335 C C . VAL A 1 407 ? -34.274 -61.727 -7.512 1.00 28.09 407 VAL A C 1
ATOM 3337 O O . VAL A 1 407 ? -35.272 -61.041 -7.363 1.00 28.09 407 VAL A O 1
ATOM 3340 N N . GLY A 1 408 ? -33.551 -61.539 -8.632 1.00 28.19 408 GLY A N 1
ATOM 3341 C CA . GLY A 1 408 ? -32.322 -62.200 -9.112 1.00 28.19 408 GLY A CA 1
ATOM 3342 C C . GLY A 1 408 ? -31.572 -61.421 -10.217 1.00 28.19 408 GLY A C 1
ATOM 3343 O O . GLY A 1 408 ? -31.975 -60.331 -10.610 1.00 28.19 408 GLY A O 1
ATOM 3344 N N . ARG A 1 409 ? -30.438 -61.964 -10.692 1.00 31.12 409 ARG A N 1
ATOM 3345 C CA . ARG A 1 409 ? -29.500 -61.308 -11.637 1.00 31.12 409 ARG A CA 1
ATOM 3346 C C . ARG A 1 409 ? -29.779 -61.633 -13.112 1.00 31.12 409 ARG A C 1
ATOM 3348 O O . ARG A 1 409 ? -30.152 -62.758 -13.423 1.00 31.12 409 ARG A O 1
ATOM 3355 N N . ALA A 1 410 ? -29.354 -60.741 -14.013 1.00 27.86 410 ALA A N 1
ATOM 3356 C CA . ALA A 1 410 ? -28.909 -61.084 -15.372 1.00 27.86 410 ALA A CA 1
ATOM 3357 C C . ALA A 1 410 ? -27.745 -60.163 -15.811 1.00 27.86 410 ALA A C 1
ATOM 3359 O O . ALA A 1 410 ? -27.762 -58.975 -15.492 1.00 27.86 410 ALA A O 1
ATOM 3360 N N . LYS A 1 411 ? -26.718 -60.692 -16.505 1.00 30.56 411 LYS A N 1
ATOM 3361 C CA . LYS A 1 411 ? -25.581 -59.904 -17.046 1.00 30.56 411 LYS A CA 1
ATOM 3362 C C . LYS A 1 411 ? -24.857 -60.605 -18.215 1.00 30.56 411 LYS A C 1
ATOM 3364 O O . LYS A 1 411 ? -23.964 -61.409 -17.974 1.00 30.56 411 LYS A O 1
ATOM 3369 N N . VAL A 1 412 ? -25.197 -60.217 -19.450 1.00 32.00 412 VAL A N 1
ATOM 3370 C CA . VAL A 1 412 ? -24.443 -60.341 -20.729 1.00 32.00 412 VAL A CA 1
ATOM 3371 C C . VAL A 1 412 ? -24.979 -59.208 -21.634 1.00 32.00 412 VAL A C 1
ATOM 3373 O O . VAL A 1 412 ? -26.164 -58.911 -21.530 1.00 32.00 412 VAL A O 1
ATOM 3376 N N . GLY A 1 413 ? -24.245 -58.500 -22.500 1.00 29.92 413 GLY A N 1
ATOM 3377 C CA . GLY A 1 413 ? -22.813 -58.471 -22.854 1.00 29.92 413 GLY A CA 1
ATOM 3378 C C . GLY A 1 413 ? -22.458 -57.066 -23.411 1.00 29.92 413 GLY A C 1
ATOM 3379 O O . GLY A 1 413 ? -23.131 -56.108 -23.055 1.00 29.92 413 GLY A O 1
ATOM 3380 N N . GLY A 1 414 ? -21.455 -56.841 -24.270 1.00 31.42 414 GLY A N 1
ATOM 3381 C CA . GLY A 1 414 ? -20.426 -57.763 -24.774 1.00 31.42 414 GLY A CA 1
ATOM 3382 C C . GLY A 1 414 ? -20.201 -57.745 -26.299 1.00 31.42 414 GLY A C 1
ATOM 3383 O O . GLY A 1 414 ? -20.390 -58.794 -26.911 1.00 31.42 414 GLY A O 1
ATOM 3384 N N . ARG A 1 415 ? -19.812 -56.602 -26.899 1.00 30.11 415 ARG A N 1
ATOM 3385 C CA . ARG A 1 415 ? -19.113 -56.482 -28.207 1.00 30.11 415 ARG A CA 1
ATOM 3386 C C . ARG A 1 415 ? -18.699 -55.030 -28.491 1.00 30.11 415 ARG A C 1
ATOM 3388 O O . ARG A 1 415 ? -19.486 -54.122 -28.241 1.00 30.11 415 ARG A O 1
ATOM 3395 N N . ASP A 1 416 ? -17.515 -54.854 -29.065 1.00 35.47 416 ASP A N 1
ATOM 3396 C CA . ASP A 1 416 ? -17.009 -53.599 -29.634 1.00 35.47 416 ASP A CA 1
ATOM 3397 C C . ASP A 1 416 ? -17.157 -53.610 -31.166 1.00 35.47 416 ASP A C 1
ATOM 3399 O O . ASP A 1 416 ? -17.056 -54.682 -31.760 1.00 35.47 416 ASP A O 1
ATOM 3403 N N . GLU A 1 417 ? -17.324 -52.441 -31.802 1.00 32.25 417 GLU A N 1
ATOM 3404 C CA . GLU A 1 417 ? -16.550 -52.074 -33.007 1.00 32.25 417 GLU A CA 1
ATOM 3405 C C . GLU A 1 417 ? -16.678 -50.577 -33.394 1.00 32.25 417 GLU A C 1
ATOM 3407 O O . GLU A 1 417 ? -17.763 -50.014 -33.506 1.00 32.25 417 GLU A O 1
ATOM 3412 N N . ASP A 1 418 ? -15.513 -49.951 -33.565 1.00 33.25 418 ASP A N 1
ATOM 3413 C CA . ASP A 1 418 ? -15.133 -48.832 -34.444 1.00 33.25 418 ASP A CA 1
ATOM 3414 C C . ASP A 1 418 ? -16.174 -47.800 -35.000 1.00 33.25 418 ASP A C 1
ATOM 3416 O O . ASP A 1 418 ? -16.879 -48.031 -35.978 1.00 33.25 418 ASP A O 1
ATOM 3420 N N . ARG A 1 419 ? -15.966 -46.529 -34.581 1.00 29.53 419 ARG A N 1
ATOM 3421 C CA . ARG A 1 419 ? -15.394 -45.440 -35.436 1.00 29.53 419 ARG A CA 1
ATOM 3422 C C . ARG A 1 419 ? -16.288 -44.414 -36.185 1.00 29.53 419 ARG A C 1
ATOM 3424 O O . ARG A 1 419 ? -17.114 -44.735 -37.024 1.00 29.53 419 ARG A O 1
ATOM 3431 N N . ARG A 1 420 ? -15.838 -43.146 -36.039 1.00 29.84 420 ARG A N 1
ATOM 3432 C CA . ARG A 1 420 ? -16.038 -41.900 -36.842 1.00 29.84 420 ARG A CA 1
ATOM 3433 C C . ARG A 1 420 ? -17.268 -40.992 -36.606 1.00 29.84 420 ARG A C 1
ATOM 3435 O O . ARG A 1 420 ? -18.392 -41.291 -36.974 1.00 29.84 420 ARG A O 1
ATOM 3442 N N . THR A 1 421 ? -16.921 -39.759 -36.216 1.00 28.05 421 THR A N 1
ATOM 3443 C CA . THR A 1 421 ? -17.454 -38.479 -36.735 1.00 28.05 421 THR A CA 1
ATOM 3444 C C . THR A 1 421 ? -18.918 -38.126 -36.448 1.00 28.05 421 THR A C 1
ATOM 3446 O O . THR A 1 421 ? -19.786 -38.230 -37.310 1.00 28.05 421 THR A O 1
ATOM 3449 N N . ALA A 1 422 ? -19.159 -37.527 -35.278 1.00 29.66 422 ALA A N 1
ATOM 3450 C CA . ALA A 1 422 ? -20.362 -36.734 -35.034 1.00 29.66 422 ALA A CA 1
ATOM 3451 C C . ALA A 1 422 ? -20.232 -35.327 -35.655 1.00 29.66 422 ALA A C 1
ATOM 3453 O O . ALA A 1 422 ? -19.346 -34.559 -35.281 1.00 29.66 422 ALA A O 1
ATOM 3454 N N . GLY A 1 423 ? -21.139 -34.971 -36.567 1.00 28.77 423 GLY A N 1
ATOM 3455 C CA . GLY A 1 423 ? -21.388 -33.582 -36.957 1.00 28.77 423 GLY A CA 1
ATOM 3456 C C . GLY A 1 423 ? -22.561 -33.026 -36.151 1.00 28.77 423 GLY A C 1
ATOM 3457 O O . GLY A 1 423 ? -23.671 -33.536 -36.275 1.00 28.77 423 GLY A O 1
ATOM 3458 N N . MET A 1 424 ? -22.336 -32.001 -35.324 1.00 28.97 424 MET A N 1
ATOM 3459 C CA . MET A 1 424 ? -23.398 -31.367 -34.531 1.00 28.97 424 MET A CA 1
ATOM 3460 C C . MET A 1 424 ? -23.796 -30.011 -35.117 1.00 28.97 424 MET A C 1
ATOM 3462 O O . MET A 1 424 ? -22.958 -29.126 -35.280 1.00 28.97 424 MET A O 1
ATOM 3466 N N . ALA A 1 425 ? -25.091 -29.838 -35.385 1.00 27.06 425 ALA A N 1
ATOM 3467 C CA . ALA A 1 425 ? -25.681 -28.537 -35.686 1.00 27.06 425 ALA A CA 1
ATOM 3468 C C . ALA A 1 425 ? -25.884 -27.716 -34.389 1.00 27.06 425 ALA A C 1
ATOM 3470 O O . ALA A 1 425 ? -26.125 -28.303 -33.330 1.00 27.06 425 ALA A O 1
ATOM 3471 N N . PRO A 1 426 ? -25.808 -26.373 -34.439 1.00 30.77 426 PRO A N 1
ATOM 3472 C CA . PRO A 1 426 ? -25.971 -25.532 -33.258 1.00 30.77 426 PRO A CA 1
ATOM 3473 C C . PRO A 1 426 ? -27.451 -25.350 -32.885 1.00 30.77 426 PRO A C 1
ATOM 3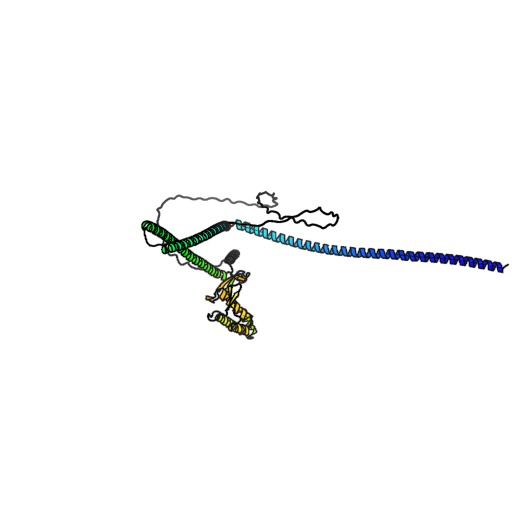475 O O . PRO A 1 426 ? -28.235 -24.815 -33.668 1.00 30.77 426 PRO A O 1
ATOM 3478 N N . LEU A 1 427 ? -27.822 -25.721 -31.657 1.00 26.95 427 LEU A N 1
ATOM 3479 C CA . LEU A 1 427 ? -29.106 -25.344 -31.058 1.00 26.95 427 LEU A CA 1
ATOM 3480 C C . LEU A 1 427 ? -28.989 -23.987 -30.353 1.00 26.95 427 LEU A C 1
ATOM 3482 O O . LEU A 1 427 ? -28.087 -23.768 -29.544 1.00 26.95 427 LEU A O 1
ATOM 3486 N N . TRP A 1 428 ? -29.916 -23.077 -30.655 1.00 25.50 428 TRP A N 1
ATOM 3487 C CA . TRP A 1 428 ? -30.040 -21.791 -29.968 1.00 25.50 428 TRP A CA 1
ATOM 3488 C C . TRP A 1 428 ? -30.589 -21.965 -28.547 1.00 25.50 428 TRP A C 1
ATOM 3490 O O . TRP A 1 428 ? -31.544 -22.708 -28.333 1.00 25.50 428 TRP A O 1
ATOM 3500 N N . VAL A 1 429 ? -30.080 -21.164 -27.608 1.00 28.00 429 VAL A N 1
ATOM 3501 C CA . VAL A 1 429 ? -30.801 -20.791 -26.383 1.00 28.00 429 VAL A CA 1
ATOM 3502 C C . VAL A 1 429 ? -30.698 -19.277 -26.224 1.00 28.00 429 VAL A C 1
ATOM 3504 O O . VAL A 1 429 ? -29.608 -18.712 -26.293 1.00 28.00 429 VAL A O 1
ATOM 3507 N N . ILE A 1 430 ? -31.843 -18.622 -26.046 1.00 28.47 430 ILE A N 1
ATOM 3508 C CA . ILE A 1 430 ? -31.954 -17.165 -25.926 1.00 28.47 430 ILE A CA 1
ATOM 3509 C C . ILE A 1 430 ? -31.808 -16.767 -24.454 1.00 28.47 430 ILE A C 1
ATOM 3511 O O . ILE A 1 430 ? -32.495 -17.312 -23.593 1.00 28.47 430 ILE A O 1
ATOM 3515 N N . ALA A 1 431 ? -30.967 -15.771 -24.178 1.00 27.42 431 ALA A N 1
ATOM 3516 C CA . ALA A 1 431 ? -30.959 -15.036 -22.916 1.00 27.42 431 ALA A CA 1
ATOM 3517 C C . ALA A 1 431 ? -30.666 -13.556 -23.200 1.00 27.42 431 ALA A C 1
ATOM 3519 O O . ALA A 1 431 ? -29.627 -13.213 -23.762 1.00 27.42 431 ALA A O 1
ATOM 3520 N N . THR A 1 432 ? -31.608 -12.684 -22.847 1.00 26.45 432 THR A N 1
ATOM 3521 C CA . THR A 1 432 ? -31.525 -11.232 -23.049 1.00 26.45 432 THR A CA 1
ATOM 3522 C C . THR A 1 432 ? -30.576 -10.577 -22.048 1.00 26.45 432 THR A C 1
ATOM 3524 O O . THR A 1 432 ? -30.600 -10.907 -20.863 1.00 26.45 432 THR A O 1
ATOM 3527 N N . LEU A 1 433 ? -29.787 -9.603 -22.508 1.00 28.66 433 LEU A N 1
ATOM 3528 C CA . LEU A 1 433 ? -29.024 -8.695 -21.651 1.00 28.66 433 LEU A CA 1
ATOM 3529 C C . LEU A 1 433 ? -29.601 -7.284 -21.769 1.00 28.66 433 LEU A C 1
ATOM 3531 O O . LEU A 1 433 ? -29.558 -6.696 -22.850 1.00 28.66 433 LEU A O 1
ATOM 3535 N N . ASP A 1 434 ? -30.095 -6.743 -20.656 1.00 27.22 434 ASP A N 1
ATOM 3536 C CA . ASP A 1 434 ? -30.392 -5.316 -20.543 1.00 27.22 434 ASP A CA 1
ATOM 3537 C C . ASP A 1 434 ? -29.105 -4.495 -20.682 1.00 27.22 434 ASP A C 1
ATOM 3539 O O . ASP A 1 434 ? -28.086 -4.777 -20.044 1.00 27.22 434 ASP A O 1
ATOM 3543 N N . LEU A 1 435 ? -29.165 -3.451 -21.508 1.00 28.22 435 LEU A N 1
ATOM 3544 C CA . LEU A 1 435 ? -28.083 -2.494 -21.721 1.00 28.22 435 LEU A CA 1
ATOM 3545 C C . LEU A 1 435 ? -28.602 -1.075 -21.474 1.00 28.22 435 LEU A C 1
ATOM 3547 O O . LEU A 1 435 ? -29.033 -0.385 -22.397 1.00 28.22 435 LEU A O 1
ATOM 3551 N N . GLU A 1 436 ? -28.528 -0.622 -20.221 1.00 29.52 436 GLU A N 1
ATOM 3552 C CA . GLU A 1 436 ? -28.754 0.786 -19.880 1.00 29.52 436 GLU A CA 1
ATOM 3553 C C . GLU A 1 436 ? -27.681 1.673 -20.536 1.00 29.52 436 GLU A C 1
ATOM 3555 O O . GLU A 1 436 ? -26.525 1.729 -20.103 1.00 29.52 436 GLU A O 1
ATOM 3560 N N . ALA A 1 437 ? -28.065 2.392 -21.590 1.00 27.89 437 ALA A N 1
ATOM 3561 C CA . ALA A 1 437 ? -27.185 3.332 -22.267 1.00 27.89 437 ALA A CA 1
ATOM 3562 C C . ALA A 1 437 ? -26.944 4.586 -21.406 1.00 27.89 437 ALA A C 1
ATOM 3564 O O . ALA A 1 437 ? -27.880 5.298 -21.039 1.00 27.89 437 ALA A O 1
ATOM 3565 N N . ARG A 1 438 ? -25.673 4.907 -21.132 1.00 27.84 438 ARG A N 1
ATOM 3566 C CA . ARG A 1 438 ? -25.280 6.206 -20.560 1.00 27.84 438 ARG A CA 1
ATOM 3567 C C . ARG A 1 438 ? -25.053 7.230 -21.674 1.00 27.84 438 ARG A C 1
ATOM 3569 O O . ARG A 1 438 ? -24.566 6.888 -22.749 1.00 27.84 438 ARG A O 1
ATOM 3576 N N . SER A 1 439 ? -25.440 8.478 -21.420 1.00 26.98 439 SER A N 1
ATOM 3577 C CA . SER A 1 439 ? -25.533 9.530 -22.436 1.00 26.98 439 SER A CA 1
ATOM 3578 C C . SER A 1 439 ? -24.177 9.971 -23.004 1.00 26.98 439 SER A C 1
ATOM 3580 O O . SER A 1 439 ? -23.159 10.005 -22.314 1.00 26.98 439 SER A O 1
ATOM 3582 N N . ALA A 1 440 ? -24.179 10.335 -24.289 1.00 29.16 440 ALA A N 1
ATOM 3583 C CA . ALA A 1 440 ? -22.988 10.780 -25.004 1.00 29.16 440 ALA A CA 1
ATOM 3584 C C . ALA A 1 440 ? -22.540 12.193 -24.584 1.00 29.16 440 ALA A C 1
ATOM 3586 O O . ALA A 1 440 ? -23.353 13.114 -24.463 1.00 29.16 440 ALA A O 1
ATOM 3587 N N . ALA A 1 441 ? -21.227 12.381 -24.437 1.00 27.28 441 ALA A N 1
ATOM 3588 C CA . ALA A 1 441 ? -20.618 13.703 -24.309 1.00 27.28 441 ALA A CA 1
ATOM 3589 C C . ALA A 1 441 ? -20.584 14.428 -25.670 1.00 27.28 441 ALA A C 1
ATOM 3591 O O . ALA A 1 441 ? -20.460 13.800 -26.722 1.00 27.28 441 ALA A O 1
ATOM 3592 N N . LYS A 1 442 ? -20.700 15.762 -25.654 1.00 29.36 442 LYS A N 1
ATOM 3593 C CA . LYS A 1 442 ? -20.810 16.586 -26.871 1.00 29.36 442 LYS A CA 1
ATOM 3594 C C . LYS A 1 442 ? -19.493 16.639 -27.659 1.00 29.36 442 LYS A C 1
ATOM 3596 O O . LYS A 1 442 ? -18.416 16.771 -27.085 1.00 29.36 442 LYS A O 1
ATOM 3601 N N . SER A 1 443 ? -19.601 16.604 -28.985 1.00 26.78 443 SER A N 1
ATOM 3602 C CA . SER A 1 443 ? -18.480 16.702 -29.925 1.00 26.78 443 SER A CA 1
ATOM 3603 C C . SER A 1 443 ? -17.874 18.109 -29.980 1.00 26.78 443 SER A C 1
ATOM 3605 O O . SER A 1 443 ? -18.592 19.078 -30.230 1.00 26.78 443 SER A O 1
ATOM 3607 N N . ILE A 1 444 ? -16.549 18.215 -29.851 1.00 26.75 444 ILE A N 1
ATOM 3608 C CA . ILE A 1 444 ? -15.797 19.450 -30.121 1.00 26.75 444 ILE A CA 1
ATOM 3609 C C . ILE A 1 444 ? -15.343 19.439 -31.586 1.00 26.75 444 ILE A C 1
ATOM 3611 O O . ILE A 1 444 ? -14.627 18.534 -32.014 1.00 26.75 444 ILE A O 1
ATOM 3615 N N . VAL A 1 445 ? -15.762 20.442 -32.361 1.00 27.36 445 VAL A N 1
ATOM 3616 C CA . VAL A 1 445 ? -15.401 20.582 -33.781 1.00 27.36 445 VAL A CA 1
ATOM 3617 C C . VAL A 1 445 ? -14.026 21.237 -33.910 1.00 27.36 445 VAL A C 1
ATOM 3619 O O . VAL A 1 445 ? -13.764 22.288 -33.330 1.00 27.36 445 VAL A O 1
ATOM 3622 N N . LYS A 1 446 ? -13.144 20.622 -34.701 1.00 24.61 446 LYS A N 1
ATOM 3623 C CA . LYS A 1 446 ? -11.771 21.080 -34.939 1.00 24.61 446 LYS A CA 1
ATOM 3624 C C . LYS A 1 446 ? -11.728 21.989 -36.172 1.00 24.61 446 LYS A C 1
ATOM 3626 O O . LYS A 1 446 ? -11.731 21.491 -37.294 1.00 24.61 446 LYS A O 1
ATOM 3631 N N . GLN A 1 447 ? -11.712 23.309 -35.976 1.00 28.02 447 GLN A N 1
ATOM 3632 C CA . GLN A 1 447 ? -11.606 24.268 -37.084 1.00 28.02 447 GLN A CA 1
ATOM 3633 C C . GLN A 1 447 ? -10.216 24.228 -37.738 1.00 28.02 447 GLN A C 1
ATOM 3635 O O . GLN A 1 447 ? -9.196 24.352 -37.061 1.00 28.02 447 GLN A O 1
ATOM 3640 N N . SER A 1 448 ? -10.190 24.101 -39.065 1.00 28.19 448 SER A N 1
ATOM 3641 C CA . SER A 1 448 ? -9.029 24.377 -39.913 1.00 28.19 448 SER A CA 1
ATOM 3642 C C . SER A 1 448 ? -9.106 25.807 -40.453 1.00 28.19 448 SER A C 1
ATOM 3644 O O . SER A 1 448 ? -10.174 26.293 -40.824 1.00 28.19 448 SER A O 1
ATOM 3646 N N . SER A 1 449 ? -7.971 26.502 -40.485 1.00 26.39 449 SER A N 1
ATOM 3647 C CA . SER A 1 449 ? -7.882 27.893 -40.928 1.00 26.39 449 SER A CA 1
ATOM 3648 C C . SER A 1 449 ? -7.796 28.018 -42.455 1.00 26.39 449 SER A C 1
ATOM 3650 O O . SER A 1 449 ? -6.967 27.384 -43.103 1.00 26.39 449 SER A O 1
ATOM 3652 N N . ALA A 1 450 ? -8.612 28.909 -43.019 1.00 26.66 450 ALA A N 1
ATOM 3653 C CA . ALA A 1 450 ? -8.488 29.423 -44.382 1.00 26.66 450 ALA A CA 1
ATOM 3654 C C . ALA A 1 450 ? -8.785 30.933 -44.366 1.00 26.66 450 ALA A C 1
ATOM 3656 O O . ALA A 1 450 ? -9.645 31.388 -43.611 1.00 26.66 450 ALA A O 1
ATOM 3657 N N . GLN A 1 451 ? -8.041 31.725 -45.140 1.00 29.39 451 GLN A N 1
ATOM 3658 C CA . GLN A 1 451 ? -8.045 33.189 -45.031 1.00 29.39 451 GLN A CA 1
ATOM 3659 C C . GLN A 1 451 ? -8.847 33.896 -46.134 1.00 29.39 451 GLN A C 1
ATOM 3661 O O . GLN A 1 451 ? -8.920 33.436 -47.267 1.00 29.39 451 GLN A O 1
ATOM 3666 N N . SER A 1 452 ? -9.256 35.127 -45.803 1.00 24.95 452 SER A N 1
ATOM 3667 C CA . SER A 1 452 ? -9.492 36.252 -46.721 1.00 24.95 452 SER A CA 1
ATOM 3668 C C . SER A 1 452 ? -10.749 36.237 -47.603 1.00 24.95 452 SER A C 1
ATOM 3670 O O . SER A 1 452 ? -10.800 35.610 -48.658 1.00 24.95 452 SER A O 1
ATOM 3672 N N . ARG A 1 453 ? -11.669 37.158 -47.286 1.00 29.06 453 ARG A N 1
ATOM 3673 C CA . ARG A 1 453 ? -11.879 38.364 -48.113 1.00 29.06 453 ARG A CA 1
ATOM 3674 C C . ARG A 1 453 ? -12.392 39.528 -47.251 1.00 29.06 453 ARG A C 1
ATOM 3676 O O . ARG A 1 453 ? -12.935 39.314 -46.173 1.00 29.06 453 ARG A O 1
ATOM 3683 N N . ARG A 1 454 ? -12.141 40.763 -47.700 1.00 30.12 454 ARG A N 1
ATOM 3684 C CA . ARG A 1 454 ? -12.537 42.016 -47.024 1.00 30.12 454 ARG A CA 1
ATOM 3685 C C . ARG A 1 454 ? -13.978 42.405 -47.375 1.00 30.12 454 ARG A C 1
ATOM 3687 O O . ARG A 1 454 ? -14.400 42.118 -48.488 1.00 30.12 454 ARG A O 1
ATOM 3694 N N . VAL A 1 455 ? -14.627 43.186 -46.504 1.00 29.45 455 VAL A N 1
ATOM 3695 C CA . VAL A 1 455 ? -15.167 44.547 -46.768 1.00 29.45 455 VAL A CA 1
ATOM 3696 C C . VAL A 1 455 ? -15.656 45.145 -45.431 1.00 29.45 455 VAL A C 1
ATOM 3698 O O . VAL A 1 455 ? -16.159 44.416 -44.583 1.00 29.45 455 VAL A O 1
ATOM 3701 N N . HIS A 1 456 ? -15.487 46.458 -45.229 1.00 26.53 456 HIS A N 1
ATOM 3702 C CA . HIS A 1 456 ? -16.034 47.212 -44.086 1.00 26.53 456 HIS A CA 1
ATOM 3703 C C . HIS A 1 456 ? -17.201 48.104 -44.530 1.00 26.53 456 HIS A C 1
ATOM 3705 O O . HIS A 1 456 ? -17.160 48.655 -45.627 1.00 26.53 456 HIS A O 1
ATOM 3711 N N . THR A 1 457 ? -18.159 48.370 -43.637 1.00 28.69 457 THR A N 1
ATOM 3712 C CA . THR A 1 457 ? -18.933 49.631 -43.582 1.00 28.69 457 THR A CA 1
ATOM 3713 C C . THR A 1 457 ? -19.315 49.911 -42.112 1.00 28.69 457 THR A C 1
ATOM 3715 O O . THR A 1 457 ? -19.196 49.024 -41.268 1.00 28.69 457 THR A O 1
ATOM 3718 N N . VAL A 1 458 ? -19.663 51.160 -41.786 1.00 31.11 458 VAL A N 1
ATOM 3719 C CA . VAL A 1 458 ? -19.703 51.764 -40.433 1.00 31.11 458 VAL A CA 1
ATOM 3720 C C . VAL A 1 458 ? -21.166 52.037 -39.992 1.00 31.11 458 VAL A C 1
ATOM 3722 O O . VAL A 1 458 ? -22.007 52.234 -40.870 1.00 31.11 458 VAL A O 1
ATOM 3725 N N . PRO A 1 459 ? -21.515 52.010 -38.682 1.00 36.56 459 PRO A N 1
ATOM 3726 C CA . PRO A 1 459 ? -22.908 52.072 -38.204 1.00 36.56 459 PRO A CA 1
ATOM 3727 C C . PRO A 1 459 ? -23.475 53.497 -38.026 1.00 36.56 459 PRO A C 1
ATOM 3729 O O . PRO A 1 459 ? -22.753 54.487 -38.118 1.00 36.56 459 PRO A O 1
ATOM 3732 N N . PHE A 1 460 ? -24.775 53.583 -37.710 1.00 26.72 460 PHE A N 1
ATOM 3733 C CA . PHE A 1 460 ? -25.509 54.832 -37.457 1.00 26.72 460 PHE A CA 1
ATOM 3734 C C . PHE A 1 460 ? -25.676 55.161 -35.955 1.00 26.72 460 PHE A C 1
ATOM 3736 O O . PHE A 1 460 ? -26.177 54.351 -35.180 1.00 26.72 460 PHE A O 1
ATOM 3743 N N . THR A 1 461 ? -25.260 56.382 -35.602 1.00 30.94 461 THR A N 1
ATOM 3744 C CA . THR A 1 461 ? -25.857 57.376 -34.673 1.00 30.94 461 THR A CA 1
ATOM 3745 C C . THR A 1 461 ? -26.961 56.866 -33.714 1.00 30.94 461 THR A C 1
ATOM 3747 O O . THR A 1 461 ? -28.032 56.489 -34.171 1.00 30.94 461 THR A O 1
ATOM 3750 N N . VAL A 1 462 ? -26.773 56.750 -32.389 1.00 31.00 462 VAL A N 1
ATOM 3751 C CA . VAL A 1 462 ? -26.542 57.786 -31.339 1.00 31.00 462 VAL A CA 1
ATOM 3752 C C . VAL A 1 462 ? -27.730 58.732 -31.088 1.00 31.00 462 VAL A C 1
ATOM 3754 O O . VAL A 1 462 ? -28.019 59.578 -31.928 1.00 31.00 462 VAL A O 1
ATOM 3757 N N . GLN A 1 463 ? -28.288 58.696 -29.865 1.00 30.22 463 GLN A N 1
ATOM 3758 C CA . GLN A 1 463 ? -28.625 59.897 -29.070 1.00 30.22 463 GLN A CA 1
ATOM 3759 C C . GLN A 1 463 ? -28.918 59.576 -27.586 1.00 30.22 463 GLN A C 1
ATOM 3761 O O . GLN A 1 463 ? -29.519 58.551 -27.278 1.00 30.22 463 GLN A O 1
ATOM 3766 N N . VAL A 1 464 ? -28.487 60.471 -26.684 1.00 36.31 464 VAL A N 1
ATOM 3767 C CA . VAL A 1 464 ? -28.759 60.508 -25.227 1.00 36.31 464 VAL A CA 1
ATOM 3768 C C . VAL A 1 464 ? -28.723 61.981 -24.787 1.00 36.31 464 VAL A C 1
ATOM 3770 O O . VAL A 1 464 ? -27.813 62.692 -25.220 1.00 36.31 464 VAL A O 1
ATOM 3773 N N . PRO A 1 465 ? -29.672 62.459 -23.958 1.00 38.94 465 PRO A N 1
ATOM 3774 C CA . PRO A 1 465 ? -29.302 63.382 -22.871 1.00 38.94 465 PRO A CA 1
ATOM 3775 C C . PRO A 1 465 ? -30.124 63.223 -21.561 1.00 38.94 465 PRO A C 1
ATOM 3777 O O . PRO A 1 465 ? -31.007 62.380 -21.441 1.00 38.94 465 PRO A O 1
ATOM 3780 N N . VAL A 1 466 ? -29.784 64.056 -20.568 1.00 34.19 466 VAL A N 1
ATOM 3781 C CA . VAL A 1 466 ? -30.308 64.184 -19.178 1.00 34.19 466 VAL A CA 1
ATOM 3782 C C . VAL A 1 466 ? -30.242 65.708 -18.794 1.00 34.19 466 VAL A C 1
ATOM 3784 O O . VAL A 1 466 ? -29.943 66.451 -19.736 1.00 34.19 466 VAL A O 1
ATOM 3787 N N . PRO A 1 467 ? -30.465 66.268 -17.558 1.00 45.22 467 PRO A N 1
ATOM 3788 C CA . PRO A 1 467 ? -30.442 65.667 -16.200 1.00 45.22 467 PRO A CA 1
ATOM 3789 C C . PRO A 1 467 ? -31.416 66.207 -15.088 1.00 45.22 467 PRO A C 1
ATOM 3791 O O . PRO A 1 467 ? -31.967 67.298 -15.170 1.00 45.22 467 PRO A O 1
ATOM 3794 N N . THR A 1 468 ? -31.427 65.505 -13.936 1.00 33.56 468 THR A N 1
ATOM 3795 C CA . THR A 1 468 ? -31.524 66.023 -12.527 1.00 33.56 468 THR A CA 1
ATOM 3796 C C . THR A 1 468 ? -32.805 66.630 -11.898 1.00 33.56 468 THR A C 1
ATOM 3798 O O . THR A 1 468 ? -33.690 67.146 -12.567 1.00 33.56 468 THR A O 1
ATOM 3801 N N . CYS A 1 469 ? -32.765 66.638 -10.545 1.00 30.84 469 CYS A N 1
ATOM 3802 C CA . CYS A 1 469 ? -33.618 67.299 -9.529 1.00 30.84 469 CYS A CA 1
ATOM 3803 C C . CYS A 1 469 ? -34.947 66.598 -9.155 1.00 30.84 469 CYS A C 1
ATOM 3805 O O . CYS A 1 469 ? -35.526 65.900 -9.977 1.00 30.84 469 CYS A O 1
ATOM 3807 N N . SER A 1 470 ? -35.460 66.707 -7.915 1.00 35.69 470 SER A N 1
ATOM 3808 C CA . SER A 1 470 ? -35.081 67.557 -6.752 1.00 35.69 470 SER A CA 1
ATOM 3809 C C . SER A 1 470 ? -35.038 66.788 -5.400 1.00 35.69 470 SER A C 1
ATOM 3811 O O . SER A 1 470 ? -35.067 65.560 -5.381 1.00 35.69 470 SER A O 1
ATOM 3813 N N . SER A 1 471 ? -34.915 67.498 -4.266 1.00 39.56 471 SER A N 1
ATOM 3814 C CA . SER A 1 471 ? -34.759 66.963 -2.895 1.00 39.56 471 SER A CA 1
ATOM 3815 C C . SER A 1 471 ? -35.681 67.652 -1.860 1.00 39.56 471 SER A C 1
ATOM 3817 O O . SER A 1 471 ? -36.279 68.678 -2.179 1.00 39.56 471 SER A O 1
ATOM 3819 N N . CYS A 1 472 ? -35.711 67.121 -0.618 1.00 36.56 472 CYS A N 1
ATOM 3820 C CA . CYS A 1 472 ? -36.392 67.654 0.592 1.00 36.56 472 CYS A CA 1
ATOM 3821 C C . CYS A 1 472 ? -37.948 67.543 0.597 1.00 36.56 472 CYS A C 1
ATOM 3823 O O . CYS A 1 472 ? -38.554 67.489 -0.465 1.00 36.56 472 CYS A O 1
ATOM 3825 N N . THR A 1 473 ? -38.682 67.449 1.726 1.00 36.00 473 THR A N 1
ATOM 3826 C CA . THR A 1 473 ? -38.351 67.438 3.184 1.00 36.00 473 THR A CA 1
ATOM 3827 C C . THR A 1 473 ? -39.545 66.920 4.019 1.00 36.00 473 THR A C 1
ATOM 3829 O O . THR A 1 473 ? -40.651 67.322 3.692 1.00 36.00 473 THR A O 1
ATOM 3832 N N . GLN A 1 474 ? -39.291 66.213 5.145 1.00 40.34 474 GLN A N 1
ATOM 3833 C CA . GLN A 1 474 ? -40.063 66.235 6.430 1.00 40.34 474 GLN A CA 1
ATOM 3834 C C . GLN A 1 474 ? -41.596 65.905 6.393 1.00 40.34 474 GLN A C 1
ATOM 3836 O O . GLN A 1 474 ? -42.175 65.766 5.327 1.00 40.34 474 GLN A O 1
ATOM 3841 N N . GLN A 1 475 ? -42.348 65.683 7.487 1.00 42.78 475 GLN A N 1
ATOM 3842 C CA . GLN A 1 475 ? -42.073 65.489 8.927 1.00 42.78 475 GLN A CA 1
ATOM 3843 C C . GLN A 1 475 ? -43.220 64.674 9.565 1.00 42.78 475 GLN A C 1
ATOM 3845 O O . GLN A 1 475 ? -44.374 64.919 9.213 1.00 42.78 475 GLN A O 1
ATOM 3850 N N . LEU A 1 476 ? -42.917 63.817 10.549 1.00 48.66 476 LEU A N 1
ATOM 3851 C CA . LEU A 1 476 ? -43.451 63.858 11.929 1.00 48.66 476 LEU A CA 1
ATOM 3852 C C . LEU A 1 476 ? -42.789 62.768 12.787 1.00 48.66 476 LEU A C 1
ATOM 3854 O O . LEU A 1 476 ? -42.689 61.626 12.291 1.00 48.66 476 LEU A O 1
#

Foldseek 3Di:
DVVVVVVVVVVVVVVVVVVVVVVVVVVVVVVVVVVVVVVVVVVVVVVVVVVVVVVVVVVVVVVVVVVVVVVVVVVVVVVVVVVVVVVVVVVVVVVVVVVVVVVVCVVDVVSVVVVVVVVVVVVVVVVVVVVVVVVVVVVVVVVVVVVVVVVVVVVVVVVVVVVVVPDDDDDDPPVVVVVVVVVVVVVVVVVVVVVVVVVVVVVVVVVVVVVVVVVVVVQVVLLVVQQVVDDPVDLKGKDWFLQFDLVLLLVQLVVVDVDPCSVVVSVVVSVVLLVVLQDPVDDQWDWDADPNDIDIAGNPPDPVLVVCCVRRHDSNSVRSRRSSVRCCVPPVPRSGTDIFIDRNVVGGGDDPVNSVVVVVVSVVVCVVVPPPDDDDDDDDDDPDDDDDDDDDDDDDDDDDDDDDDDDDDDDDDDDDDDDDDDDDDDDDDDDDDDDDDDDDDDDDDDDDDDDDDDDDDDDDDDDDDDDDDDDDDDDD